Protein 6GZH (pdb70)

Sequence (561 aa):
VECPFCDEVSKYEKLAKIGQGTFGEVFKARHRKTGQKVALKKVLMENEKEGFPITALREIKILQLLKHENVVNLIEICRTKASGSIYLVFDFCEHDLAGLLSNVLVKFTLSEIKRVMQMLLNGLYYIHRNKILHRDMKAANVLITRDGVLKLADFGLARAFSLAQPNRYNRVVTLWYRPPELLLGERDYGPPIDLWGAGCIMAEMWTRSPIMQGNTEQHQLALISQLCGSITPEVWPNVDNYELYEKLELVKGQKRKVKDRLKAYVRDPYALDLIDKLLVLDPAQRIDSDDALNHDFFWSDPMPSDLKGNNKRWYFTREQLENSPSRRFGVDPDKELSYRQQAANLLQDMGQRLNVSQLTINTAIVYMHRFYMIQSFTRFPGNSVAPAALFLAAKVEGQPKKLEHVIKVAHTCLHPQESLPDTRSEAYLQQVQDLVILESIILQTLGFELTIDHPHTHVVKCTQLVRASKDLAQTSYFMATNSLHLTTFSLQYTPPVVACVCIHLACKWSNWEIPVSTDGKHWWEYVDATVTLELLDELTHELLQILEKTPNRLKRIWNWR

Secondary structure (DSSP, 8-state):
---SSS-BGGGEEEEEEEE-SSS--EEEEEETTT--EEEEEE---TT-SSSS-HHHHHHHHHHHH--BTTBPPEEEEEE------EEEEEE--SEEHHHHHS-SS----HHHHHHHHHHHHHHHHHHHHTTEE-----STTEEE-SSS-EEE---TT-EE------------S-GGG--HHHHTT--S--THHHHHHHHHHHHHHHHSS-S---SSHHHHHHHHHHHH----TTTSTTGGG-SHHHHS---SS--B-HHHHHTTT---HHHHHHHHHHS-SSTTTS--HHHHHTSTTTTSSSPP-----/-TTSS---HHHHHT-HHHHHT--TTHHHHHHHHHHHHHHHHHHHHT--HHHHHHHHHHHHHHTTTS-TTTS-HHHHHHHHHHHHHHHTT----HHHHHHHHHHHH-SSSPPPPTTSHHHHHHHHHHHHHHHHHHHHHTT------THHHHHHHHTTTT--HHHHHHHHHHHHHHHHH--GGGTS-HHHHHHHHHHHHHHHHT-----BTTTB-GGGGT-TT--HHHHHHHHHHHHHHHHHSTTHHHHT----

Organism: Homo sapiens (NCBI:txid9606)

Foldseek 3Di:
DDDDQAAACVQWAWDDFDDQDPLGGKTWTARNPPRQIKIKGKQDCPPDPPPRDPLVVFLVVLLVVDDDQAAWHFPGKHWHDDCTIIITITRDFDDFQLRQLLDPPRAADLQALLQLLLSVLVSLVRQLVVQKDQQEAARRQWTAHPFGGTHGHDSSVMHGHDPDPAAAAEPTYDLLQAAVCRLLPHRRDGSLRNLSSSLQVLLCSQVSDRDQDADDSLSSQVSLCQAQNWDDCVLAPPPVPRPSVPVRDTDHPHHHCNLVVSCVRDVDPQSSVLSNLSSRNHSVSRDGSVVSSVGCSQVDPPHHDGDPD/DVLPLADDPVLLVPAQQVVVPADPVRVQVQLLVLLVLLVQLCVVLVHDLQLSLLLLLLVLSLRSHHHCVVPPSLLQSLLSSQVSCVVVVNHDDLLSSLLSSCCVVPVPDDDDDCVDPVNVVSSVSSVVSNVVSCVSCVVPRDDDALLVLLCVQDVVLPDDPLLSVQLVLLRSVCSSRHSVSRHPHSLQSSLLSSVLSCVQVVHDRDQPPVNHDRSCSSPVVDDPVVSVVVNVVSVVRCVVPPPSCVVSHDPD

GO terms:
  GO:0004674 protein serine/threonine kinase activity (F, IDA)
  GO:0004693 cyclin-dependent protein serine/threonine kinase activity (F, IDA)
  GO:0005634 nucleus (C, IDA)
  GO:0008353 RNA polymerase II CTD heptapeptide repeat kinase activity (F, IDA)
  GO:0032968 positive regulation of transcription elongation by RNA polymerase II (P, IDA)
  GO:0120186 negative regulation of protein localization to chromatin (P, IDA)
  GO:0003677 DNA binding (F, IDA)
  GO:0006468 protein phosphorylation (P, IDA)
  GO:0003711 transcription elongation factor activity (F, IDA)
  GO:0006368 transcription elongation by RNA polymerase II (P, IDA)
  GO:0005515 protein binding (F, IPI)
  GO:0097322 7SK snRNA binding (F, IDA)
  GO:0016605 PML body (C, IDA)
  GO:0045944 positive regulation of transcription by RNA polymerase II (P, IDA)
  GO:0008023 transcription elongation factor complex (C, IDA)
  GO:0008024 cyclin/CDK positive transcription elongation factor complex (C, IDA)
  GO:0031297 replication fork processing (P, IDA)
  GO:0051726 regulation of cell cycle (P, IDA)
  GO:0006282 regulation of DNA repair (P, IDA)
  GO:0006366 transcription by RNA polymerase II (P, IDA)

Solvent-accessible surface area: 28021 Å² total

Nearest PDB structures (foldseek):
  4bcj-assembly1_A  TM=9.892E-01  e=5.745E-57  Homo sapiens
  3lq5-assembly1_A  TM=9.934E-01  e=5.846E-55  Homo sapiens
  6z45-assembly1_A  TM=9.865E-01  e=9.833E-55  Homo sapiens
  4bci-assembly1_A  TM=9.888E-01  e=1.857E-54  Homo sapiens
  3tn8-assembly1_A  TM=9.908E-01  e=9.363E-54  Homo sapiens

Radius of gyration: 27.76 Å; Cα contacts (8 Å, |Δi|>4): 856; chains: 2; bounding box: 72×56×66 Å

InterPro domains:
  IPR000719 Protein kinase domain [PF00069] (19-315)
  IPR000719 Protein kinase domain [PS50011] (19-315)
  IPR000719 Protein kinase domain [SM00220] (19-315)
  IPR008271 Serine/threonine-protein kinase, active site [PS00108] (145-157)
  IPR011009 Protein kinase-like domain superfamily [SSF56112] (12-321)
  IPR017441 Protein kinase, ATP binding site [PS00107] (25-48)
  IPR050108 Cyclin-dependent kinase [PTHR24056] (16-320)

B-factor: mean 88.36, std 26.14, range [29.68, 191.98]

Structure (mmCIF, N/CA/C/O backbone):
data_6GZH
#
_entry.id   6GZH
#
_cell.length_a   171.599
_cell.length_b   171.599
_cell.length_c   97.790
_cell.angle_alpha   90.00
_cell.angle_beta   90.00
_cell.angle_gamma   120.00
#
_symmetry.space_group_name_H-M   'H 3'
#
loop_
_entity.id
_entity.type
_entity.pdbx_description
1 polymer 'Cyclin-dependent kinase 9'
2 polymer Cyclin-T1
3 non-polymer [4-[[4-[5-(cyclopropylmethyl)-1-methyl-pyrazol-4-yl]-5-fluoranyl-pyrimidin-2-yl]amino]cyclohexyl]azanium
4 non-polymer GLYCEROL
5 water water
#
loop_
_atom_site.group_PDB
_atom_site.id
_atom_site.type_symbol
_atom_site.label_atom_id
_atom_site.label_alt_id
_atom_site.label_comp_id
_atom_site.label_asym_id
_atom_site.label_entity_id
_atom_site.label_seq_id
_atom_site.pdbx_PDB_ins_code
_atom_site.Cartn_x
_atom_site.Cartn_y
_atom_site.Cartn_z
_atom_site.occupancy
_atom_site.B_iso_or_equiv
_atom_site.auth_seq_id
_atom_site.auth_comp_id
_atom_site.auth_asym_id
_atom_site.auth_atom_id
_atom_site.pdbx_PDB_model_num
ATOM 1 N N . VAL A 1 8 ? -23.150 30.835 7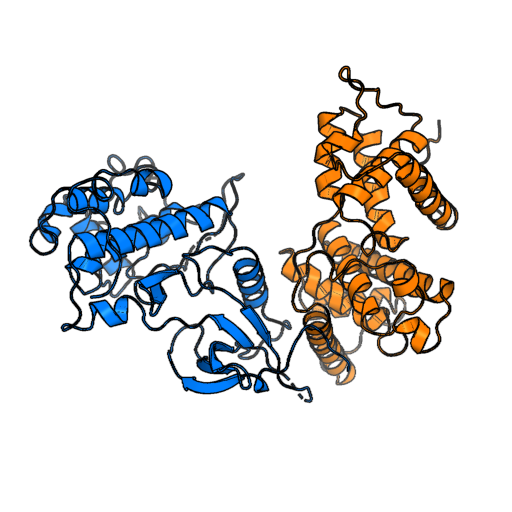1.920 1.00 95.27 8 VAL A N 1
ATOM 2 C CA . VAL A 1 8 ? -22.454 30.429 70.652 1.00 93.47 8 VAL A CA 1
ATOM 3 C C . VAL A 1 8 ? -22.262 31.630 69.725 1.00 91.52 8 VAL A C 1
ATOM 4 O O . VAL A 1 8 ? -23.217 32.073 69.078 1.00 88.20 8 VAL A O 1
ATOM 8 N N . GLU A 1 9 ? -21.029 32.137 69.649 1.00 94.09 9 GLU A N 1
ATOM 9 C CA . GLU A 1 9 ? -20.709 33.301 68.806 1.00 93.54 9 GLU A CA 1
ATOM 10 C C . GLU A 1 9 ? -20.963 32.992 67.335 1.00 89.66 9 GLU A C 1
ATOM 11 O O . GLU A 1 9 ? -20.704 31.882 66.875 1.00 90.67 9 GLU A O 1
ATOM 17 N N . CYS A 1 10 ? -21.460 33.990 66.610 1.00 85.97 10 CYS A N 1
ATOM 18 C CA . CYS A 1 10 ? -21.887 33.811 65.232 1.00 83.68 10 CYS A CA 1
ATOM 19 C C . CYS A 1 10 ? -21.863 35.158 64.488 1.00 79.58 10 CYS A C 1
ATOM 20 O O . CYS A 1 10 ? -22.859 35.877 64.465 1.00 77.65 10 CYS A O 1
ATOM 23 N N . PRO A 1 11 ? -20.706 35.517 63.903 1.00 78.40 11 PRO A N 1
ATOM 24 C CA . PRO A 1 11 ? -20.546 36.796 63.209 1.00 77.66 11 PRO A CA 1
ATOM 25 C C . PRO A 1 11 ? -21.317 36.972 61.905 1.00 76.28 11 PRO A C 1
ATOM 26 O O . PRO A 1 11 ? -21.989 37.985 61.736 1.00 77.03 11 PRO A O 1
ATOM 30 N N . PHE A 1 12 ? -21.231 35.998 61.003 1.00 77.86 12 PHE A N 1
ATOM 31 C CA . PHE A 1 12 ? -21.693 36.176 59.615 1.00 75.75 12 PHE A CA 1
ATOM 32 C C . PHE A 1 12 ? -23.123 35.700 59.338 1.00 74.89 12 PHE A C 1
ATOM 33 O O . PHE A 1 12 ? -23.489 35.471 58.183 1.00 77.53 12 PHE A O 1
ATOM 41 N N . CYS A 1 13 ? -23.935 35.568 60.383 1.00 73.50 13 CYS A N 1
ATOM 42 C CA . CYS A 1 13 ? -25.326 35.193 60.223 1.00 72.19 13 CYS A CA 1
ATOM 43 C C . CYS A 1 13 ? -26.174 35.942 61.242 1.00 74.15 13 CYS A C 1
ATOM 44 O O . CYS A 1 13 ? -26.327 35.507 62.384 1.00 75.71 13 CYS A O 1
ATOM 47 N N . ASP A 1 14 ? -26.716 37.079 60.812 1.00 75.07 14 ASP A N 1
ATOM 48 C CA . ASP A 1 14 ? -27.411 38.006 61.707 1.00 77.15 14 ASP A CA 1
ATOM 49 C C . ASP A 1 14 ? -28.789 37.481 62.060 1.00 75.99 14 ASP A C 1
ATOM 50 O O . ASP A 1 14 ? -29.352 36.676 61.321 1.00 76.03 14 ASP A O 1
ATOM 55 N N . GLU A 1 15 ? -29.331 37.947 63.184 1.00 76.00 15 GLU A N 1
ATOM 56 C CA . GLU A 1 15 ? -30.711 37.636 63.560 1.00 77.30 15 GLU A CA 1
ATOM 57 C C . GLU A 1 15 ? -31.678 38.444 62.687 1.00 74.03 15 GLU A C 1
ATOM 58 O O . GLU A 1 15 ? -31.456 39.625 62.428 1.00 73.34 15 GLU A O 1
ATOM 64 N N . VAL A 1 16 ? -32.755 37.804 62.243 1.00 71.37 16 VAL A N 1
ATOM 65 C CA . VAL A 1 16 ? -33.708 38.416 61.318 1.00 69.32 16 VAL A CA 1
ATOM 66 C C . VAL A 1 16 ? -34.573 39.509 61.970 1.00 71.65 16 VAL A C 1
ATOM 67 O O . VAL A 1 16 ? -35.336 40.184 61.287 1.00 72.87 16 VAL A O 1
ATOM 71 N N . SER A 1 17 ? -34.477 39.653 63.292 1.00 74.59 17 SER A N 1
ATOM 72 C CA . SER A 1 17 ? -35.100 40.760 64.031 1.00 77.03 17 SER A CA 1
ATOM 73 C C . SER A 1 17 ? -34.595 42.169 63.644 1.00 76.86 17 SER A C 1
ATOM 74 O O . SER A 1 17 ? -35.288 43.152 63.892 1.00 78.91 17 SER A O 1
ATOM 77 N N . LYS A 1 18 ? -33.398 42.267 63.058 1.00 75.61 18 LYS A N 1
ATOM 78 C CA . LYS A 1 18 ? -32.895 43.533 62.491 1.00 75.56 18 LYS A CA 1
ATOM 79 C C . LYS A 1 18 ? -33.820 44.096 61.415 1.00 76.06 18 LYS A C 1
ATOM 80 O O . LYS A 1 18 ? -33.812 45.299 61.170 1.00 79.22 18 LYS A O 1
ATOM 86 N N . TYR A 1 19 ? -34.558 43.209 60.743 1.00 75.04 19 TYR A N 1
ATOM 87 C CA . TYR A 1 19 ? -35.659 43.578 59.858 1.00 75.08 19 TYR A CA 1
ATOM 88 C C . TYR A 1 19 ? -36.975 43.459 60.618 1.00 80.97 19 TYR A C 1
ATOM 89 O O . TYR A 1 19 ? -37.296 42.376 61.108 1.00 85.12 19 TYR A O 1
ATOM 98 N N . GLU A 1 20 ? -37.730 44.555 60.724 1.00 84.34 20 GLU A N 1
ATOM 99 C CA . GLU A 1 20 ? -39.098 44.501 61.256 1.00 87.55 20 GLU A CA 1
ATOM 100 C C . GLU A 1 20 ? -40.056 44.015 60.164 1.00 85.19 20 GLU A C 1
ATOM 101 O O . GLU A 1 20 ? -39.984 44.488 59.032 1.00 80.70 20 GLU A O 1
ATOM 107 N N . LYS A 1 21 ? -40.950 43.085 60.513 1.00 87.07 21 LYS A N 1
ATOM 108 C CA . LYS A 1 21 ? -41.941 42.541 59.560 1.00 88.20 21 LYS A CA 1
ATOM 109 C C . LYS A 1 21 ? -42.980 43.589 59.190 1.00 89.10 21 LYS A C 1
ATOM 110 O O . LYS A 1 21 ? -43.138 44.591 59.888 1.00 89.70 21 LYS A O 1
ATOM 116 N N . LEU A 1 22 ? -43.685 43.342 58.089 1.00 88.93 22 LEU A N 1
ATOM 117 C CA . LEU A 1 22 ? -44.801 44.194 57.673 1.00 92.05 22 LEU A CA 1
ATOM 118 C C . LEU A 1 22 ? -46.038 43.374 57.326 1.00 94.82 22 LEU A C 1
ATOM 119 O O . LEU A 1 22 ? -47.066 43.492 58.000 1.00 101.29 22 LEU A O 1
ATOM 124 N N . ALA A 1 23 ? -45.947 42.546 56.290 1.00 92.23 23 ALA A N 1
ATOM 125 C CA . ALA A 1 23 ? -47.115 41.808 55.810 1.00 95.26 23 ALA A CA 1
ATOM 126 C C . ALA A 1 23 ? -46.723 40.644 54.923 1.00 93.05 23 ALA A C 1
ATOM 127 O O . ALA A 1 23 ? -45.677 40.683 54.277 1.00 90.09 23 ALA A O 1
ATOM 129 N N . LYS A 1 24 ? -47.567 39.611 54.901 1.00 95.68 24 LYS A N 1
ATOM 130 C CA . LYS A 1 24 ? -47.424 38.513 53.946 1.00 94.24 24 LYS A CA 1
ATOM 131 C C . LYS A 1 24 ? -47.721 39.040 52.556 1.00 91.87 24 LYS A C 1
ATOM 132 O O . LYS A 1 24 ? -48.713 39.739 52.354 1.00 88.68 24 LYS A O 1
ATOM 138 N N . ILE A 1 25 ? -46.859 38.688 51.607 1.00 91.42 25 ILE A N 1
ATOM 139 C CA . ILE A 1 25 ? -46.956 39.192 50.238 1.00 93.06 25 ILE A CA 1
ATOM 140 C C . ILE A 1 25 ? -47.162 38.118 49.162 1.00 94.58 25 ILE A C 1
ATOM 141 O O . ILE A 1 25 ? -47.300 38.467 47.987 1.00 96.49 25 ILE A O 1
ATOM 146 N N . GLY A 1 26 ? -47.198 36.833 49.530 1.00 95.71 26 GLY A N 1
ATOM 147 C CA . GLY A 1 26 ? -47.555 35.799 48.554 1.00 97.23 26 GLY A CA 1
ATOM 148 C C . GLY A 1 26 ? -47.499 34.341 48.981 1.00 98.51 26 GLY A C 1
ATOM 149 O O . GLY A 1 26 ? -46.606 33.928 49.726 1.00 94.30 26 GLY A O 1
ATOM 150 N N . GLN A 1 27 ? -48.460 33.568 48.474 1.00 103.19 27 GLN A N 1
ATOM 151 C CA . GLN A 1 27 ? -48.507 32.120 48.649 1.00 106.31 27 GLN A CA 1
ATOM 152 C C . GLN A 1 27 ? -47.776 31.435 47.502 1.00 108.99 27 GLN A C 1
ATOM 153 O O . GLN A 1 27 ? -47.473 32.066 46.486 1.00 106.25 27 GLN A O 1
ATOM 159 N N . GLY A 1 28 ? -47.498 30.143 47.679 1.00 118.19 28 GLY A N 1
ATOM 160 C CA . GLY A 1 28 ? -46.891 29.309 46.627 1.00 123.33 28 GLY A CA 1
ATOM 161 C C . GLY A 1 28 ? -46.308 27.994 47.131 1.00 126.46 28 GLY A C 1
ATOM 162 O O . GLY A 1 28 ? -46.751 27.460 48.155 1.00 127.66 28 GLY A O 1
ATOM 163 N N . THR A 1 29 ? -45.315 27.477 46.401 1.00 127.34 29 THR A N 1
ATOM 164 C CA . THR A 1 29 ? -44.519 26.320 46.838 1.00 129.13 29 THR A CA 1
ATOM 165 C C . THR A 1 29 ? -43.696 26.734 48.072 1.00 130.54 29 THR A C 1
ATOM 166 O O . THR A 1 29 ? -43.803 26.119 49.138 1.00 136.84 29 THR A O 1
ATOM 170 N N . PHE A 1 30 ? -42.880 27.777 47.893 1.00 123.60 30 PHE A N 1
ATOM 171 C CA . PHE A 1 30 ? -42.227 28.545 48.981 1.00 116.82 30 PHE A CA 1
ATOM 172 C C . PHE A 1 30 ? -43.108 28.838 50.215 1.00 119.15 30 PHE A C 1
ATOM 173 O O . PHE A 1 30 ? -42.624 28.793 51.349 1.00 118.27 30 PHE A O 1
ATOM 181 N N . GLY A 1 31 ? -44.384 29.153 49.984 1.00 119.68 31 GLY A N 1
ATOM 182 C CA . GLY A 1 31 ? -45.356 29.394 51.048 1.00 117.82 31 GLY A CA 1
ATOM 183 C C . GLY A 1 31 ? -45.298 30.789 51.648 1.00 114.82 31 GLY A C 1
ATOM 184 O O . GLY A 1 31 ? -46.142 31.635 51.350 1.00 114.35 31 GLY A O 1
ATOM 185 N N . GLU A 1 32 ? -44.282 31.021 52.478 1.00 111.79 32 GLU A N 1
ATOM 186 C CA . GLU A 1 32 ? -44.249 32.141 53.425 1.00 110.18 32 GLU A CA 1
ATOM 187 C C . GLU A 1 32 ? -43.206 33.208 53.051 1.00 100.12 32 GLU A C 1
ATOM 188 O O . GLU A 1 32 ? -42.028 33.075 53.400 1.00 96.35 32 GLU A O 1
ATOM 194 N N . VAL A 1 33 ? -43.651 34.254 52.340 1.00 91.55 33 VAL A N 1
ATOM 195 C CA . VAL A 1 33 ? -42.809 35.422 52.011 1.00 83.06 33 VAL A CA 1
ATOM 196 C C . VAL A 1 33 ? -43.402 36.702 52.602 1.00 81.29 33 VAL A C 1
ATOM 197 O O . VAL A 1 33 ? -44.543 37.054 52.309 1.00 81.38 33 VAL A O 1
ATOM 201 N N . PHE A 1 34 ? -42.605 37.392 53.415 1.00 79.47 34 PHE A N 1
ATOM 202 C CA . PHE A 1 34 ? -42.994 38.650 54.056 1.00 79.12 34 PHE A CA 1
ATOM 203 C C . PHE A 1 34 ? -42.302 39.833 53.410 1.00 73.60 34 PHE A C 1
ATOM 204 O O . PHE A 1 34 ? -41.280 39.668 52.760 1.00 69.69 34 PHE A O 1
ATOM 212 N N . LYS A 1 35 ? -42.880 41.017 53.588 1.00 74.11 35 LYS A N 1
ATOM 213 C CA . LYS A 1 35 ? -42.171 42.274 53.363 1.00 73.63 35 LYS A CA 1
ATOM 214 C C . LYS A 1 35 ? -41.665 42.756 54.705 1.00 74.72 35 LYS A C 1
ATOM 215 O O . LYS A 1 35 ? -42.296 42.526 55.738 1.00 79.59 35 LYS A O 1
ATOM 221 N N . ALA A 1 36 ? -40.532 43.440 54.685 1.00 72.57 36 ALA A N 1
ATOM 222 C CA . ALA A 1 36 ? -39.904 43.893 55.910 1.00 72.52 36 ALA A CA 1
ATOM 223 C C . ALA A 1 36 ? -39.061 45.120 55.665 1.00 71.1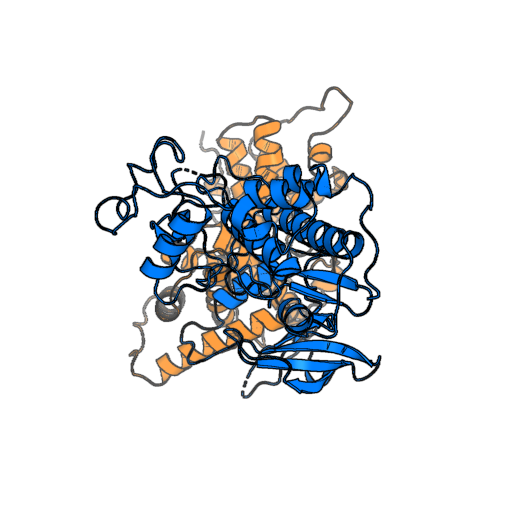6 36 ALA A C 1
ATOM 224 O O . ALA A 1 36 ? -38.684 45.418 54.531 1.00 67.42 36 ALA A O 1
ATOM 226 N N . ARG A 1 37 ? -38.765 45.806 56.763 1.00 72.74 37 ARG A N 1
ATOM 227 C CA . ARG A 1 37 ? -38.122 47.105 56.755 1.00 72.99 37 ARG A CA 1
ATOM 228 C C . ARG A 1 37 ? -36.908 47.032 57.668 1.00 73.01 37 ARG A C 1
ATOM 229 O O . ARG A 1 37 ? -37.029 46.594 58.811 1.00 75.96 37 ARG A O 1
ATOM 237 N N . HIS A 1 38 ? -35.744 47.451 57.175 1.00 72.58 38 HIS A N 1
ATOM 238 C CA . HIS A 1 38 ? -34.531 47.426 57.987 1.00 73.37 38 HIS A CA 1
ATOM 239 C C . HIS A 1 38 ? -34.684 48.450 59.103 1.00 75.07 38 HIS A C 1
ATOM 240 O O . HIS A 1 38 ? -34.930 49.620 58.849 1.00 74.82 38 HIS A O 1
ATOM 247 N N . ARG A 1 39 ? -34.522 47.983 60.333 1.00 78.63 39 ARG A N 1
ATOM 248 C CA . ARG A 1 39 ? -34.884 48.736 61.535 1.00 85.24 39 ARG A CA 1
ATOM 249 C C . ARG A 1 39 ? -34.136 50.063 61.714 1.00 84.75 39 ARG A C 1
ATOM 250 O O . ARG A 1 39 ? -34.616 50.936 62.452 1.00 86.45 39 ARG A O 1
ATOM 258 N N . LYS A 1 40 ? -32.975 50.202 61.055 1.00 80.48 40 LYS A N 1
ATOM 259 C CA . LYS A 1 40 ? -32.162 51.427 61.101 1.00 79.93 40 LYS A CA 1
ATOM 260 C C . LYS A 1 40 ? -32.278 52.313 59.853 1.00 78.41 40 LYS A C 1
ATOM 261 O O . LYS A 1 40 ? -32.527 53.517 59.973 1.00 80.34 40 LYS A O 1
ATOM 267 N N . THR A 1 41 ? -32.096 51.718 58.672 1.00 74.60 41 THR A N 1
ATOM 268 C CA . THR A 1 41 ? -32.072 52.454 57.387 1.00 73.82 41 THR A CA 1
ATOM 269 C C . THR A 1 41 ? -33.425 52.600 56.702 1.00 74.17 41 THR A C 1
ATOM 270 O O . THR A 1 41 ? -33.593 53.447 55.820 1.00 74.64 41 THR A O 1
ATOM 274 N N . GLY A 1 42 ? -34.364 51.733 57.059 1.00 73.61 42 GLY A N 1
ATOM 275 C CA . GLY A 1 42 ? -35.652 51.692 56.400 1.00 74.77 42 GLY A CA 1
ATOM 276 C C . GLY A 1 42 ? -35.623 51.023 55.041 1.00 72.10 42 GLY A C 1
ATOM 277 O O . GLY A 1 42 ? -36.589 51.118 54.292 1.00 74.00 42 GLY A O 1
ATOM 278 N N . GLN A 1 43 ? -34.532 50.338 54.717 1.00 70.40 43 GLN A N 1
ATOM 279 C CA . GLN A 1 43 ? -34.456 49.562 53.488 1.00 70.26 43 GLN A CA 1
ATOM 280 C C . GLN A 1 43 ? -35.570 48.532 53.518 1.00 69.36 43 GLN A C 1
ATOM 281 O O . GLN A 1 43 ? -35.764 47.877 54.537 1.00 70.41 43 GLN A O 1
ATOM 287 N N . LYS A 1 44 ? -36.315 48.418 52.422 1.00 69.01 44 LYS A N 1
ATOM 288 C CA . LYS A 1 44 ? -37.380 47.428 52.319 1.00 68.70 44 LYS A CA 1
ATOM 289 C C . LYS A 1 44 ? -36.809 46.156 51.704 1.00 66.28 44 LYS A C 1
ATOM 290 O O . LYS A 1 44 ? -36.079 46.228 50.708 1.00 64.67 44 LYS A O 1
ATOM 296 N N . VAL A 1 45 ? -37.125 45.006 52.312 1.00 66.29 45 VAL A N 1
ATOM 297 C CA . VAL A 1 45 ? -36.671 43.678 51.838 1.00 64.40 45 VAL A CA 1
ATOM 298 C C . VAL A 1 45 ? -37.852 42.716 51.735 1.00 64.71 45 VAL A C 1
ATOM 299 O O . VAL A 1 45 ? -38.995 43.098 52.003 1.00 67.88 45 VAL A O 1
ATOM 303 N N . ALA A 1 46 ? -37.565 41.484 51.316 1.00 62.34 46 ALA A N 1
ATOM 304 C CA . ALA A 1 46 ? -38.523 40.389 51.364 1.00 62.90 46 ALA A CA 1
ATOM 305 C C . ALA A 1 46 ? -37.883 39.214 52.071 1.00 60.71 46 ALA A C 1
ATOM 306 O O . ALA A 1 46 ? -36.795 38.795 51.693 1.00 58.69 46 ALA A O 1
ATOM 308 N N . LEU A 1 47 ? -38.561 38.688 53.087 1.00 61.71 47 LEU A N 1
ATOM 309 C CA . LEU A 1 47 ? -38.047 37.590 53.896 1.00 61.80 47 LEU A CA 1
ATOM 310 C C . LEU A 1 47 ? -38.788 36.318 53.541 1.00 63.27 47 LEU A C 1
ATOM 311 O O . LEU A 1 47 ? -40.004 36.292 53.614 1.00 65.45 47 LEU A O 1
ATOM 316 N N . LYS A 1 48 ? -38.053 35.277 53.153 1.00 65.23 48 LYS A N 1
ATOM 317 C CA . LYS A 1 48 ? -38.627 33.970 52.832 1.00 68.39 48 LYS A CA 1
ATOM 318 C C . LYS A 1 48 ? -38.075 32.934 53.805 1.00 68.09 48 LYS A C 1
ATOM 319 O O . LYS A 1 48 ? -36.870 32.750 53.878 1.00 66.74 48 LYS A O 1
ATOM 325 N N . LYS A 1 49 ? -38.952 32.276 54.559 1.00 70.72 49 LYS A N 1
ATOM 326 C CA . LYS A 1 49 ? -38.531 31.259 55.523 1.00 73.89 49 LYS A CA 1
ATOM 327 C C . LYS A 1 49 ? -38.109 29.988 54.786 1.00 74.39 49 LYS A C 1
ATOM 328 O O . LYS A 1 49 ? -38.688 29.647 53.752 1.00 73.82 49 LYS A O 1
ATOM 334 N N . VAL A 1 50 ? -37.098 29.302 55.326 1.00 75.60 50 VAL A N 1
ATOM 335 C CA . VAL A 1 50 ? -36.652 28.005 54.809 1.00 75.99 50 VAL A CA 1
ATOM 336 C C . VAL A 1 50 ? -37.590 26.919 55.335 1.00 79.30 50 VAL A C 1
ATOM 337 O O . VAL A 1 50 ? -37.590 26.622 56.534 1.00 79.15 50 VAL A O 1
ATOM 341 N N . LEU A 1 51 ? -38.367 26.333 54.421 1.00 81.85 51 LEU A N 1
ATOM 342 C CA . LEU A 1 51 ? -39.382 25.330 54.758 1.00 86.61 51 LEU A CA 1
ATOM 343 C C . LEU A 1 51 ? -38.756 24.073 55.342 1.00 87.62 51 LEU A C 1
ATOM 344 O O . LEU A 1 51 ? -37.732 23.597 54.854 1.00 83.80 51 LEU A O 1
ATOM 349 N N . MET A 1 52 ? -39.405 23.532 56.366 1.00 93.03 52 MET A N 1
ATOM 350 C CA . MET A 1 52 ? -38.837 22.467 57.178 1.00 99.31 52 MET A CA 1
ATOM 351 C C . MET A 1 52 ? -39.905 21.430 57.560 1.00 104.50 52 MET A C 1
ATOM 352 O O . MET A 1 52 ? -39.871 20.871 58.664 1.00 105.37 52 MET A O 1
ATOM 357 N N . GLU A 1 53 ? -40.832 21.153 56.639 1.00 107.92 53 GLU A N 1
ATOM 358 C CA . GLU A 1 53 ? -42.005 20.333 56.957 1.00 116.22 53 GLU A CA 1
ATOM 359 C C . GLU A 1 53 ? -41.528 18.892 57.115 1.00 121.06 53 GLU A C 1
ATOM 360 O O . GLU A 1 53 ? -41.452 18.137 56.139 1.00 120.17 53 GLU A O 1
ATOM 366 N N . ASN A 1 54 ? -41.176 18.553 58.359 1.00 125.98 54 ASN A N 1
ATOM 367 C CA . ASN A 1 54 ? -40.594 17.258 58.730 1.00 127.71 54 ASN A CA 1
ATOM 368 C C . ASN A 1 54 ? -39.424 16.870 57.809 1.00 124.18 54 ASN A C 1
ATOM 369 O O . ASN A 1 54 ? -39.584 16.053 56.894 1.00 127.44 54 ASN A O 1
ATOM 374 N N . GLU A 1 55 ? -38.266 17.490 58.045 1.00 114.58 55 GLU A N 1
ATOM 375 C CA . GLU A 1 55 ? -37.037 17.147 57.333 1.00 107.64 55 GLU A CA 1
ATOM 376 C C . GLU A 1 55 ? -36.145 16.299 58.232 1.00 108.55 55 GLU A C 1
ATOM 377 O O . GLU A 1 55 ? -35.599 16.798 59.218 1.00 109.58 55 GLU A O 1
ATOM 383 N N . LYS A 1 56 ? -36.007 15.020 57.871 1.00 106.86 56 LYS A N 1
ATOM 384 C CA . LYS A 1 56 ? -35.267 14.025 58.650 1.00 106.34 56 LYS A CA 1
ATOM 385 C C . LYS A 1 56 ? -33.851 13.791 58.076 1.00 101.53 56 LYS A C 1
ATOM 386 O O . LYS A 1 56 ? -33.220 12.774 58.359 1.00 104.46 56 LYS A O 1
ATOM 392 N N . GLU A 1 57 ? -33.351 14.734 57.277 1.00 94.41 57 GLU A N 1
ATOM 393 C CA . GLU A 1 57 ? -32.006 14.659 56.706 1.00 91.20 57 GLU A CA 1
ATOM 394 C C . GLU A 1 57 ? -31.272 15.990 56.876 1.00 85.81 57 GLU A C 1
ATOM 395 O O . GLU A 1 57 ? -30.561 16.437 55.978 1.00 83.02 57 GLU A O 1
ATOM 401 N N . GLY A 1 58 ? -31.439 16.617 58.038 1.00 84.43 58 GLY A N 1
ATOM 402 C CA . GLY A 1 58 ? -30.849 17.923 58.296 1.00 81.25 58 GLY A CA 1
ATOM 403 C C . GLY A 1 58 ? -31.327 18.989 57.323 1.00 77.86 58 GLY A C 1
ATOM 404 O O . GLY A 1 58 ? -32.403 18.863 56.726 1.00 76.49 58 GLY A O 1
ATOM 405 N N . PHE A 1 59 ? -30.505 20.024 57.152 1.00 76.34 59 PHE A N 1
ATOM 406 C CA . PHE A 1 59 ? -30.843 21.181 56.309 1.00 74.81 59 PHE A CA 1
ATOM 407 C C . PHE A 1 59 ? -31.204 20.748 54.884 1.00 74.25 59 PHE A C 1
ATOM 408 O O . PHE A 1 59 ? -30.480 19.954 54.291 1.00 75.27 59 PHE A O 1
ATOM 416 N N . PRO A 1 60 ? -32.327 21.255 54.338 1.00 74.05 60 PRO A N 1
ATOM 417 C CA . PRO A 1 60 ? -32.796 20.753 53.049 1.00 74.08 60 PRO A CA 1
ATOM 418 C C . PRO A 1 60 ? -31.794 20.957 51.932 1.00 71.55 60 PRO A C 1
ATOM 419 O O . PRO A 1 60 ? -31.345 22.079 51.712 1.00 67.53 60 PRO A O 1
ATOM 423 N N . ILE A 1 61 ? -31.461 19.872 51.236 1.00 74.03 61 ILE A N 1
ATOM 424 C CA . ILE A 1 61 ? -30.524 19.915 50.104 1.00 72.96 61 ILE A CA 1
ATOM 425 C C . ILE A 1 61 ? -31.029 20.792 48.942 1.00 71.00 61 ILE A C 1
ATOM 426 O O . ILE A 1 61 ? -30.232 21.353 48.191 1.00 70.23 61 ILE A O 1
ATOM 431 N N . THR A 1 62 ? -32.352 20.898 48.813 1.00 72.06 62 THR A N 1
ATOM 432 C CA . THR A 1 62 ? -32.995 21.821 47.883 1.00 69.71 62 THR A CA 1
ATOM 433 C C . THR A 1 62 ? -32.670 23.265 48.249 1.00 68.72 62 THR A C 1
ATOM 434 O O . THR A 1 62 ? -32.472 24.102 47.363 1.00 69.40 62 THR A O 1
ATOM 438 N N . ALA A 1 63 ? -32.637 23.549 49.551 1.00 69.38 63 ALA A N 1
ATOM 439 C CA . ALA A 1 63 ? -32.281 24.878 50.052 1.00 68.86 63 ALA A CA 1
ATOM 440 C C . ALA A 1 63 ? -30.826 25.201 49.768 1.00 68.58 63 ALA A C 1
ATOM 441 O O . ALA A 1 63 ? -30.510 26.313 49.358 1.00 65.54 63 ALA A O 1
ATOM 443 N N . LEU A 1 64 ? -29.948 24.221 49.968 1.00 72.16 64 LEU A N 1
ATOM 444 C CA . LEU A 1 64 ? -28.528 24.389 49.659 1.00 74.39 64 LEU A CA 1
ATOM 445 C C . LEU A 1 64 ? -28.297 24.669 48.172 1.00 76.84 64 LEU A C 1
ATOM 446 O O . LEU A 1 64 ? -27.419 25.453 47.828 1.00 80.39 64 LEU A O 1
ATOM 451 N N . ARG A 1 65 ? -29.095 24.036 47.311 1.00 79.71 65 ARG A N 1
ATOM 452 C CA . ARG A 1 65 ? -29.041 24.244 45.861 1.00 80.34 65 ARG A CA 1
ATOM 453 C C . ARG A 1 65 ? -29.552 25.642 45.468 1.00 75.77 65 ARG A C 1
ATOM 454 O O . ARG A 1 65 ? -28.909 26.345 44.692 1.00 70.38 65 ARG A O 1
ATOM 462 N N . GLU A 1 66 ? -30.705 26.033 46.008 1.00 75.71 66 GLU A N 1
ATOM 463 C CA . GLU A 1 66 ? -31.264 27.371 45.781 1.00 72.86 66 GLU A CA 1
ATOM 464 C C . GLU A 1 66 ? -30.290 28.451 46.266 1.00 69.62 66 GLU A C 1
ATOM 465 O O . GLU A 1 66 ? -30.050 29.429 45.565 1.00 71.03 66 GLU A O 1
ATOM 471 N N . ILE A 1 67 ? -29.726 28.256 47.455 1.00 67.14 67 ILE A N 1
ATOM 472 C CA . ILE A 1 67 ? -28.808 29.228 48.063 1.00 65.43 67 ILE A CA 1
ATOM 473 C C . ILE A 1 67 ? -27.512 29.366 47.267 1.00 62.07 67 ILE A C 1
ATOM 474 O O . ILE A 1 67 ? -27.021 30.473 47.065 1.00 60.72 67 ILE A O 1
ATOM 479 N N . LYS A 1 68 ? -26.957 28.236 46.842 1.00 62.06 68 LYS A N 1
ATOM 480 C CA . LYS A 1 68 ? -25.736 28.212 46.033 1.00 61.52 68 LYS A CA 1
ATOM 481 C C . LYS A 1 68 ? -25.946 28.978 44.737 1.00 59.03 68 LYS A C 1
ATOM 482 O O . LYS A 1 68 ? -25.047 29.684 44.293 1.00 58.74 68 LYS A O 1
ATOM 488 N N . ILE A 1 69 ? -27.139 28.851 44.153 1.00 58.82 69 ILE A N 1
ATOM 489 C CA . ILE A 1 69 ? -27.477 29.513 42.885 1.00 58.00 69 ILE A CA 1
ATOM 490 C C . ILE A 1 69 ? -27.656 31.029 43.071 1.00 57.18 69 ILE A C 1
ATOM 491 O O . ILE A 1 69 ? -26.985 31.806 42.395 1.00 57.58 69 ILE A O 1
ATOM 496 N N . LEU A 1 70 ? -28.532 31.446 43.986 1.00 57.05 70 LEU A N 1
ATOM 497 C CA . LEU A 1 70 ? -28.721 32.884 44.310 1.00 56.26 70 LEU A CA 1
ATOM 498 C C . LEU A 1 70 ? -27.436 33.647 44.668 1.00 55.26 70 LEU A C 1
ATOM 499 O O . LEU A 1 70 ? -27.335 34.852 44.420 1.00 54.82 70 LEU A O 1
ATOM 504 N N . GLN A 1 71 ? -26.482 32.946 45.272 1.00 55.39 71 GLN A N 1
ATOM 505 C CA . GLN A 1 71 ? -25.160 33.505 45.554 1.00 55.46 71 GLN A CA 1
ATOM 506 C C . GLN A 1 71 ? -24.318 33.660 44.290 1.00 57.69 71 GLN A C 1
ATOM 507 O O . GLN A 1 71 ? -23.604 34.653 44.143 1.00 59.53 71 GLN A O 1
ATOM 513 N N . LEU A 1 72 ? -24.391 32.675 43.393 1.00 59.23 72 LEU A N 1
ATOM 514 C CA . LEU A 1 72 ? -23.710 32.749 42.097 1.00 60.51 72 LEU A CA 1
ATOM 515 C C . LEU A 1 72 ? -24.262 33.880 41.226 1.00 64.12 72 LEU A C 1
ATOM 516 O O . LEU A 1 72 ? -23.521 34.782 40.825 1.00 67.50 72 LEU A O 1
ATOM 521 N N . LEU A 1 73 ? -25.566 33.824 40.951 1.00 66.35 73 LEU A N 1
ATOM 522 C CA . LEU A 1 73 ? -26.225 34.751 40.010 1.00 65.53 73 LEU A CA 1
ATOM 523 C C . LEU A 1 73 ? -26.400 36.155 40.604 1.00 65.87 73 LEU A C 1
ATOM 524 O O . LEU A 1 73 ? -27.232 36.360 41.490 1.00 68.30 73 LEU A O 1
ATOM 529 N N . LYS A 1 74 ? -25.601 37.107 40.132 1.00 66.21 74 LYS A N 1
ATOM 530 C CA . LYS A 1 74 ? -25.767 38.516 40.497 1.00 68.98 74 LYS A CA 1
ATOM 531 C C . LYS A 1 74 ? -25.769 39.306 39.194 1.00 68.84 74 LYS A C 1
ATOM 532 O O . LYS A 1 74 ? -24.781 39.292 38.459 1.00 72.21 74 LYS A O 1
ATOM 538 N N . HIS A 1 75 ? -26.883 39.974 38.907 1.00 67.47 75 HIS A N 1
ATOM 539 C CA . HIS A 1 75 ? -27.116 40.593 37.596 1.00 69.27 75 HIS A CA 1
ATOM 540 C C . HIS A 1 75 ? -28.349 41.476 37.715 1.00 68.89 75 HIS A C 1
ATOM 541 O O . HIS A 1 75 ? -29.241 41.183 38.507 1.00 68.70 75 HIS A O 1
ATOM 548 N N . GLU A 1 76 ? -28.392 42.557 36.943 1.00 70.37 76 GLU A N 1
ATOM 549 C CA . GLU A 1 76 ? -29.481 43.535 37.039 1.00 73.61 76 GLU A CA 1
ATOM 550 C C . GLU A 1 76 ? -30.884 42.910 36.916 1.00 71.86 76 GLU A C 1
ATOM 551 O O . GLU A 1 76 ? -31.810 43.334 37.610 1.00 72.78 76 GLU A O 1
ATOM 557 N N . ASN A 1 77 ? -31.030 41.904 36.052 1.00 68.38 77 ASN A N 1
ATOM 558 C CA . ASN A 1 77 ? -32.335 41.274 35.782 1.00 64.82 77 ASN A CA 1
ATOM 559 C C . ASN A 1 77 ? -32.604 39.932 36.499 1.00 62.59 77 ASN A C 1
ATOM 560 O O . ASN A 1 77 ? -33.495 39.179 36.090 1.00 60.18 77 ASN A O 1
ATOM 565 N N . VAL A 1 78 ? -31.861 39.656 37.576 1.00 62.37 78 VAL A N 1
ATOM 566 C CA . VAL A 1 78 ? -32.111 38.506 38.465 1.00 61.80 78 VAL A CA 1
ATOM 567 C C . VAL A 1 78 ? -32.169 38.987 39.929 1.00 64.23 78 VAL A C 1
ATOM 568 O O . VAL A 1 78 ? -31.301 39.752 40.379 1.00 65.36 78 VAL A O 1
ATOM 572 N N . VAL A 1 79 ? -33.185 38.520 40.662 1.00 64.46 79 VAL A N 1
ATOM 573 C CA . VAL A 1 79 ? -33.475 38.991 42.027 1.00 64.95 79 VAL A CA 1
ATOM 574 C C . VAL A 1 79 ? -32.267 38.840 42.950 1.00 64.97 79 VAL A C 1
ATOM 575 O O . VAL A 1 79 ? -31.604 37.813 42.916 1.00 68.35 79 VAL A O 1
ATOM 579 N N . ASN A 1 80 ? -31.972 39.865 43.753 1.00 65.61 80 ASN A N 1
ATOM 580 C CA . ASN A 1 80 ? -30.777 39.848 44.606 1.00 64.29 80 ASN A CA 1
ATOM 581 C C . ASN A 1 80 ? -31.051 39.194 45.950 1.00 62.94 80 ASN A C 1
ATOM 582 O O . ASN A 1 80 ? -31.958 39.599 46.658 1.00 62.62 80 ASN A O 1
ATOM 587 N N . LEU A 1 81 ? -30.264 38.173 46.278 1.00 63.70 81 LEU A N 1
ATOM 588 C CA . LEU A 1 81 ? -30.161 37.672 47.640 1.00 64.29 81 LEU A CA 1
ATOM 589 C C . LEU A 1 81 ? -29.172 38.593 48.338 1.00 65.89 81 LEU A C 1
ATOM 590 O O . LEU A 1 81 ? -28.020 38.703 47.914 1.00 70.64 81 LEU A O 1
ATOM 595 N N . ILE A 1 82 ? -29.627 39.268 49.389 1.00 66.79 82 ILE A N 1
ATOM 596 C CA . ILE A 1 82 ? -28.767 40.146 50.174 1.00 66.37 82 ILE A CA 1
ATOM 597 C C . ILE A 1 82 ? -27.930 39.265 51.089 1.00 66.53 82 ILE A C 1
ATOM 598 O O . ILE A 1 82 ? -26.711 39.214 50.969 1.00 69.06 82 ILE A O 1
ATOM 603 N N . GLU A 1 83 ? -28.606 38.547 51.974 1.00 66.10 83 GLU A N 1
ATOM 604 C CA . GLU A 1 83 ? -27.945 37.756 52.991 1.00 66.95 83 GLU A CA 1
ATOM 605 C C . GLU A 1 83 ? -28.885 36.656 53.449 1.00 67.05 83 GLU A C 1
ATOM 606 O O . GLU A 1 83 ? -30.011 36.562 52.957 1.00 66.74 83 GLU A O 1
ATOM 612 N N . ILE A 1 84 ? -28.412 35.829 54.377 1.00 66.74 84 ILE A N 1
ATOM 613 C CA . ILE A 1 84 ? -29.227 34.815 55.038 1.00 68.26 84 ILE A CA 1
ATOM 614 C C . ILE A 1 84 ? -29.257 35.139 56.538 1.00 72.07 84 ILE A C 1
ATOM 615 O O . ILE A 1 84 ? -28.251 35.601 57.101 1.00 73.70 84 ILE A O 1
ATOM 620 N N . CYS A 1 85 ? -30.417 34.913 57.166 1.00 73.17 85 CYS A N 1
ATOM 621 C CA . CYS A 1 85 ? -30.642 35.229 58.582 1.00 73.73 85 CYS A CA 1
ATOM 622 C C . CYS A 1 85 ? -31.261 34.087 59.363 1.00 75.51 85 CYS A C 1
ATOM 623 O O . CYS A 1 85 ? -31.871 33.188 58.791 1.00 75.77 85 CYS A O 1
ATOM 626 N N . ARG A 1 86 ? -31.114 34.163 60.683 1.00 78.54 86 ARG A N 1
ATOM 627 C CA . ARG A 1 86 ? -31.522 33.107 61.611 1.00 81.42 86 ARG A CA 1
ATOM 628 C C . ARG A 1 86 ? -32.446 33.678 62.693 1.00 83.70 86 ARG A C 1
ATOM 629 O O . ARG A 1 86 ? -32.894 34.815 62.594 1.00 84.47 86 ARG A O 1
ATOM 637 N N . THR A 1 87 ? -32.727 32.885 63.720 1.00 88.13 87 THR A N 1
ATOM 638 C CA . THR A 1 87 ? -33.616 33.299 64.782 1.00 93.84 87 THR A CA 1
ATOM 639 C C . THR A 1 87 ? -33.489 32.349 65.973 1.00 106.15 87 THR A C 1
ATOM 640 O O . THR A 1 87 ? -34.251 31.392 66.088 1.00 114.29 87 THR A O 1
ATOM 644 N N . LYS A 1 88 ? -32.496 32.606 66.827 1.00 116.78 88 LYS A N 1
ATOM 645 C CA . LYS A 1 88 ? -32.312 31.901 68.122 1.00 129.38 88 LYS A CA 1
ATOM 646 C C . LYS A 1 88 ? -31.957 30.402 68.031 1.00 137.43 88 LYS A C 1
ATOM 647 O O . LYS A 1 88 ? -31.912 29.817 66.942 1.00 142.84 88 LYS A O 1
ATOM 653 N N . ALA A 1 89 ? -31.669 29.818 69.200 1.00 140.45 89 ALA A N 1
ATOM 654 C CA . ALA A 1 89 ? -31.545 28.370 69.397 1.00 138.17 89 ALA A CA 1
ATOM 655 C C . ALA A 1 89 ? -32.822 27.858 70.087 1.00 141.01 89 ALA A C 1
ATOM 656 O O . ALA A 1 89 ? -33.837 28.566 70.112 1.00 139.09 89 ALA A O 1
ATOM 658 N N . SER A 1 90 ? -32.775 26.627 70.609 1.00 141.40 90 SER A N 1
ATOM 659 C CA . SER A 1 90 ? -33.811 26.078 71.504 1.00 139.94 90 SER A CA 1
ATOM 660 C C . SER A 1 90 ? -35.200 26.004 70.857 1.00 137.99 90 SER A C 1
ATOM 661 O O . SER A 1 90 ? -35.792 24.929 70.742 1.00 134.85 90 SER A O 1
ATOM 664 N N . GLY A 1 97 ? -35.235 27.020 66.057 1.00 95.72 97 GLY A N 1
ATOM 665 C CA . GLY A 1 97 ? -34.236 27.228 65.009 1.00 92.47 97 GLY A CA 1
ATOM 666 C C . GLY A 1 97 ? -34.869 27.347 63.631 1.00 90.26 97 GLY A C 1
ATOM 667 O O . GLY A 1 97 ? -35.540 26.420 63.177 1.00 91.96 97 GLY A O 1
ATOM 668 N N . SER A 1 98 ? -34.663 28.487 62.969 1.00 86.71 98 SER A N 1
ATOM 669 C CA . SER A 1 98 ? -35.232 28.747 61.631 1.00 84.19 98 SER A CA 1
ATOM 670 C C . SER A 1 98 ? -34.289 29.629 60.828 1.00 78.66 98 SER A C 1
ATOM 671 O O . SER A 1 98 ? -33.433 30.290 61.399 1.00 78.65 98 SER A O 1
ATOM 674 N N . ILE A 1 99 ? -34.455 29.633 59.509 1.00 75.59 99 ILE A N 1
ATOM 675 C CA . ILE A 1 99 ? -33.565 30.370 58.604 1.00 72.98 99 ILE A CA 1
ATOM 676 C C . ILE A 1 99 ? -34.381 31.111 57.557 1.00 69.79 99 ILE A C 1
ATOM 677 O O . ILE A 1 99 ? -35.283 30.536 56.965 1.00 70.83 99 ILE A O 1
ATOM 682 N N . TYR A 1 100 ? -34.042 32.374 57.314 1.00 67.75 100 TYR A N 1
ATOM 683 C CA . TYR A 1 100 ? -34.765 33.209 56.356 1.00 68.11 100 TYR A CA 1
ATOM 684 C C . TYR A 1 100 ? -33.825 33.728 55.273 1.00 65.57 100 TYR A C 1
ATOM 685 O O . TYR A 1 100 ? -32.719 34.187 55.566 1.00 62.23 100 TYR A O 1
ATOM 694 N N . LEU A 1 101 ? -34.284 33.646 54.024 1.00 66.76 101 LEU A N 1
ATOM 695 C CA . LEU A 1 101 ? -33.614 34.278 52.886 1.00 65.22 101 LEU A CA 1
ATOM 696 C C . LEU A 1 101 ? -34.112 35.707 52.797 1.00 65.01 101 LEU A C 1
ATOM 697 O O . LEU A 1 101 ? -35.305 35.935 52.942 1.00 68.49 101 LEU A O 1
ATOM 702 N N . VAL A 1 102 ? -33.201 36.651 52.559 1.00 63.75 102 VAL A N 1
ATOM 703 C CA . VAL A 1 102 ? -33.508 38.083 52.557 1.00 64.26 102 VAL A CA 1
ATOM 704 C C . VAL A 1 102 ? -33.197 38.640 51.177 1.00 63.24 102 VAL A C 1
ATOM 705 O O . VAL A 1 102 ? -32.056 38.567 50.736 1.00 64.31 102 VAL A O 1
ATOM 709 N N . PHE A 1 103 ? -34.205 39.206 50.513 1.00 64.65 103 PHE A N 1
ATOM 710 C CA . PHE A 1 103 ? -34.082 39.703 49.138 1.00 64.87 103 PHE A CA 1
ATOM 711 C C . PHE A 1 103 ? -34.358 41.194 49.025 1.00 67.07 103 PHE A C 1
ATOM 712 O O . PHE A 1 103 ? -35.234 41.710 49.717 1.00 69.64 103 PHE A O 1
ATOM 720 N N . ASP A 1 104 ? -33.642 41.873 48.125 1.00 68.93 104 ASP A N 1
ATOM 721 C CA . ASP A 1 104 ? -33.941 43.273 47.781 1.00 72.94 104 ASP A CA 1
ATOM 722 C C . ASP A 1 104 ? -35.371 43.300 47.276 1.00 70.65 104 ASP A C 1
ATOM 723 O O . ASP A 1 104 ? -35.695 42.540 46.368 1.00 73.54 104 ASP A O 1
ATOM 728 N N . PHE A 1 105 ? -36.210 44.159 47.860 1.00 68.06 105 PHE A N 1
ATOM 729 C CA . PHE A 1 105 ? -37.663 44.146 47.607 1.00 67.10 105 PHE A CA 1
ATOM 730 C C . PHE A 1 105 ? -38.047 44.690 46.234 1.00 66.27 105 PHE A C 1
ATOM 731 O O . PHE A 1 105 ? -37.448 45.653 45.761 1.00 65.34 105 PHE A O 1
ATOM 739 N N . CYS A 1 106 ? -39.062 44.065 45.630 1.00 68.07 106 CYS A N 1
ATOM 740 C CA . CYS A 1 106 ? -39.578 44.410 44.301 1.00 71.67 106 CYS A CA 1
ATOM 741 C C . CYS A 1 106 ? -41.075 44.638 44.393 1.00 75.41 106 CYS A C 1
ATOM 742 O O . CYS A 1 106 ? -41.809 43.760 44.841 1.00 76.50 106 CYS A O 1
ATOM 745 N N . GLU A 1 107 ? -41.521 45.808 43.946 1.00 78.83 107 GLU A N 1
ATOM 746 C CA . GLU A 1 107 ? -42.905 46.243 44.123 1.00 82.26 107 GLU A CA 1
ATOM 747 C C . GLU A 1 107 ? -43.938 45.281 43.508 1.00 81.34 107 GLU A C 1
ATOM 748 O O . GLU A 1 107 ? -44.847 44.834 44.205 1.00 81.70 107 GLU A O 1
ATOM 754 N N . HIS A 1 108 ? -43.780 44.957 42.222 1.00 79.47 108 HIS A N 1
ATOM 755 C CA . HIS A 1 108 ? -44.800 44.218 41.455 1.00 80.72 108 HIS A CA 1
ATOM 756 C C . HIS A 1 108 ? -44.304 42.886 40.914 1.00 80.12 108 HIS A C 1
ATOM 757 O O . HIS A 1 108 ? -43.106 42.630 40.887 1.00 80.17 108 HIS A O 1
ATOM 764 N N . ASP A 1 109 ? -45.253 42.056 40.475 1.00 82.66 109 ASP A N 1
ATOM 765 C CA . ASP A 1 109 ? -44.994 40.931 39.560 1.00 80.59 109 ASP A CA 1
ATOM 766 C C . ASP A 1 109 ? -45.810 41.127 38.285 1.00 80.79 109 ASP A C 1
ATOM 767 O O . ASP A 1 109 ? -46.783 41.878 38.271 1.00 81.91 109 ASP A O 1
ATOM 772 N N . LEU A 1 110 ? -45.419 40.427 37.226 1.00 79.15 110 LEU A N 1
ATOM 773 C CA . LEU A 1 110 ? -46.013 40.621 35.894 1.00 79.80 110 LEU A CA 1
ATOM 774 C C . LEU A 1 110 ? -47.466 40.137 35.799 1.00 82.32 110 LEU A C 1
ATOM 775 O O . LEU A 1 110 ? -48.296 40.796 35.173 1.00 84.78 110 LEU A O 1
ATOM 780 N N . ALA A 1 111 ? -47.761 38.991 36.415 1.00 81.20 111 ALA A N 1
ATOM 781 C CA . ALA A 1 111 ? -49.128 38.457 36.477 1.00 82.71 111 ALA A CA 1
ATOM 782 C C . ALA A 1 111 ? -50.096 39.397 37.207 1.00 84.98 111 ALA A C 1
ATOM 783 O O . ALA A 1 111 ? -51.263 39.476 36.841 1.00 86.68 111 ALA A O 1
ATOM 785 N N . GLY A 1 112 ? -49.603 40.094 38.232 1.00 84.40 112 GLY A N 1
ATOM 786 C CA . GLY A 1 112 ? -50.384 41.097 38.962 1.00 86.94 112 GLY A CA 1
ATOM 787 C C . GLY A 1 112 ? -50.699 42.355 38.161 1.00 88.95 112 GLY A C 1
ATOM 788 O O . GLY A 1 112 ? -51.779 42.930 38.314 1.00 91.86 112 GLY A O 1
ATOM 789 N N . LEU A 1 113 ? -49.751 42.785 37.322 1.00 87.65 113 LEU A N 1
ATOM 790 C CA . LEU A 1 113 ? -49.925 43.954 36.440 1.00 88.42 113 LEU A CA 1
ATOM 791 C C . LEU A 1 113 ? -50.736 43.621 35.185 1.00 90.38 113 LEU A C 1
ATOM 792 O O . LEU A 1 113 ? -51.568 44.426 34.746 1.00 93.27 113 LEU A O 1
ATOM 797 N N . LEU A 1 114 ? -50.482 42.449 34.603 1.00 88.15 114 LEU A N 1
ATOM 798 C CA . LEU A 1 114 ? -51.264 41.977 33.460 1.00 89.67 114 LEU A CA 1
ATOM 799 C C . LEU A 1 114 ? -52.714 41.732 33.858 1.00 92.19 114 LEU A C 1
ATOM 800 O O . LEU A 1 114 ? -53.625 42.143 33.140 1.00 94.94 114 LEU A O 1
ATOM 805 N N . SER A 1 115 ? -52.919 41.077 35.002 1.00 93.18 115 SER A N 1
ATOM 806 C CA . SER A 1 115 ? -54.270 40.778 35.495 1.00 98.42 115 SER A CA 1
ATOM 807 C C . SER A 1 115 ? -55.026 42.024 35.986 1.00 102.77 115 SER A C 1
ATOM 808 O O . SER A 1 115 ? -56.250 41.990 36.111 1.00 107.75 115 SER A O 1
ATOM 811 N N . ASN A 1 116 ? -54.311 43.113 36.264 1.00 102.75 116 ASN A N 1
ATOM 812 C CA . ASN A 1 116 ? -54.955 44.410 36.470 1.00 106.57 116 ASN A CA 1
ATOM 813 C C . ASN A 1 116 ? -55.326 44.995 35.105 1.00 109.33 116 ASN A C 1
ATOM 814 O O . ASN A 1 116 ? -54.452 45.205 34.258 1.00 108.39 116 ASN A O 1
ATOM 819 N N . VAL A 1 117 ? -56.620 45.242 34.900 1.00 113.43 117 VAL A N 1
ATOM 820 C CA . VAL A 1 117 ? -57.123 45.869 33.661 1.00 115.77 117 VAL A CA 1
ATOM 821 C C . VAL A 1 117 ? -56.737 47.357 33.502 1.00 118.20 117 VAL A C 1
ATOM 822 O O . VAL A 1 117 ? -56.692 47.863 32.371 1.00 115.64 117 VAL A O 1
ATOM 826 N N . LEU A 1 118 ? -56.449 48.035 34.625 1.00 120.69 118 LEU A N 1
ATOM 827 C CA . LEU A 1 118 ? -56.079 49.473 34.646 1.00 122.43 118 LEU A CA 1
ATOM 828 C C . LEU A 1 118 ? -54.612 49.796 34.293 1.00 119.95 118 LEU A C 1
ATOM 829 O O . LEU A 1 118 ? -54.337 50.893 33.812 1.00 123.80 118 LEU A O 1
ATOM 834 N N . VAL A 1 119 ? -53.681 48.875 34.541 1.00 115.53 119 VAL A N 1
ATOM 835 C CA . VAL A 1 119 ? -52.308 49.013 34.024 1.00 112.32 119 VAL A CA 1
ATOM 836 C C . VAL A 1 119 ? -52.328 48.699 32.525 1.00 112.30 119 VAL A C 1
ATOM 837 O O . VAL A 1 119 ? -53.005 47.759 32.100 1.00 114.12 119 VAL A O 1
ATOM 841 N N . LYS A 1 120 ? -51.597 49.486 31.734 1.00 111.18 120 LYS A N 1
ATOM 842 C CA . LYS A 1 120 ? -51.536 49.305 30.276 1.00 110.05 120 LYS A CA 1
ATOM 843 C C . LYS A 1 120 ? -50.134 49.571 29.738 1.00 106.88 120 LYS A C 1
ATOM 844 O O . LYS A 1 120 ? -49.457 50.499 30.189 1.00 108.83 120 LYS A O 1
ATOM 850 N N . PHE A 1 121 ? -49.713 48.752 28.773 1.00 102.82 121 PHE A N 1
ATOM 851 C CA . PHE A 1 121 ? -48.359 48.810 28.215 1.00 98.58 121 PHE A CA 1
ATOM 852 C C . PHE A 1 121 ? -48.370 49.242 26.749 1.00 95.78 121 PHE A C 1
ATOM 853 O O . PHE A 1 121 ? -49.105 48.673 25.938 1.00 95.39 121 PHE A O 1
ATOM 861 N N . THR A 1 122 ? -47.536 50.223 26.407 1.00 92.43 122 THR A N 1
ATOM 862 C CA . THR A 1 122 ? -47.261 50.536 25.007 1.00 93.70 122 THR A CA 1
ATOM 863 C C . THR A 1 122 ? -46.391 49.445 24.396 1.00 89.85 122 THR A C 1
ATOM 864 O O . THR A 1 122 ? -45.771 48.662 25.107 1.00 85.69 122 THR A O 1
ATOM 868 N N . LEU A 1 123 ? -46.354 49.411 23.069 1.00 92.24 123 LEU A N 1
ATOM 869 C CA . LEU A 1 123 ? -45.450 48.535 22.321 1.00 90.62 123 LEU A CA 1
ATOM 870 C C . LEU A 1 123 ? -43.977 48.759 22.708 1.00 89.55 123 LEU A C 1
ATOM 871 O O . LEU A 1 123 ? -43.211 47.803 22.791 1.00 87.17 123 LEU A O 1
ATOM 876 N N . SER A 1 124 ? -43.592 50.015 22.948 1.00 92.11 124 SER A N 1
ATOM 877 C CA . SER A 1 124 ? -42.230 50.356 23.402 1.00 90.94 124 SER A CA 1
ATOM 878 C C . SER A 1 124 ? -41.944 49.869 24.821 1.00 86.54 124 SER A C 1
ATOM 879 O O . SER A 1 124 ? -40.833 49.425 25.126 1.00 79.98 124 SER A O 1
ATOM 882 N N . GLU A 1 125 ? -42.952 49.987 25.682 1.00 89.24 125 GLU A N 1
ATOM 883 C CA . GLU A 1 125 ? -42.877 49.494 27.054 1.00 88.90 125 GLU A CA 1
ATOM 884 C C . GLU A 1 125 ? -42.796 47.968 27.086 1.00 85.82 125 GLU A C 1
ATOM 885 O O . GLU A 1 125 ? -42.006 47.418 27.847 1.00 83.03 125 GLU A O 1
ATOM 891 N N . ILE A 1 126 ? -43.590 47.287 26.257 1.00 87.31 126 ILE A N 1
ATOM 892 C CA . ILE A 1 126 ? -43.555 45.812 26.194 1.00 85.33 126 ILE A CA 1
ATOM 893 C C . ILE A 1 126 ? -42.187 45.307 25.736 1.00 83.70 126 ILE A C 1
ATOM 894 O O . ILE A 1 126 ? -41.710 44.302 26.248 1.00 82.50 126 ILE A O 1
ATOM 899 N N . LYS A 1 127 ? -41.567 45.993 24.779 1.00 87.20 127 LYS A N 1
ATOM 900 C CA . LYS A 1 127 ? -40.223 45.627 24.317 1.00 87.56 127 LYS A CA 1
ATOM 901 C C . LYS A 1 127 ? -39.218 45.583 25.468 1.00 86.66 127 LYS A C 1
ATOM 902 O O . LYS A 1 127 ? -38.556 44.564 25.693 1.00 82.68 127 LYS A O 1
ATOM 908 N N . ARG A 1 128 ? -39.142 46.683 26.208 1.00 88.71 128 ARG A N 1
ATOM 909 C CA . ARG A 1 128 ? -38.202 46.808 27.322 1.00 88.27 128 ARG A CA 1
ATOM 910 C C . ARG A 1 128 ? -38.400 45.716 28.391 1.00 86.36 128 ARG A C 1
ATOM 911 O O . ARG A 1 128 ? -37.434 45.324 29.041 1.00 90.48 128 ARG A O 1
ATOM 919 N N . VAL A 1 129 ? -39.627 45.215 28.559 1.00 83.85 129 VAL A N 1
ATOM 920 C CA . VAL A 1 129 ? -39.885 44.074 29.453 1.00 79.61 129 VAL A CA 1
ATOM 921 C C . VAL A 1 129 ? -39.137 42.852 28.927 1.00 77.41 129 VAL A C 1
ATOM 922 O O . VAL A 1 129 ? -38.311 42.272 29.631 1.00 75.82 129 VAL A O 1
ATOM 926 N N . MET A 1 130 ? -39.410 42.493 27.676 1.00 77.37 130 MET A N 1
ATOM 927 C CA . MET A 1 130 ? -38.811 41.302 27.065 1.00 76.72 130 MET A CA 1
ATOM 928 C C . MET A 1 130 ? -37.299 41.416 26.879 1.00 74.03 130 MET A C 1
ATOM 929 O O . MET A 1 130 ? -36.585 40.411 26.905 1.00 72.69 130 MET A O 1
ATOM 934 N N . GLN A 1 131 ? -36.815 42.637 26.695 1.00 73.44 131 GLN A N 1
ATOM 935 C CA . GLN A 1 131 ? -35.380 42.866 26.591 1.00 72.50 131 GLN A CA 1
ATOM 936 C C . GLN A 1 131 ? -34.704 42.562 27.927 1.00 69.65 131 GLN A C 1
ATOM 937 O O . GLN A 1 131 ? -33.655 41.928 27.955 1.00 69.52 131 GLN A O 1
ATOM 943 N N . MET A 1 132 ? -35.321 42.994 29.025 1.00 69.76 132 MET A N 1
ATOM 944 C CA . MET A 1 132 ? -34.822 42.673 30.367 1.00 70.14 132 MET A CA 1
ATOM 945 C C . MET A 1 132 ? -34.954 41.172 30.712 1.00 70.26 132 MET A C 1
ATOM 946 O O . MET A 1 132 ? -34.051 40.603 31.337 1.00 69.38 132 MET A O 1
ATOM 951 N N . LEU A 1 133 ? -36.051 40.536 30.286 1.00 70.52 133 LEU A N 1
ATOM 952 C CA . LEU A 1 133 ? -36.319 39.114 30.594 1.00 68.18 133 LEU A CA 1
ATOM 953 C C . LEU A 1 133 ? -35.391 38.169 29.849 1.00 66.31 133 LEU A C 1
ATOM 954 O O . LEU A 1 133 ? -34.855 37.232 30.438 1.00 66.87 133 LEU A O 1
ATOM 959 N N . LEU A 1 134 ? -35.230 38.410 28.553 1.00 65.52 134 LEU A N 1
ATOM 960 C CA . LEU A 1 134 ? -34.315 37.634 27.730 1.00 65.32 134 LEU A CA 1
ATOM 961 C C . LEU A 1 134 ? -32.843 37.874 28.087 1.00 64.20 134 LEU A C 1
ATOM 962 O O . LEU A 1 134 ? -32.033 36.958 27.957 1.00 64.03 134 LEU A O 1
ATOM 967 N N . ASN A 1 135 ? -32.492 39.085 28.526 1.00 64.14 135 ASN A N 1
ATOM 968 C CA . ASN A 1 135 ? -31.120 39.363 28.986 1.00 64.66 135 ASN A CA 1
ATOM 969 C C . ASN A 1 135 ? -30.838 38.653 30.311 1.00 64.92 135 ASN A C 1
ATOM 970 O O . ASN A 1 135 ? -29.719 38.194 30.543 1.00 66.75 135 ASN A O 1
ATOM 975 N N . GLY A 1 136 ? -31.849 38.574 31.176 1.00 65.46 136 GLY A N 1
ATOM 976 C CA . GLY A 1 136 ? -31.762 37.788 32.407 1.00 64.19 136 GLY A CA 1
ATOM 977 C C . GLY A 1 136 ? -31.552 36.312 32.121 1.00 65.71 136 GLY A C 1
ATOM 978 O O . GLY A 1 136 ? -30.705 35.678 32.749 1.00 66.14 136 GLY A O 1
ATOM 979 N N . LEU A 1 137 ? -32.320 35.775 31.167 1.00 67.82 137 LEU A N 1
ATOM 980 C CA . LEU A 1 137 ? -32.143 34.390 30.682 1.00 67.81 137 LEU A CA 1
ATOM 981 C C . LEU A 1 137 ? -30.837 34.154 29.916 1.00 67.57 137 LEU A C 1
ATOM 982 O O . LEU A 1 137 ? -30.326 33.038 29.907 1.00 68.61 137 LEU A O 1
ATOM 987 N N . TYR A 1 138 ? -30.316 35.179 29.250 1.00 67.09 138 TYR A N 1
ATOM 988 C CA . TYR A 1 138 ? -28.976 35.092 28.686 1.00 69.20 138 TYR A CA 1
ATOM 989 C C . TYR A 1 138 ? -27.985 34.873 29.807 1.00 67.45 138 TYR A C 1
ATOM 990 O O . TYR A 1 138 ? -27.137 33.995 29.721 1.00 66.92 138 TYR A O 1
ATOM 999 N N . TYR A 1 139 ? -28.104 35.682 30.854 1.00 68.72 139 TYR A N 1
ATOM 1000 C CA . TYR A 1 139 ? -27.173 35.635 31.969 1.00 70.67 139 TYR A CA 1
ATOM 1001 C C . TYR A 1 139 ? -27.164 34.279 32.696 1.00 70.06 139 TYR A C 1
ATOM 1002 O O . TYR A 1 139 ? -26.082 33.756 32.981 1.00 74.68 139 TYR A O 1
ATOM 1011 N N . ILE A 1 140 ? -28.337 33.704 32.977 1.00 65.49 140 ILE A N 1
ATOM 1012 C CA . ILE A 1 140 ? -28.389 32.466 33.771 1.00 63.22 140 ILE A CA 1
ATOM 1013 C C . ILE A 1 140 ? -27.957 31.232 32.969 1.00 62.92 140 ILE A C 1
ATOM 1014 O O . ILE A 1 140 ? -27.216 30.398 33.482 1.00 61.19 140 ILE A O 1
ATOM 1019 N N . HIS A 1 141 ? -28.383 31.134 31.711 1.00 64.51 141 HIS A N 1
ATOM 1020 C CA . HIS A 1 141 ? -27.959 30.028 30.838 1.00 66.86 141 HIS A CA 1
ATOM 1021 C C . HIS A 1 141 ? -26.467 30.090 30.505 1.00 72.06 141 HIS A C 1
ATOM 1022 O O . HIS A 1 141 ? -25.821 29.048 30.337 1.00 73.84 141 HIS A O 1
ATOM 1029 N N . ARG A 1 142 ? -25.928 31.306 30.393 1.00 76.92 142 ARG A N 1
ATOM 1030 C CA . ARG A 1 142 ? -24.485 31.499 30.227 1.00 78.70 142 ARG A CA 1
ATOM 1031 C C . ARG A 1 142 ? -23.757 31.032 31.477 1.00 73.01 142 ARG A C 1
ATOM 1032 O O . ARG A 1 142 ? -22.658 30.511 31.380 1.00 73.73 142 ARG A O 1
ATOM 1040 N N . ASN A 1 143 ? -24.388 31.201 32.638 1.00 68.08 143 ASN A N 1
ATOM 1041 C CA . ASN A 1 143 ? -23.850 30.700 33.912 1.00 68.33 143 ASN A CA 1
ATOM 1042 C C . ASN A 1 143 ? -24.154 29.232 34.258 1.00 71.59 143 ASN A C 1
ATOM 1043 O O . ASN A 1 143 ? -23.914 28.811 35.396 1.00 73.46 143 ASN A O 1
ATOM 1048 N N . LYS A 1 144 ? -24.643 28.457 33.283 1.00 72.90 144 LYS A N 1
ATOM 1049 C CA . LYS A 1 144 ? -24.937 27.033 33.442 1.00 70.75 144 LYS A CA 1
ATOM 1050 C C . LYS A 1 144 ? -25.977 26.791 34.518 1.00 66.11 144 LYS A C 1
ATOM 1051 O O . LYS A 1 144 ? -25.728 26.046 35.451 1.00 66.04 144 LYS A O 1
ATOM 1057 N N . ILE A 1 145 ? -27.127 27.455 34.391 1.00 63.41 145 ILE A N 1
ATOM 1058 C CA . ILE A 1 145 ? -28.272 27.269 35.303 1.00 62.12 145 ILE A CA 1
ATOM 1059 C C . ILE A 1 145 ? -29.569 27.252 34.500 1.00 60.84 145 ILE A C 1
ATOM 1060 O O . ILE A 1 145 ? -29.772 28.111 33.649 1.00 60.60 145 ILE A O 1
ATOM 1065 N N . LEU A 1 146 ? -30.443 26.291 34.782 1.00 59.71 146 LEU A N 1
ATOM 1066 C CA . LEU A 1 146 ? -31.795 26.310 34.245 1.00 60.24 146 LEU A CA 1
ATOM 1067 C C . LEU A 1 146 ? -32.716 26.791 35.354 1.00 61.19 146 LEU A C 1
ATOM 1068 O O . LEU A 1 146 ? -32.620 26.321 36.489 1.00 60.33 146 LEU A O 1
ATOM 1073 N N . HIS A 1 147 ? -33.593 27.737 35.022 1.00 63.55 147 HIS A N 1
ATOM 1074 C CA . HIS A 1 147 ? -34.636 28.216 35.943 1.00 64.35 147 HIS A CA 1
ATOM 1075 C C . HIS A 1 147 ? -35.628 27.077 36.225 1.00 65.72 147 HIS A C 1
ATOM 1076 O O . HIS A 1 147 ? -35.876 26.735 37.381 1.00 64.56 147 HIS A O 1
ATOM 1083 N N . ARG A 1 148 ? -36.171 26.509 35.145 1.00 67.73 148 ARG A N 1
ATOM 1084 C CA . ARG A 1 148 ? -37.137 25.399 35.174 1.00 70.31 148 ARG A CA 1
ATOM 1085 C C . ARG A 1 148 ? -38.491 25.712 35.820 1.00 70.97 148 ARG A C 1
ATOM 1086 O O . ARG A 1 148 ? -39.201 24.793 36.244 1.00 71.58 148 ARG A O 1
ATOM 1094 N N . ASP A 1 149 ? -38.859 26.989 35.874 1.00 70.77 149 ASP A N 1
ATOM 1095 C CA . ASP A 1 149 ? -40.149 27.390 36.427 1.00 72.79 149 ASP A CA 1
ATOM 1096 C C . ASP A 1 149 ? -40.515 28.796 35.967 1.00 72.49 149 ASP A C 1
ATOM 1097 O O . ASP A 1 149 ? -40.849 29.665 36.769 1.00 71.58 149 ASP A O 1
ATOM 1102 N N . MET A 1 150 ? -40.459 29.008 34.658 1.00 75.35 150 MET A N 1
ATOM 1103 C CA . MET A 1 150 ? -40.830 30.295 34.083 1.00 77.89 150 MET A CA 1
ATOM 1104 C C . MET A 1 150 ? -42.345 30.433 34.104 1.00 80.71 150 MET A C 1
ATOM 1105 O O . MET A 1 150 ? -43.053 29.532 33.662 1.00 85.91 150 MET A O 1
ATOM 1110 N N . LYS A 1 151 ? -42.825 31.543 34.659 1.00 80.88 151 LYS A N 1
ATOM 1111 C CA . LYS A 1 151 ? -44.213 31.993 34.484 1.00 82.60 151 LYS A CA 1
ATOM 1112 C C . LYS A 1 151 ? -44.300 33.489 34.776 1.00 80.12 151 LYS A C 1
ATOM 1113 O O . LYS A 1 151 ? -43.317 34.095 35.192 1.00 77.18 151 LYS A O 1
ATOM 1119 N N . ALA A 1 152 ? -45.465 34.086 34.556 1.00 82.63 152 ALA A N 1
ATOM 1120 C CA . ALA A 1 152 ? -45.639 35.522 34.810 1.00 86.51 152 ALA A CA 1
ATOM 1121 C C . ALA A 1 152 ? -45.383 35.915 36.291 1.00 87.49 152 ALA A C 1
ATOM 1122 O O . ALA A 1 152 ? -44.691 36.908 36.563 1.00 87.27 152 ALA A O 1
ATOM 1124 N N . ALA A 1 153 ? -45.911 35.126 37.231 1.00 86.46 153 ALA A N 1
ATOM 1125 C CA . ALA A 1 153 ? -45.756 35.395 38.674 1.00 83.14 153 ALA A CA 1
ATOM 1126 C C . ALA A 1 153 ? -44.288 35.512 39.138 1.00 79.89 153 ALA A C 1
ATOM 1127 O O . ALA A 1 153 ? -43.982 36.313 40.020 1.00 78.26 153 ALA A O 1
ATOM 1129 N N . ASN A 1 154 ? -43.392 34.739 38.516 1.00 78.95 154 ASN A N 1
ATOM 1130 C CA . ASN A 1 154 ? -41.942 34.774 38.811 1.00 75.57 154 ASN A CA 1
ATOM 1131 C C . ASN A 1 154 ? -41.158 35.876 38.065 1.00 75.52 154 ASN A C 1
ATOM 1132 O O . ASN A 1 154 ? -39.916 35.854 38.056 1.00 76.20 154 ASN A O 1
ATOM 1137 N N . VAL A 1 155 ? -41.862 36.823 37.436 1.00 73.97 155 VAL A N 1
ATOM 1138 C CA . VAL A 1 155 ? -41.228 37.967 36.792 1.00 70.06 155 VAL A CA 1
ATOM 1139 C C . VAL A 1 155 ? -41.584 39.208 37.600 1.00 68.31 155 VAL A C 1
ATOM 1140 O O . VAL A 1 155 ? -42.670 39.771 37.468 1.00 67.40 155 VAL A O 1
ATOM 1144 N N . LEU A 1 156 ? -40.650 39.605 38.455 1.00 67.65 156 LEU A N 1
ATOM 1145 C CA . LEU A 1 156 ? -40.822 40.751 39.325 1.00 70.09 156 LEU A CA 1
ATOM 1146 C C . LEU A 1 156 ? -40.302 42.008 38.641 1.00 72.47 156 LEU A C 1
ATOM 1147 O O . LEU A 1 156 ? -39.316 41.956 37.904 1.00 70.76 156 LEU A O 1
ATOM 1152 N N . ILE A 1 157 ? -40.981 43.128 38.889 1.00 75.91 157 ILE A N 1
ATOM 1153 C CA . ILE A 1 157 ? -40.549 44.440 38.428 1.00 76.27 157 ILE A CA 1
ATOM 1154 C C . ILE A 1 157 ? -40.485 45.383 39.631 1.00 78.19 157 ILE A C 1
ATOM 1155 O O . ILE A 1 157 ? -41.432 45.466 40.407 1.00 79.23 157 ILE A O 1
ATOM 1160 N N . THR A 1 158 ? -39.362 46.087 39.767 1.00 80.58 158 THR A N 1
ATOM 1161 C CA . THR A 1 158 ? -39.128 47.024 40.869 1.00 83.67 158 THR A CA 1
ATOM 1162 C C . THR A 1 158 ? -39.972 48.286 40.717 1.00 90.21 158 THR A C 1
ATOM 1163 O O . THR A 1 158 ? -40.725 48.425 39.750 1.00 90.13 158 THR A O 1
ATOM 1167 N N . ARG A 1 159 ? -39.852 49.196 41.684 1.00 97.94 159 ARG A N 1
ATOM 1168 C CA . ARG A 1 159 ? -40.470 50.526 41.588 1.00 103.69 159 ARG A CA 1
ATOM 1169 C C . ARG A 1 159 ? -39.945 51.297 40.379 1.00 101.95 159 ARG A C 1
ATOM 1170 O O . ARG A 1 159 ? -40.726 51.907 39.663 1.00 105.65 159 ARG A O 1
ATOM 1178 N N . ASP A 1 160 ? -38.628 51.243 40.155 1.00 100.06 160 ASP A N 1
ATOM 1179 C CA . ASP A 1 160 ? -37.961 51.949 39.038 1.00 101.23 160 ASP A CA 1
ATOM 1180 C C . ASP A 1 160 ? -38.431 51.486 37.658 1.00 97.44 160 ASP A C 1
ATOM 1181 O O . ASP A 1 160 ? -38.469 52.282 36.723 1.00 103.02 160 ASP A O 1
ATOM 1186 N N . GLY A 1 161 ? -38.786 50.205 37.551 1.00 92.29 161 GLY A N 1
ATOM 1187 C CA . GLY A 1 161 ? -39.129 49.558 36.281 1.00 89.51 161 GLY A CA 1
ATOM 1188 C C . GLY A 1 161 ? -38.124 48.508 35.824 1.00 85.43 161 GLY A C 1
ATOM 1189 O O . GLY A 1 161 ? -38.103 48.149 34.649 1.00 82.33 161 GLY A O 1
ATOM 1190 N N . VAL A 1 162 ? -37.301 48.001 36.746 1.00 83.69 162 VAL A N 1
ATOM 1191 C CA . VAL A 1 162 ? -36.276 47.016 36.420 1.00 80.45 162 VAL A CA 1
ATOM 1192 C C . VAL A 1 162 ? -36.897 45.653 36.609 1.00 76.84 162 VAL A C 1
ATOM 1193 O O . VAL A 1 162 ? -37.340 45.325 37.707 1.00 74.80 162 VAL A O 1
ATOM 1197 N N . LEU A 1 163 ? -36.924 44.866 35.539 1.00 75.50 163 LEU A N 1
ATOM 1198 C CA . LEU A 1 163 ? -37.377 43.483 35.609 1.00 72.24 163 LEU A CA 1
ATOM 1199 C C . LEU A 1 163 ? -36.364 42.655 36.379 1.00 70.38 163 LEU A C 1
ATOM 1200 O O . LEU A 1 163 ? -35.161 42.883 36.265 1.00 68.56 163 LEU A O 1
ATOM 1205 N N . LYS A 1 164 ? -36.867 41.693 37.150 1.00 71.48 164 LYS A N 1
ATOM 1206 C CA . LYS A 1 164 ? -36.037 40.782 37.942 1.00 70.17 164 LYS A CA 1
ATOM 1207 C C . LYS A 1 164 ? -36.651 39.385 37.995 1.00 69.24 164 LYS A C 1
ATOM 1208 O O . LYS A 1 164 ? -37.782 39.227 38.451 1.00 69.75 164 LYS A O 1
ATOM 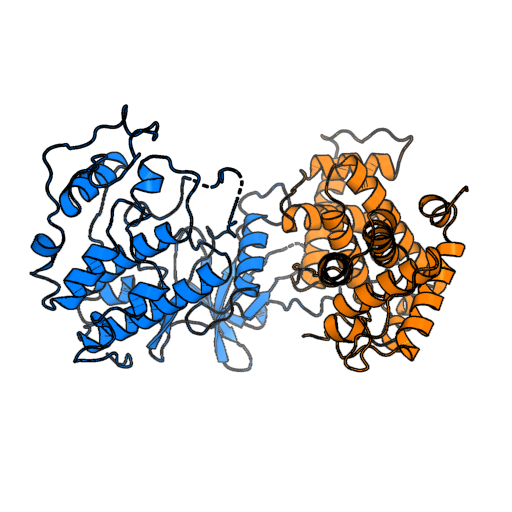1214 N N . LEU A 1 165 ? -35.904 38.388 37.518 1.00 68.46 165 LEU A N 1
ATOM 1215 C CA . LEU A 1 165 ? -36.323 36.986 37.591 1.00 70.07 165 LEU A CA 1
ATOM 1216 C C . LEU A 1 165 ? -36.249 36.452 39.020 1.00 70.18 165 LEU A C 1
ATOM 1217 O O . LEU A 1 165 ? -35.334 36.800 39.776 1.00 68.14 165 LEU A O 1
ATOM 1222 N N . ALA A 1 166 ? -37.196 35.578 39.362 1.00 70.33 166 ALA A N 1
ATOM 1223 C CA . ALA A 1 166 ? -37.404 35.158 40.745 1.00 71.45 166 ALA A CA 1
ATOM 1224 C C . ALA A 1 166 ? -37.802 33.686 40.905 1.00 73.43 166 ALA A C 1
ATOM 1225 O O . ALA A 1 166 ? -38.076 32.985 39.926 1.00 73.10 166 ALA A O 1
ATOM 1227 N N . ASP A 1 167 ? -37.815 33.250 42.168 1.00 75.36 167 ASP A N 1
ATOM 1228 C CA . ASP A 1 167 ? -38.100 31.871 42.589 1.00 77.75 167 ASP A CA 1
ATOM 1229 C C . ASP A 1 167 ? -37.265 30.815 41.843 1.00 75.79 167 ASP A C 1
ATOM 1230 O O . ASP A 1 167 ? -37.707 30.202 40.863 1.00 72.90 167 ASP A O 1
ATOM 1235 N N . PHE A 1 168 ? -36.050 30.615 42.351 1.00 73.49 168 PHE A N 1
ATOM 1236 C CA . PHE A 1 168 ? -35.135 29.584 41.861 1.00 70.73 168 PHE A CA 1
ATOM 1237 C C . PHE A 1 168 ? -35.276 28.283 42.672 1.00 71.60 168 PHE A C 1
ATOM 1238 O O . PHE A 1 168 ? -34.308 27.538 42.850 1.00 71.58 168 PHE A O 1
ATOM 1246 N N . GLY A 1 169 ? -36.492 27.993 43.131 1.00 72.68 169 GLY A N 1
ATOM 1247 C CA . GLY A 1 169 ? -36.742 26.829 43.966 1.00 76.38 169 GLY A CA 1
ATOM 1248 C C . GLY A 1 169 ? -36.484 25.540 43.225 1.00 77.22 169 GLY A C 1
ATOM 1249 O O . GLY A 1 169 ? -35.890 24.606 43.782 1.00 80.63 169 GLY A O 1
ATOM 1250 N N . LEU A 1 170 ? -36.914 25.509 41.963 1.00 75.65 170 LEU A N 1
ATOM 1251 C CA . LEU A 1 170 ? -36.751 24.344 41.103 1.00 79.11 170 LEU A CA 1
ATOM 1252 C C . LEU A 1 170 ? -35.560 24.467 40.154 1.00 76.82 170 LEU A C 1
ATOM 1253 O O . LEU A 1 170 ? -35.465 23.700 39.198 1.00 82.01 170 LEU A O 1
ATOM 1258 N N . ALA A 1 171 ? -34.645 25.396 40.418 1.00 72.16 171 ALA A N 1
ATOM 1259 C CA . ALA A 1 171 ? -33.515 25.623 39.525 1.00 69.69 171 ALA A CA 1
ATOM 1260 C C . ALA A 1 171 ? -32.408 24.611 39.759 1.00 69.69 171 ALA A C 1
ATOM 1261 O O . ALA A 1 171 ? -32.303 24.011 40.827 1.00 68.59 171 ALA A O 1
ATOM 1263 N N . ARG A 1 172 ? -31.578 24.434 38.741 1.00 71.16 172 ARG A N 1
ATOM 1264 C CA . ARG A 1 172 ? -30.436 23.540 38.825 1.00 73.73 172 ARG A CA 1
ATOM 1265 C C . ARG A 1 172 ? -29.376 23.907 37.807 1.00 72.36 172 ARG A C 1
ATOM 1266 O O . ARG A 1 172 ? -29.668 24.539 36.785 1.00 68.92 172 ARG A O 1
ATOM 1274 N N . ALA A 1 173 ? -28.155 23.456 38.083 1.00 73.70 173 ALA A N 1
ATOM 1275 C CA . ALA A 1 173 ? -27.046 23.553 37.140 1.00 72.61 173 ALA A CA 1
ATOM 1276 C C . ALA A 1 173 ? -27.215 22.547 36.017 1.00 72.74 173 ALA A C 1
ATOM 1277 O O . ALA A 1 173 ? -27.908 21.540 36.176 1.00 70.70 173 ALA A O 1
ATOM 1279 N N . PHE A 1 174 ? -26.581 22.826 34.884 1.00 74.24 174 PHE A N 1
ATOM 1280 C CA . PHE A 1 174 ? -26.660 21.930 33.743 1.00 81.19 174 PHE A CA 1
ATOM 1281 C C . PHE A 1 174 ? -25.336 21.783 33.029 1.00 87.95 174 PHE A C 1
ATOM 1282 O O . PHE A 1 174 ? -24.529 22.706 33.001 1.00 88.78 174 PHE A O 1
ATOM 1290 N N . SER A 1 175 ? -25.154 20.605 32.439 1.00 98.40 175 SER A N 1
ATOM 1291 C CA . SER A 1 175 ? -23.898 20.176 31.839 1.00 104.02 175 SER A CA 1
ATOM 1292 C C . SER A 1 175 ? -23.997 20.196 30.315 1.00 110.48 175 SER A C 1
ATOM 1293 O O . SER A 1 175 ? -25.090 20.256 29.742 1.00 111.54 175 SER A O 1
ATOM 1296 N N . LEU A 1 176 ? -22.831 20.150 29.678 1.00 117.83 176 LEU A N 1
ATOM 1297 C CA . LEU A 1 176 ? -22.715 20.029 28.224 1.00 119.77 176 LEU A CA 1
ATOM 1298 C C . LEU A 1 176 ? -22.875 18.556 27.825 1.00 118.49 176 LEU A C 1
ATOM 1299 O O . LEU A 1 176 ? -23.495 18.256 26.804 1.00 119.56 176 LEU A O 1
ATOM 1304 N N . ALA A 1 177 ? -22.314 17.649 28.631 1.00 114.98 177 ALA A N 1
ATOM 1305 C CA . ALA A 1 177 ? -22.528 16.206 28.471 1.00 116.30 177 ALA A CA 1
ATOM 1306 C C . ALA A 1 177 ? -22.203 15.459 29.761 1.00 114.49 177 ALA A C 1
ATOM 1307 O O . ALA A 1 177 ? -22.633 14.325 29.958 1.00 114.44 177 ALA A O 1
ATOM 1309 N N . GLN A 1 181 ? -21.944 12.102 27.507 1.00 147.52 181 GLN A N 1
ATOM 1310 C CA . GLN A 1 181 ? -23.002 11.100 27.600 1.00 147.01 181 GLN A CA 1
ATOM 1311 C C . GLN A 1 181 ? -24.373 11.770 27.709 1.00 145.98 181 GLN A C 1
ATOM 1312 O O . GLN A 1 181 ? -24.451 12.967 28.019 1.00 146.92 181 GLN A O 1
ATOM 1318 N N . PRO A 1 182 ? -25.459 11.011 27.449 1.00 142.27 182 PRO A N 1
ATOM 1319 C CA . PRO A 1 182 ? -26.785 11.643 27.437 1.00 135.41 182 PRO A CA 1
ATOM 1320 C C . PRO A 1 182 ? -27.295 12.008 28.842 1.00 128.32 182 PRO A C 1
ATOM 1321 O O . PRO A 1 182 ? -27.309 11.148 29.727 1.00 126.70 182 PRO A O 1
ATOM 1325 N N . ASN A 1 183 ? -27.690 13.277 29.024 1.00 121.72 183 ASN A N 1
ATOM 1326 C CA . ASN A 1 183 ? -28.157 13.817 30.326 1.00 116.07 183 ASN A CA 1
ATOM 1327 C C . ASN A 1 183 ? -29.439 13.149 30.831 1.00 113.03 183 ASN A C 1
ATOM 1328 O O . ASN A 1 183 ? -30.221 12.598 30.054 1.00 113.15 183 ASN A O 1
ATOM 1333 N N . ARG A 1 184 ? -29.638 13.225 32.147 1.00 108.00 184 ARG A N 1
ATOM 1334 C CA . ARG A 1 184 ? -30.701 12.504 32.842 1.00 107.13 184 ARG A CA 1
ATOM 1335 C C . ARG A 1 184 ? -31.319 13.385 33.942 1.00 102.30 184 ARG A C 1
ATOM 1336 O O . ARG A 1 184 ? -31.252 13.048 35.126 1.00 100.26 184 ARG A O 1
ATOM 1344 N N . TYR A 1 185 ? -31.910 14.515 33.536 1.00 99.47 185 TYR A N 1
ATOM 1345 C CA . TYR A 1 185 ? -32.501 15.501 34.472 1.00 96.96 185 TYR A CA 1
ATOM 1346 C C . TYR A 1 185 ? -33.965 15.182 34.795 1.00 95.53 185 TYR A C 1
ATOM 1347 O O . TYR A 1 185 ? -34.605 14.396 34.092 1.00 98.95 185 TYR A O 1
ATOM 1367 N N . ASN A 1 187 ? -37.971 15.398 35.132 1.00 101.28 187 ASN A N 1
ATOM 1368 C CA . ASN A 1 187 ? -39.002 15.710 34.122 1.00 102.45 187 ASN A CA 1
ATOM 1369 C C . ASN A 1 187 ? -40.223 16.493 34.654 1.00 105.11 187 ASN A C 1
ATOM 1370 O O . ASN A 1 187 ? -40.801 17.304 33.919 1.00 101.63 187 ASN A O 1
ATOM 1375 N N . ARG A 1 188 ? -40.608 16.248 35.911 1.00 110.96 188 ARG A N 1
ATOM 1376 C CA . ARG A 1 188 ? -41.718 16.972 36.572 1.00 110.63 188 ARG A CA 1
ATOM 1377 C C . ARG A 1 188 ? -41.308 18.410 36.959 1.00 105.54 188 ARG A C 1
ATOM 1378 O O . ARG A 1 188 ? -41.119 18.709 38.147 1.00 106.41 188 ARG A O 1
ATOM 1386 N N . VAL A 1 189 ? -41.163 19.290 35.962 1.00 98.89 189 VAL A N 1
ATOM 1387 C CA . VAL A 1 189 ? -40.779 20.699 36.192 1.00 91.33 189 VAL A CA 1
ATOM 1388 C C . VAL A 1 189 ? -41.560 21.653 35.284 1.00 87.98 189 VAL A C 1
ATOM 1389 O O . VAL A 1 189 ? -42.149 21.241 34.280 1.00 86.19 189 VAL A O 1
ATOM 1393 N N . VAL A 1 190 ? -41.536 22.930 35.668 1.00 84.79 190 VAL A N 1
ATOM 1394 C CA . VAL A 1 190 ? -42.327 24.019 35.072 1.00 82.19 190 VAL A CA 1
ATOM 1395 C C . VAL A 1 190 ? -43.813 23.874 35.404 1.00 83.10 190 VAL A C 1
ATOM 1396 O O . VAL A 1 190 ? -44.347 22.769 35.462 1.00 83.00 190 VAL A O 1
ATOM 1400 N N . THR A 1 191 ? -44.464 25.008 35.645 1.00 83.72 191 THR A N 1
ATOM 1401 C CA . THR A 1 191 ? -45.909 25.056 35.799 1.00 88.09 191 THR A CA 1
ATOM 1402 C C . THR A 1 191 ? -46.520 24.565 34.504 1.00 90.98 191 THR A C 1
ATOM 1403 O O . THR A 1 191 ? -46.054 24.933 33.424 1.00 91.64 191 THR A O 1
ATOM 1407 N N . LEU A 1 192 ? -47.562 23.747 34.621 1.00 93.99 192 LEU A N 1
ATOM 1408 C CA . LEU A 1 192 ? -48.138 23.022 33.483 1.00 94.98 192 LEU A CA 1
ATOM 1409 C C . LEU A 1 192 ? -48.402 23.906 32.257 1.00 91.27 192 LEU A C 1
ATOM 1410 O O . LEU A 1 192 ? -48.058 23.533 31.133 1.00 88.28 192 LEU A O 1
ATOM 1415 N N . TRP A 1 193 ? -48.971 25.088 32.493 1.00 88.62 193 TRP A N 1
ATOM 1416 C CA . TRP A 1 193 ? -49.327 26.029 31.420 1.00 86.99 193 TRP A CA 1
ATOM 1417 C C . TRP A 1 193 ? -48.150 26.580 30.608 1.00 83.95 193 TRP A C 1
ATOM 1418 O O . TRP A 1 193 ? -48.344 27.009 29.470 1.00 84.26 193 TRP A O 1
ATOM 1429 N N . TYR A 1 194 ? -46.952 26.579 31.191 1.00 82.02 194 TYR A N 1
ATOM 1430 C CA . TYR A 1 194 ? -45.737 27.065 30.523 1.00 80.34 194 TYR A CA 1
ATOM 1431 C C . TYR A 1 194 ? -44.729 25.947 30.232 1.00 80.03 194 TYR A C 1
ATOM 1432 O O . TYR A 1 194 ? -43.571 26.231 29.909 1.00 79.62 194 TYR A O 1
ATOM 1441 N N . ARG A 1 195 ? -45.156 24.689 30.337 1.00 79.98 195 ARG A N 1
ATOM 1442 C CA . ARG A 1 195 ? -44.253 23.563 30.136 1.00 79.82 195 ARG A CA 1
ATOM 1443 C C . ARG A 1 195 ? -43.998 23.361 28.637 1.00 79.72 195 ARG A C 1
ATOM 1444 O O . ARG A 1 195 ? -44.930 23.464 27.844 1.00 81.24 195 ARG A O 1
ATOM 1452 N N . PRO A 1 196 ? -42.740 23.092 28.240 1.00 79.30 196 PRO A N 1
ATOM 1453 C CA . PRO A 1 196 ? -42.458 22.781 26.830 1.00 81.14 196 PRO A CA 1
ATOM 1454 C C . PRO A 1 196 ? -42.928 21.392 26.400 1.00 85.48 196 PRO A C 1
ATOM 1455 O O . PRO A 1 196 ? -43.144 20.543 27.263 1.00 87.55 196 PRO A O 1
ATOM 1459 N N . PRO A 1 197 ? -43.058 21.150 25.073 1.00 88.54 197 PRO A N 1
ATOM 1460 C CA . PRO A 1 197 ? -43.428 19.819 24.572 1.00 91.39 197 PRO A CA 1
ATOM 1461 C C . PRO A 1 197 ? -42.374 18.722 24.797 1.00 92.07 197 PRO A C 1
ATOM 1462 O O . PRO A 1 197 ? -42.728 17.546 24.808 1.00 95.55 197 PRO A O 1
ATOM 1466 N N . GLU A 1 198 ? -41.104 19.100 24.952 1.00 89.42 198 GLU A N 1
ATOM 1467 C CA . GLU A 1 198 ? -40.045 18.161 25.368 1.00 90.16 198 GLU A CA 1
ATOM 1468 C C . GLU A 1 198 ? -40.455 17.378 26.607 1.00 89.39 198 GLU A C 1
ATOM 1469 O O . GLU A 1 198 ? -40.420 16.147 26.622 1.00 90.03 198 GLU A O 1
ATOM 1475 N N . LEU A 1 199 ? -40.851 18.125 27.636 1.00 87.40 199 LEU A N 1
ATOM 1476 C CA . LEU A 1 199 ? -41.088 17.582 28.967 1.00 88.44 199 LEU A CA 1
ATOM 1477 C C . LEU A 1 199 ? -42.408 16.839 29.017 1.00 90.92 199 LEU A C 1
ATOM 1478 O O . LEU A 1 199 ? -42.496 15.791 29.651 1.00 94.40 199 LEU A O 1
ATOM 1483 N N . LEU A 1 200 ? -43.422 17.365 28.329 1.00 91.34 200 LEU A N 1
ATOM 1484 C CA . LEU A 1 200 ? -44.706 16.664 28.170 1.00 94.22 200 LEU A CA 1
ATOM 1485 C C . LEU A 1 200 ? -44.633 15.393 27.302 1.00 97.46 200 LEU A C 1
ATOM 1486 O O . LEU A 1 200 ? -45.600 14.643 27.265 1.00 102.29 200 LEU A O 1
ATOM 1491 N N . LEU A 1 201 ? -43.522 15.162 26.596 1.00 98.25 201 LEU A N 1
ATOM 1492 C CA . LEU A 1 201 ? -43.242 13.861 25.963 1.00 103.63 201 LEU A CA 1
ATOM 1493 C C . LEU A 1 201 ? -42.127 13.054 26.662 1.00 106.62 201 LEU A C 1
ATOM 1494 O O . LEU A 1 201 ? -41.530 12.155 26.053 1.00 108.88 201 LEU A O 1
ATOM 1499 N N . GLY A 1 202 ? -41.870 13.365 27.937 1.00 106.91 202 GLY A N 1
ATOM 1500 C CA . GLY A 1 202 ? -40.962 12.591 28.792 1.00 108.60 202 GLY A CA 1
ATOM 1501 C C . GLY A 1 202 ? -39.471 12.902 28.743 1.00 106.54 202 GLY A C 1
ATOM 1502 O O . GLY A 1 202 ? -38.678 12.138 29.302 1.00 110.41 202 GLY A O 1
ATOM 1503 N N . GLU A 1 203 ? -39.074 14.009 28.113 1.00 101.22 203 GLU A N 1
ATOM 1504 C CA . GLU A 1 203 ? -37.650 14.301 27.910 1.00 99.37 203 GLU A CA 1
ATOM 1505 C C . GLU A 1 203 ? -36.926 14.541 29.237 1.00 97.38 203 GLU A C 1
ATOM 1506 O O . GLU A 1 203 ? -37.349 15.371 30.039 1.00 94.69 203 GLU A O 1
ATOM 1512 N N . ARG A 1 204 ? -35.851 13.785 29.454 1.00 99.83 204 ARG A N 1
ATOM 1513 C CA . ARG A 1 204 ? -34.950 13.957 30.596 1.00 99.65 204 ARG A CA 1
ATOM 1514 C C . ARG A 1 204 ? -33.625 14.641 30.227 1.00 96.54 204 ARG A C 1
ATOM 1515 O O . ARG A 1 204 ? -32.905 15.077 31.122 1.00 90.77 204 ARG A O 1
ATOM 1523 N N . ASP A 1 205 ? -33.303 14.704 28.928 1.00 99.00 205 ASP A N 1
ATOM 1524 C CA . ASP A 1 205 ? -32.111 15.398 28.399 1.00 98.79 205 ASP A CA 1
ATOM 1525 C C . ASP A 1 205 ? -32.531 16.719 27.738 1.00 94.38 205 ASP A C 1
ATOM 1526 O O . ASP A 1 205 ? -32.681 16.813 26.515 1.00 97.33 205 ASP A O 1
ATOM 1531 N N . TYR A 1 206 ? -32.706 17.737 28.568 1.00 87.90 206 TYR A N 1
ATOM 1532 C CA . TYR A 1 206 ? -33.079 19.067 28.110 1.00 83.59 206 TYR A CA 1
ATOM 1533 C C . TYR A 1 206 ? -32.036 20.049 28.606 1.00 83.41 206 TYR A C 1
ATOM 1534 O O . TYR A 1 206 ? -31.102 19.663 29.319 1.00 83.99 206 TYR A O 1
ATOM 1543 N N . GLY A 1 207 ? -32.197 21.309 28.208 1.00 83.27 207 GLY A N 1
ATOM 1544 C CA . GLY A 1 207 ? -31.297 22.390 28.615 1.00 80.13 207 GLY A CA 1
ATOM 1545 C C . GLY A 1 207 ? -31.968 23.753 28.509 1.00 77.10 207 GLY A C 1
ATOM 1546 O O . GLY A 1 207 ? -33.175 23.857 28.735 1.00 78.41 207 GLY A O 1
ATOM 1547 N N . PRO A 1 208 ? -31.199 24.806 28.159 1.00 73.39 208 PRO A N 1
ATOM 1548 C CA . PRO A 1 208 ? -31.715 26.173 28.059 1.00 70.49 208 PRO A CA 1
ATOM 1549 C C . PRO A 1 208 ? -33.062 26.390 27.344 1.00 71.06 208 PRO A C 1
ATOM 1550 O O . PRO A 1 208 ? -33.855 27.204 27.816 1.00 69.74 208 PRO A O 1
ATOM 1554 N N . PRO A 1 209 ? -33.335 25.672 26.235 1.00 73.98 209 PRO A N 1
ATOM 1555 C CA . PRO A 1 209 ? -34.591 25.944 25.514 1.00 76.83 209 PRO A CA 1
ATOM 1556 C C . PRO A 1 209 ? -35.928 25.817 26.279 1.00 78.90 209 PRO A C 1
ATOM 1557 O O . PRO A 1 209 ? -36.920 26.405 25.839 1.00 80.12 209 PRO A O 1
ATOM 1561 N N . ILE A 1 210 ? -35.969 25.079 27.390 1.00 81.65 210 ILE A N 1
ATOM 1562 C CA . ILE A 1 210 ? -37.225 24.923 28.155 1.00 83.04 210 ILE A CA 1
ATOM 1563 C C . ILE A 1 210 ? -37.722 26.233 28.777 1.00 79.56 210 ILE A C 1
ATOM 1564 O O . ILE A 1 210 ? -38.930 26.434 28.927 1.00 78.18 210 ILE A O 1
ATOM 1569 N N . ASP A 1 211 ? -36.780 27.102 29.141 1.00 76.67 211 ASP A N 1
ATOM 1570 C CA . ASP A 1 211 ? -37.092 28.418 29.691 1.00 75.50 211 ASP A CA 1
ATOM 1571 C C . ASP A 1 211 ? -37.499 29.397 28.593 1.00 75.20 211 ASP A C 1
ATOM 1572 O O . ASP A 1 211 ? -38.326 30.281 28.832 1.00 77.48 211 ASP A O 1
ATOM 1577 N N . LEU A 1 212 ? -36.921 29.247 27.401 1.00 72.80 212 LEU A N 1
ATOM 1578 C CA . LEU A 1 212 ? -37.281 30.096 26.261 1.00 71.91 212 LEU A CA 1
ATOM 1579 C C . LEU A 1 212 ? -38.699 29.847 25.760 1.00 70.54 212 LEU A C 1
ATOM 1580 O O . LEU A 1 212 ? -39.348 30.765 25.272 1.00 70.16 212 LEU A O 1
ATOM 1585 N N . TRP A 1 213 ? -39.173 28.613 25.885 1.00 69.87 213 TRP A N 1
ATOM 1586 C CA . TRP A 1 213 ? -40.574 28.304 25.628 1.00 72.00 213 TRP A CA 1
ATOM 1587 C C . TRP A 1 213 ? -41.493 29.061 26.580 1.00 71.92 213 TRP A C 1
ATOM 1588 O O . TRP A 1 213 ? -42.541 29.558 26.172 1.00 72.09 213 TRP A O 1
ATOM 1599 N N . GLY A 1 214 ? -41.109 29.106 27.853 1.00 73.08 214 GLY A N 1
ATOM 1600 C CA . GLY A 1 214 ? -41.843 29.860 28.868 1.00 74.16 214 GLY A CA 1
ATOM 1601 C C . GLY A 1 214 ? -41.877 31.354 28.591 1.00 74.94 214 GLY A C 1
ATOM 1602 O O . GLY A 1 214 ? -42.890 32.008 28.837 1.00 76.29 214 GLY A O 1
ATOM 1603 N N . ALA A 1 215 ? -40.768 31.892 28.084 1.00 75.06 215 ALA A N 1
ATOM 1604 C CA . ALA A 1 215 ? -40.693 33.303 27.695 1.00 75.98 215 ALA A CA 1
ATOM 1605 C C . ALA A 1 215 ? -41.662 33.620 26.566 1.00 78.62 215 ALA A C 1
ATOM 1606 O O . ALA A 1 215 ? -42.339 34.646 26.608 1.00 80.91 215 ALA A O 1
ATOM 1608 N N . GLY A 1 216 ? -41.719 32.740 25.564 1.00 79.23 216 GLY A N 1
ATOM 1609 C CA . GLY A 1 216 ? -42.684 32.848 24.466 1.00 80.62 216 GLY A CA 1
ATOM 1610 C C . GLY A 1 216 ? -44.122 32.897 24.956 1.00 80.98 216 GLY A C 1
ATOM 1611 O O . GLY A 1 216 ? -44.922 33.710 24.478 1.00 81.82 216 GLY A O 1
ATOM 1612 N N . CYS A 1 217 ? -44.442 32.031 25.917 1.00 79.70 217 CYS A N 1
ATOM 1613 C CA . CYS A 1 217 ? -45.747 32.058 26.577 1.00 81.39 217 CYS A CA 1
ATOM 1614 C C . CYS A 1 217 ? -45.966 33.388 27.287 1.00 78.53 217 CYS A C 1
ATOM 1615 O O . CYS A 1 217 ? -47.020 34.000 27.141 1.00 79.28 217 CYS A O 1
ATOM 1618 N N . ILE A 1 218 ? -44.963 33.833 28.039 1.00 75.48 218 ILE A N 1
ATOM 1619 C CA . ILE A 1 218 ? -45.040 35.113 28.735 1.00 75.95 218 ILE A CA 1
ATOM 1620 C C . ILE A 1 218 ? -45.186 36.267 27.736 1.00 79.01 218 ILE A C 1
ATOM 1621 O O . ILE A 1 218 ? -46.026 37.139 27.954 1.00 84.84 218 ILE A O 1
ATOM 1626 N N . MET A 1 219 ? -44.403 36.271 26.651 1.00 78.29 219 MET A N 1
ATOM 1627 C CA . MET A 1 219 ? -44.551 37.302 25.601 1.00 78.37 219 MET A CA 1
ATOM 1628 C C . MET A 1 219 ? -46.009 37.454 25.207 1.00 81.28 219 MET A C 1
ATOM 1629 O O . MET A 1 219 ? -46.593 38.516 25.403 1.00 83.55 219 MET A O 1
ATOM 1634 N N . ALA A 1 220 ? -46.600 36.377 24.695 1.00 81.32 220 ALA A N 1
ATOM 1635 C CA . ALA A 1 220 ? -47.989 36.405 24.235 1.00 85.23 220 ALA A CA 1
ATOM 1636 C C . ALA A 1 220 ? -48.929 36.966 25.302 1.00 86.29 220 ALA A C 1
ATOM 1637 O O . ALA A 1 220 ? -49.860 37.726 25.001 1.00 87.60 220 ALA A O 1
ATOM 1639 N N . GLU A 1 221 ? -48.647 36.596 26.547 1.00 86.24 221 GLU A N 1
ATOM 1640 C CA . GLU A 1 221 ? -49.414 37.050 27.695 1.00 89.38 221 GLU A CA 1
ATOM 1641 C C . GLU A 1 221 ? -49.405 38.570 27.853 1.00 88.94 221 GLU A C 1
ATOM 1642 O O . GLU A 1 221 ? -50.390 39.130 28.320 1.00 92.08 221 GLU A O 1
ATOM 1648 N N . MET A 1 222 ? -48.318 39.232 27.448 1.00 86.86 222 MET A N 1
ATOM 1649 C CA . MET A 1 222 ? -48.244 40.707 27.476 1.00 88.72 222 MET A CA 1
ATOM 1650 C C . MET A 1 222 ? -49.391 41.373 26.701 1.00 93.22 222 MET A C 1
ATOM 1651 O O . MET A 1 222 ? -49.848 42.452 27.082 1.00 97.57 222 MET A O 1
ATOM 1656 N N . TRP A 1 223 ? -49.855 40.739 25.625 1.00 93.56 223 TRP A N 1
ATOM 1657 C CA . TRP A 1 223 ? -50.982 41.263 24.854 1.00 96.47 223 TRP A CA 1
ATOM 1658 C C . TRP A 1 223 ? -52.320 40.636 25.225 1.00 98.73 223 TRP A C 1
ATOM 1659 O O . TRP A 1 223 ? -53.321 41.350 25.324 1.00 102.86 223 TRP A O 1
ATOM 1670 N N . THR A 1 224 ? -52.346 39.321 25.435 1.00 96.87 224 THR A N 1
ATOM 1671 C CA . THR A 1 224 ? -53.597 38.633 25.783 1.00 99.84 224 THR A CA 1
ATOM 1672 C C . THR A 1 224 ? -54.049 38.881 27.232 1.00 100.45 224 THR A C 1
ATOM 1673 O O . THR A 1 224 ? -55.207 38.623 27.566 1.00 102.00 224 THR A O 1
ATOM 1677 N N . ARG A 1 225 ? -53.132 39.355 28.081 1.00 100.36 225 ARG A N 1
ATOM 1678 C CA . ARG A 1 225 ? -53.395 39.669 29.502 1.00 102.77 225 ARG A CA 1
ATOM 1679 C C . ARG A 1 225 ? -53.863 38.463 30.338 1.00 105.89 225 ARG A C 1
ATOM 1680 O O . ARG A 1 225 ? -54.470 38.636 31.398 1.00 110.49 225 ARG A O 1
ATOM 1688 N N . SER A 1 226 ? -53.543 37.252 29.872 1.00 105.75 226 SER A N 1
ATOM 1689 C CA . SER A 1 226 ? -54.022 36.003 30.472 1.00 104.88 226 SER A CA 1
ATOM 1690 C C . SER A 1 226 ? -53.264 34.834 29.826 1.00 101.43 226 SER A C 1
ATOM 1691 O O . SER A 1 226 ? -53.077 34.839 28.602 1.00 100.30 226 SER A O 1
ATOM 1694 N N . PRO A 1 227 ? -52.809 33.844 30.629 1.00 98.76 227 PRO A N 1
ATOM 1695 C CA . PRO A 1 227 ? -52.034 32.733 30.053 1.00 95.95 227 PRO A CA 1
ATOM 1696 C C . PRO A 1 227 ? -52.735 32.081 28.868 1.00 97.25 227 PRO A C 1
ATOM 1697 O O . PRO A 1 227 ? -53.934 31.821 28.928 1.00 98.93 227 PRO A O 1
ATOM 1701 N N . ILE A 1 228 ? -51.978 31.830 27.806 1.00 96.10 228 ILE A N 1
ATOM 1702 C CA . ILE A 1 228 ? -52.552 31.459 26.504 1.00 97.48 228 ILE A CA 1
ATOM 1703 C C . ILE A 1 228 ? -52.967 29.990 26.361 1.00 99.91 228 ILE A C 1
ATOM 1704 O O . ILE A 1 228 ? -53.917 29.701 25.635 1.00 102.30 228 ILE A O 1
ATOM 1709 N N . MET A 1 229 ? -52.264 29.076 27.037 1.00 100.58 229 MET A N 1
ATOM 1710 C CA . MET A 1 229 ? -52.580 27.636 26.986 1.00 102.64 229 MET A CA 1
ATOM 1711 C C . MET A 1 229 ? -52.855 27.073 28.380 1.00 101.99 229 MET A C 1
ATOM 1712 O O . MET A 1 229 ? -51.973 26.491 29.023 1.00 97.16 229 MET A O 1
ATOM 1717 N N . GLN A 1 230 ? -54.101 27.263 28.820 1.00 104.58 230 GLN A N 1
ATOM 1718 C CA . GLN A 1 230 ? -54.555 26.841 30.141 1.00 104.64 230 GLN A CA 1
ATOM 1719 C C . GLN A 1 230 ? -55.085 25.416 30.087 1.00 109.36 230 GLN A C 1
ATOM 1720 O O . GLN A 1 230 ? -56.297 25.190 30.059 1.00 116.03 230 GLN A O 1
ATOM 1726 N N . GLY A 1 231 ? -54.162 24.463 30.048 1.00 108.94 231 GLY A N 1
ATOM 1727 C CA . GLY A 1 231 ? -54.505 23.041 30.023 1.00 113.48 231 GLY A CA 1
ATOM 1728 C C . GLY A 1 231 ? -54.815 22.475 31.398 1.00 114.68 231 GLY A C 1
ATOM 1729 O O . GLY A 1 231 ? -54.047 22.686 32.336 1.00 112.58 231 GLY A O 1
ATOM 1730 N N . ASN A 1 232 ? -55.935 21.754 31.512 1.00 118.38 232 ASN A N 1
ATOM 1731 C CA . ASN A 1 232 ? -56.333 21.103 32.768 1.00 121.41 232 ASN A CA 1
ATOM 1732 C C . ASN A 1 232 ? -55.422 19.905 33.081 1.00 122.35 232 ASN A C 1
ATOM 1733 O O . ASN A 1 232 ? -54.650 19.947 34.037 1.00 123.28 232 ASN A O 1
ATOM 1738 N N . THR A 1 233 ? -55.510 18.849 32.275 1.00 124.75 233 THR A N 1
ATOM 1739 C CA . THR A 1 233 ? -54.644 17.679 32.417 1.00 124.32 233 THR A CA 1
ATOM 1740 C C . THR A 1 233 ? -53.391 17.902 31.580 1.00 119.93 233 THR A C 1
ATOM 1741 O O . THR A 1 233 ? -53.269 18.924 30.901 1.00 117.52 233 THR A O 1
ATOM 1745 N N . GLU A 1 234 ? -52.464 16.949 31.623 1.00 119.22 234 GLU A N 1
ATOM 1746 C CA . GLU A 1 234 ? -51.257 17.019 30.792 1.00 116.52 234 GLU A CA 1
ATOM 1747 C C . GLU A 1 234 ? -51.540 16.667 29.334 1.00 117.81 234 GLU A C 1
ATOM 1748 O O . GLU A 1 234 ? -50.869 17.177 28.439 1.00 117.84 234 GLU A O 1
ATOM 1754 N N . GLN A 1 235 ? -52.527 15.801 29.098 1.00 120.67 235 GLN A N 1
ATOM 1755 C CA . GLN A 1 235 ? -52.978 15.478 27.738 1.00 121.89 235 GLN A CA 1
ATOM 1756 C C . GLN A 1 235 ? -53.682 16.677 27.114 1.00 118.84 235 GLN A C 1
ATOM 1757 O O . GLN A 1 235 ? -53.507 16.956 25.927 1.00 115.86 235 GLN A O 1
ATOM 1763 N N . HIS A 1 236 ? -54.495 17.355 27.929 1.00 119.42 236 HIS A N 1
ATOM 1764 C CA . HIS A 1 236 ? -55.187 18.592 27.543 1.00 120.71 236 HIS A CA 1
ATOM 1765 C C . HIS A 1 236 ? -54.164 19.622 27.078 1.00 119.23 236 HIS A C 1
ATOM 1766 O O . HIS A 1 236 ? -54.287 20.175 25.980 1.00 122.28 236 HIS A O 1
ATOM 1773 N N . GLN A 1 237 ? -53.149 19.848 27.917 1.00 115.55 237 GLN A N 1
ATOM 1774 C CA . GLN A 1 237 ? -52.040 20.762 27.613 1.00 109.19 237 GLN A CA 1
ATOM 1775 C C . GLN A 1 237 ? -51.414 20.427 26.262 1.00 105.98 237 GLN A C 1
ATOM 1776 O O . GLN A 1 237 ? -51.272 21.299 25.410 1.00 105.50 237 GLN A O 1
ATOM 1782 N N . LEU A 1 238 ? -51.088 19.154 26.064 1.00 104.45 238 LEU A N 1
ATOM 1783 C CA . LEU A 1 238 ? -50.389 18.702 24.863 1.00 103.56 238 LEU A CA 1
ATOM 1784 C C . LEU A 1 238 ? -51.256 18.767 23.592 1.00 105.78 238 LEU A C 1
ATOM 1785 O O . LEU A 1 238 ? -50.749 19.046 22.502 1.00 103.74 238 LEU A O 1
ATOM 1790 N N . ALA A 1 239 ? -52.553 18.502 23.734 1.00 109.33 239 ALA A N 1
ATOM 1791 C CA . ALA A 1 239 ? -53.505 18.676 22.630 1.00 112.84 239 ALA A CA 1
ATOM 1792 C C . ALA A 1 239 ? -53.791 20.161 22.337 1.00 110.29 239 ALA A C 1
ATOM 1793 O O . ALA A 1 239 ? -54.197 20.511 21.223 1.00 110.48 239 ALA A O 1
ATOM 1795 N N . LEU A 1 240 ? -53.591 21.014 23.343 1.00 107.50 240 LEU A N 1
ATOM 1796 C CA . LEU A 1 240 ? -53.783 22.469 23.229 1.00 106.48 240 LEU A CA 1
ATOM 1797 C C . LEU A 1 240 ? -52.575 23.211 22.606 1.00 103.09 240 LEU A C 1
ATOM 1798 O O . LEU A 1 240 ? -52.754 24.251 21.966 1.00 101.12 240 LEU A O 1
ATOM 1803 N N . ILE A 1 241 ? -51.363 22.677 22.797 1.00 101.37 241 ILE A N 1
ATOM 1804 C CA . ILE A 1 241 ? -50.160 23.117 22.056 1.00 99.37 241 ILE A CA 1
ATOM 1805 C C . ILE A 1 241 ? -50.266 22.674 20.597 1.00 102.09 241 ILE A C 1
ATOM 1806 O O . ILE A 1 241 ? -49.899 23.424 19.691 1.00 100.25 241 ILE A O 1
ATOM 1811 N N . SER A 1 242 ? -50.730 21.440 20.394 1.00 107.08 242 SER A N 1
ATOM 1812 C CA . SER A 1 242 ? -51.049 20.896 19.065 1.00 111.83 242 SER A CA 1
ATOM 1813 C C . SER A 1 242 ? -51.955 21.841 18.268 1.00 114.43 242 SER A C 1
ATOM 1814 O O . SER A 1 242 ? -51.759 22.043 17.068 1.00 114.31 242 SER A O 1
ATOM 1817 N N . GLN A 1 243 ? -52.932 22.420 18.961 1.00 117.74 243 GLN A N 1
ATOM 1818 C CA . GLN A 1 243 ? -53.886 23.367 18.380 1.00 121.96 243 GLN A CA 1
ATOM 1819 C C . GLN A 1 243 ? -53.217 24.655 17.885 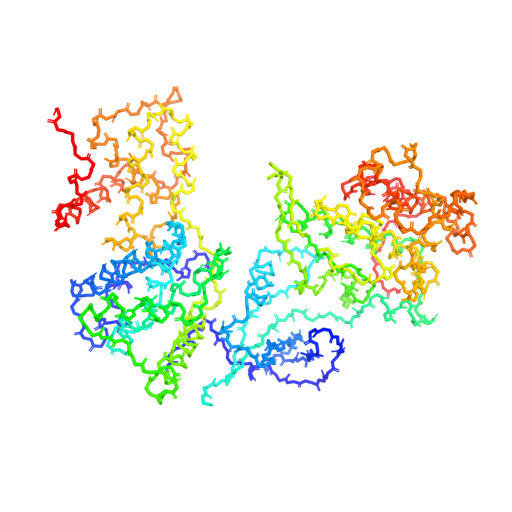1.00 118.01 243 GLN A C 1
ATOM 1820 O O . GLN A 1 243 ? -53.419 25.066 16.738 1.00 118.34 243 GLN A O 1
ATOM 1826 N N . LEU A 1 244 ? -52.422 25.270 18.759 1.00 114.08 244 LEU A N 1
ATOM 1827 C CA . LEU A 1 244 ? -51.771 26.557 18.482 1.00 110.53 244 LEU A CA 1
ATOM 1828 C C . LEU A 1 244 ? -50.548 26.430 17.577 1.00 108.31 244 LEU A C 1
ATOM 1829 O O . LEU A 1 244 ? -50.404 27.185 16.618 1.00 108.78 244 LEU A O 1
ATOM 1834 N N . CYS A 1 245 ? -49.674 25.480 17.897 1.00 107.75 245 CYS A N 1
ATOM 1835 C CA . CYS A 1 245 ? -48.382 25.317 17.217 1.00 107.95 245 CYS A CA 1
ATOM 1836 C C . CYS A 1 245 ? -48.376 24.313 16.060 1.00 109.84 245 CYS A C 1
ATOM 1837 O O . CYS A 1 245 ? -47.329 24.086 15.448 1.00 108.62 245 CYS A O 1
ATOM 1840 N N . GLY A 1 246 ? -49.528 23.715 15.759 1.00 112.48 246 GLY A N 1
ATOM 1841 C CA . GLY A 1 246 ? -49.603 22.622 14.797 1.00 114.83 246 GLY A CA 1
ATOM 1842 C C . GLY A 1 246 ? -49.151 21.314 15.420 1.00 114.29 246 GLY A C 1
ATOM 1843 O O . GLY A 1 246 ? -48.630 21.289 16.536 1.00 112.65 246 GLY A O 1
ATOM 1844 N N . SER A 1 247 ? -49.345 20.224 14.688 1.00 117.22 247 SER A N 1
ATOM 1845 C CA . SER A 1 247 ? -49.086 18.882 15.207 1.00 118.55 247 SER A CA 1
ATOM 1846 C C . SER A 1 247 ? -47.596 18.577 15.353 1.00 116.19 247 SER A C 1
ATOM 1847 O O . SER A 1 247 ? -46.742 19.314 14.843 1.00 115.52 247 SER A O 1
ATOM 1850 N N . ILE A 1 248 ? -47.306 17.477 16.049 1.00 114.86 248 ILE A N 1
ATOM 1851 C CA . ILE A 1 248 ? -45.940 17.031 16.317 1.00 112.85 248 ILE A CA 1
ATOM 1852 C C . ILE A 1 248 ? -45.583 15.862 15.389 1.00 116.47 248 ILE A C 1
ATOM 1853 O O . ILE A 1 248 ? -45.620 14.693 15.791 1.00 117.37 248 ILE A O 1
ATOM 1858 N N . THR A 1 249 ? -45.261 16.198 14.137 1.00 118.28 249 THR A N 1
ATOM 1859 C CA . THR A 1 249 ? -44.737 15.229 13.168 1.00 121.94 249 THR A CA 1
ATOM 1860 C C . THR A 1 249 ? -43.206 15.165 13.264 1.00 121.82 249 THR A C 1
ATOM 1861 O O . THR A 1 249 ? -42.583 16.078 13.817 1.00 117.73 249 THR A O 1
ATOM 1865 N N . PRO A 1 250 ? -42.593 14.081 12.741 1.00 126.20 250 PRO A N 1
ATOM 1866 C CA . PRO A 1 250 ? -41.134 14.064 12.589 1.00 125.91 250 PRO A CA 1
ATOM 1867 C C . PRO A 1 250 ? -40.569 14.933 11.454 1.00 127.13 250 PRO A C 1
ATOM 1868 O O . PRO A 1 250 ? -39.351 15.046 11.359 1.00 127.98 250 PRO A O 1
ATOM 1872 N N . GLU A 1 251 ? -41.413 15.511 10.592 1.00 129.59 251 GLU A N 1
ATOM 1873 C CA . GLU A 1 251 ? -40.939 16.507 9.618 1.00 130.13 251 GLU A CA 1
ATOM 1874 C C . GLU A 1 251 ? -40.642 17.841 10.302 1.00 127.78 251 GLU A C 1
ATOM 1875 O O . GLU A 1 251 ? -39.593 18.444 10.067 1.00 129.03 251 GLU A O 1
ATOM 1881 N N . VAL A 1 252 ? -41.590 18.293 11.124 1.00 126.13 252 VAL A N 1
ATOM 1882 C CA . VAL A 1 252 ? -41.463 19.528 11.917 1.00 120.14 252 VAL A CA 1
ATOM 1883 C C . VAL A 1 252 ? -40.469 19.347 13.083 1.00 116.11 252 VAL A C 1
ATOM 1884 O O . VAL A 1 252 ? -39.779 20.303 13.465 1.00 110.81 252 VAL A O 1
ATOM 1888 N N . TRP A 1 253 ? -40.394 18.120 13.615 1.00 116.98 253 TRP A N 1
ATOM 1889 C CA . TRP A 1 253 ? -39.555 17.766 14.772 1.00 114.41 253 TRP A CA 1
ATOM 1890 C C . TRP A 1 253 ? -38.742 16.475 14.494 1.00 116.90 253 TRP A C 1
ATOM 1891 O O . TRP A 1 253 ? -39.094 15.403 14.993 1.00 118.03 253 TRP A O 1
ATOM 1902 N N . PRO A 1 254 ? -37.643 16.579 13.710 1.00 118.05 254 PRO A N 1
ATOM 1903 C CA . PRO A 1 254 ? -36.765 15.442 13.379 1.00 121.12 254 PRO A CA 1
ATOM 1904 C C . PRO A 1 254 ? -36.379 14.532 14.556 1.00 121.74 254 PRO A C 1
ATOM 1905 O O . PRO A 1 254 ? -35.881 15.009 15.572 1.00 119.69 254 PRO A O 1
ATOM 1909 N N . ASN A 1 255 ? -36.634 13.233 14.391 1.00 126.95 255 ASN A N 1
ATOM 1910 C CA . ASN A 1 255 ? -36.364 12.193 15.398 1.00 127.32 255 ASN A CA 1
ATOM 1911 C C . ASN A 1 255 ? -37.169 12.320 16.713 1.00 123.79 255 ASN A C 1
ATOM 1912 O O . ASN A 1 255 ? -36.718 11.860 17.768 1.00 124.96 255 ASN A O 1
ATOM 1917 N N . VAL A 1 256 ? -38.361 12.921 16.640 1.00 120.08 256 VAL A N 1
ATOM 1918 C CA . VAL A 1 256 ? -39.357 12.822 17.723 1.00 118.26 256 VAL A CA 1
ATOM 1919 C C . VAL A 1 256 ? -39.833 11.353 17.871 1.00 124.21 256 VAL A C 1
ATOM 1920 O O . VAL A 1 256 ? -40.276 10.948 18.950 1.00 122.76 256 VAL A O 1
ATOM 1924 N N . ASP A 1 257 ? -39.736 10.590 16.769 1.00 130.39 257 ASP A N 1
ATOM 1925 C CA . ASP A 1 257 ? -39.838 9.108 16.726 1.00 134.15 257 ASP A CA 1
ATOM 1926 C C . ASP A 1 257 ? -39.406 8.410 18.012 1.00 136.09 257 ASP A C 1
ATOM 1927 O O . ASP A 1 257 ? -40.169 7.640 18.600 1.00 137.35 257 ASP A O 1
ATOM 1932 N N . ASN A 1 258 ? -38.179 8.705 18.441 1.00 135.42 258 ASN A N 1
ATOM 1933 C CA . ASN A 1 258 ? -37.527 7.974 19.528 1.00 137.66 258 ASN A CA 1
ATOM 1934 C C . ASN A 1 258 ? -37.966 8.368 20.946 1.00 136.72 258 ASN A C 1
ATOM 1935 O O . ASN A 1 258 ? -37.369 7.898 21.917 1.00 139.55 258 ASN A O 1
ATOM 1940 N N . TYR A 1 259 ? -38.991 9.218 21.075 1.00 135.10 259 TYR A N 1
ATOM 1941 C CA . TYR A 1 259 ? -39.697 9.373 22.357 1.00 133.93 259 TYR A CA 1
ATOM 1942 C C . TYR A 1 259 ? -40.585 8.161 22.616 1.00 136.25 259 TYR A C 1
ATOM 1943 O O . TYR A 1 259 ? -41.192 7.610 21.694 1.00 138.00 259 TYR A O 1
ATOM 1952 N N . GLU A 1 260 ? -40.671 7.777 23.884 1.00 135.69 260 GLU A N 1
ATOM 1953 C CA . GLU A 1 260 ? -41.463 6.629 24.300 1.00 140.90 260 GLU A CA 1
ATOM 1954 C C . GLU A 1 260 ? -42.946 6.994 24.355 1.00 141.71 260 GLU A C 1
ATOM 1955 O O . GLU A 1 260 ? -43.794 6.264 23.830 1.00 144.37 260 GLU A O 1
ATOM 1961 N N . LEU A 1 261 ? -43.240 8.136 24.977 1.00 139.43 261 LEU A N 1
ATOM 1962 C CA . LEU A 1 261 ? -44.615 8.641 25.109 1.00 140.52 261 LEU A CA 1
ATOM 1963 C C . LEU A 1 261 ? -45.253 9.016 23.753 1.00 143.84 261 LEU A C 1
ATOM 1964 O O . LEU A 1 261 ? -46.480 9.042 23.644 1.00 150.00 261 LEU A O 1
ATOM 1969 N N . TYR A 1 262 ? -44.424 9.310 22.743 1.00 142.38 262 TYR A N 1
ATOM 1970 C CA . TYR A 1 262 ? -44.880 9.661 21.382 1.00 143.17 262 TYR A CA 1
ATOM 1971 C C . TYR A 1 262 ? -45.922 8.697 20.794 1.00 149.69 262 TYR A C 1
ATOM 1972 O O . TYR A 1 262 ? -46.913 9.141 20.206 1.00 147.32 262 TYR A O 1
ATOM 1981 N N . GLU A 1 263 ? -45.702 7.394 20.981 1.00 157.21 263 GLU A N 1
ATOM 1982 C CA . GLU A 1 263 ? -46.590 6.361 20.439 1.00 163.70 263 GLU A CA 1
ATOM 1983 C C . GLU A 1 263 ? -47.856 6.232 21.284 1.00 166.96 263 GLU A C 1
ATOM 1984 O O . GLU A 1 263 ? -48.962 6.415 20.770 1.00 166.54 263 GLU A O 1
ATOM 1990 N N . LYS A 1 264 ? -47.682 5.937 22.577 1.00 170.08 264 LYS A N 1
ATOM 1991 C CA . LYS A 1 264 ? -48.806 5.576 23.465 1.00 175.25 264 LYS A CA 1
ATOM 1992 C C . LYS A 1 264 ? -49.777 6.736 23.688 1.00 173.42 264 LYS A C 1
ATOM 1993 O O . LYS A 1 264 ? -50.993 6.548 23.628 1.00 179.06 264 LYS A O 1
ATOM 1999 N N . LEU A 1 265 ? -49.229 7.924 23.938 1.00 167.98 265 LEU A N 1
ATOM 2000 C CA . LEU A 1 265 ? -50.032 9.119 24.227 1.00 166.17 265 LEU A CA 1
ATOM 2001 C C . LEU A 1 265 ? -50.719 9.615 22.945 1.00 171.51 265 LEU A C 1
ATOM 2002 O O . LEU A 1 265 ? -50.070 9.732 21.901 1.00 173.31 265 LEU A O 1
ATOM 2007 N N . GLU A 1 266 ? -52.030 9.872 23.030 1.00 176.38 266 GLU A N 1
ATOM 2008 C CA . GLU A 1 266 ? -52.816 10.458 21.921 1.00 176.15 266 GLU A CA 1
ATOM 2009 C C . GLU A 1 266 ? -52.218 11.777 21.420 1.00 167.97 266 GLU A C 1
ATOM 2010 O O . GLU A 1 266 ? -51.679 12.569 22.200 1.00 166.28 266 GLU A O 1
ATOM 2016 N N . LEU A 1 267 ? -52.313 12.003 20.113 1.00 160.70 267 LEU A N 1
ATOM 2017 C CA . LEU A 1 267 ? -51.556 13.073 19.474 1.00 152.95 267 LEU A CA 1
ATOM 2018 C C . LEU A 1 267 ? -52.219 13.466 18.158 1.00 149.92 267 LEU A C 1
ATOM 2019 O O . LEU A 1 267 ? -52.257 12.672 17.217 1.00 152.87 267 LEU A O 1
ATOM 2024 N N . VAL A 1 268 ? -52.722 14.698 18.093 1.00 143.15 268 VAL A N 1
ATOM 2025 C CA . VAL A 1 268 ? -53.629 15.106 17.016 1.00 141.96 268 VAL A CA 1
ATOM 2026 C C . VAL A 1 268 ? -52.822 15.317 15.732 1.00 137.09 268 VAL A C 1
ATOM 2027 O O . VAL A 1 268 ?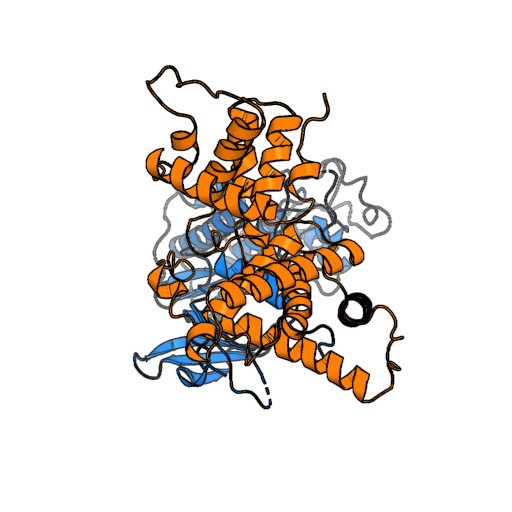 -51.873 16.102 15.722 1.00 131.26 268 VAL A O 1
ATOM 2031 N N . LYS A 1 269 ? -53.202 14.601 14.670 1.00 136.47 269 LYS A N 1
ATOM 2032 C CA . LYS A 1 269 ? -52.494 14.645 13.385 1.00 135.67 269 LYS A CA 1
ATOM 2033 C C . LYS A 1 269 ? -52.869 15.878 12.563 1.00 135.32 269 LYS A C 1
ATOM 2034 O O . LYS A 1 269 ? -52.030 16.748 12.329 1.00 134.39 269 LYS A O 1
ATOM 2040 N N . GLY A 1 270 ? -54.126 15.956 12.129 1.00 138.18 270 GLY A N 1
ATOM 2041 C CA . GLY A 1 270 ? -54.577 17.025 11.238 1.00 138.75 270 GLY A CA 1
ATOM 2042 C C . GLY A 1 270 ? -54.716 18.340 11.972 1.00 135.67 270 GLY A C 1
ATOM 2043 O O . GLY A 1 270 ? -55.823 18.751 12.310 1.00 139.34 270 GLY A O 1
ATOM 2044 N N . GLN A 1 271 ? -53.583 18.993 12.213 1.00 130.79 271 GLN A N 1
ATOM 2045 C CA . GLN A 1 271 ? -53.530 20.226 12.991 1.00 127.62 271 GLN A CA 1
ATOM 2046 C C . GLN A 1 271 ? -52.423 21.122 12.453 1.00 126.93 271 GLN A C 1
ATOM 2047 O O . GLN A 1 271 ? -51.244 20.822 12.645 1.00 127.17 271 GLN A O 1
ATOM 2053 N N . LYS A 1 272 ? -52.803 22.210 11.782 1.00 127.91 272 LYS A N 1
ATOM 2054 C CA . LYS A 1 272 ? -51.828 23.165 11.232 1.00 126.03 272 LYS A CA 1
ATOM 2055 C C . LYS A 1 272 ? -51.405 24.207 12.266 1.00 121.99 272 LYS A C 1
ATOM 2056 O O . LYS A 1 272 ? -52.071 24.393 13.292 1.00 120.83 272 LYS A O 1
ATOM 2062 N N . ARG A 1 273 ? -50.280 24.865 11.983 1.00 119.27 273 ARG A N 1
ATOM 2063 C CA . ARG A 1 273 ? -49.680 25.842 12.890 1.00 115.62 273 ARG A CA 1
ATOM 2064 C C . ARG A 1 273 ? -50.402 27.186 12.776 1.00 115.95 273 ARG A C 1
ATOM 2065 O O . ARG A 1 273 ? -50.236 27.902 11.790 1.00 117.72 273 ARG A O 1
ATOM 2073 N N . LYS A 1 274 ? -51.181 27.521 13.804 1.00 115.61 274 LYS A N 1
ATOM 2074 C CA . LYS A 1 274 ? -52.128 28.642 13.768 1.00 116.71 274 LYS A CA 1
ATOM 2075 C C . LYS A 1 274 ? -51.777 29.713 14.811 1.00 112.76 274 LYS A C 1
ATOM 2076 O O . LYS A 1 274 ? -52.658 30.365 15.380 1.00 110.47 274 LYS A O 1
ATOM 2082 N N . VAL A 1 275 ? -50.478 29.913 15.024 1.00 110.94 275 VAL A N 1
ATOM 2083 C CA . VAL A 1 275 ? -49.981 30.728 16.145 1.00 109.37 275 VAL A CA 1
ATOM 2084 C C . VAL A 1 275 ? -50.067 32.237 15.898 1.00 108.94 275 VAL A C 1
ATOM 2085 O O . VAL A 1 275 ? -50.412 32.995 16.807 1.00 104.52 275 VAL A O 1
ATOM 2089 N N . LYS A 1 276 ? -49.762 32.664 14.674 1.00 112.82 276 LYS A N 1
ATOM 2090 C CA . LYS A 1 276 ? -49.829 34.082 14.305 1.00 114.39 276 LYS A CA 1
ATOM 2091 C C . LYS A 1 276 ? -51.259 34.504 13.988 1.00 115.39 276 LYS A C 1
ATOM 2092 O O . LYS A 1 276 ? -51.626 35.648 14.250 1.00 113.88 276 LYS A O 1
ATOM 2098 N N . ASP A 1 277 ? -52.041 33.588 13.405 1.00 116.04 277 ASP A N 1
ATOM 2099 C CA . ASP A 1 277 ? -53.475 33.803 13.153 1.00 118.47 277 ASP A CA 1
ATOM 2100 C C . ASP A 1 277 ? -54.249 34.108 14.431 1.00 118.27 277 ASP A C 1
ATOM 2101 O O . ASP A 1 277 ? -55.032 35.061 14.472 1.00 119.15 277 ASP A O 1
ATOM 2106 N N . ARG A 1 278 ? -54.032 33.289 15.460 1.00 116.65 278 ARG A N 1
ATOM 2107 C CA . ARG A 1 278 ? -54.802 33.390 16.704 1.00 118.13 278 ARG A CA 1
ATOM 2108 C C . ARG A 1 278 ? -54.375 34.566 17.580 1.00 114.41 278 ARG A C 1
ATOM 2109 O O . ARG A 1 278 ? -55.166 35.038 18.400 1.00 115.13 278 ARG A O 1
ATOM 2117 N N . LEU A 1 279 ? -53.145 35.048 17.398 1.00 111.22 279 LEU A N 1
ATOM 2118 C CA . LEU A 1 279 ? -52.634 36.203 18.150 1.00 109.26 279 LEU A CA 1
ATOM 2119 C C . LEU A 1 279 ? -52.686 37.566 17.395 1.00 111.06 279 LEU A C 1
ATOM 2120 O O . LEU A 1 279 ? -52.399 38.605 18.004 1.00 109.25 279 LEU A O 1
ATOM 2125 N N . LYS A 1 280 ? -53.058 37.570 16.103 1.00 112.15 280 LYS A N 1
ATOM 2126 C CA . LYS A 1 280 ? -53.311 38.815 15.340 1.00 112.27 280 LYS A CA 1
ATOM 2127 C C . LYS A 1 280 ? -54.064 39.837 16.186 1.00 113.85 280 LYS A C 1
ATOM 2128 O O . LYS A 1 280 ? -53.583 40.945 16.417 1.00 112.16 280 LYS A O 1
ATOM 2134 N N . ALA A 1 281 ? -55.232 39.418 16.680 1.00 117.49 281 ALA A N 1
ATOM 2135 C CA . ALA A 1 281 ? -56.206 40.306 17.335 1.00 120.32 281 ALA A CA 1
ATOM 2136 C C . ALA A 1 281 ? -55.861 40.728 18.775 1.00 118.14 281 ALA A C 1
ATOM 2137 O O . ALA A 1 281 ? -56.709 41.316 19.457 1.00 121.00 281 ALA A O 1
ATOM 2139 N N . TYR A 1 282 ? -54.649 40.410 19.241 1.00 113.53 282 TYR A N 1
ATOM 2140 C CA . TYR A 1 282 ? -54.104 40.961 20.486 1.00 111.76 282 TYR A CA 1
ATOM 2141 C C . TYR A 1 282 ? -52.812 41.730 20.201 1.00 109.91 282 TYR A C 1
ATOM 2142 O O . TYR A 1 282 ? -52.706 42.917 20.524 1.00 108.21 282 TYR A O 1
ATOM 2151 N N . VAL A 1 283 ? -51.843 41.052 19.586 1.00 110.62 283 VAL A N 1
ATOM 2152 C CA . VAL A 1 283 ? -50.588 41.688 19.164 1.00 110.98 283 VAL A CA 1
ATOM 2153 C C . VAL A 1 283 ? -50.677 42.144 17.698 1.00 115.13 283 VAL A C 1
ATOM 2154 O O . VAL A 1 283 ? -50.712 41.327 16.772 1.00 114.81 283 VAL A O 1
ATOM 2158 N N . ARG A 1 284 ? -50.702 43.462 17.508 1.00 119.47 284 ARG A N 1
ATOM 2159 C CA . ARG A 1 284 ? -50.902 44.073 16.183 1.00 123.60 284 ARG A CA 1
ATOM 2160 C C . ARG A 1 284 ? -49.608 44.017 15.362 1.00 119.94 284 ARG A C 1
ATOM 2161 O O . ARG A 1 284 ? -49.635 43.810 14.144 1.00 116.63 284 ARG A O 1
ATOM 2169 N N . ASP A 1 285 ? -48.488 44.191 16.066 1.00 115.81 285 ASP A N 1
ATOM 2170 C CA . ASP A 1 285 ? -47.159 44.353 15.484 1.00 114.44 285 ASP A CA 1
ATOM 2171 C C . ASP A 1 285 ? -46.674 43.087 14.759 1.00 114.07 285 ASP A C 1
ATOM 2172 O O . ASP A 1 285 ? -46.818 41.994 15.299 1.00 114.90 285 ASP A O 1
ATOM 2177 N N . PRO A 1 286 ? -46.078 43.230 13.549 1.00 115.77 286 PRO A N 1
ATOM 2178 C CA . PRO A 1 286 ? -45.673 42.040 12.781 1.00 113.38 286 PRO A CA 1
ATOM 2179 C C . PRO A 1 286 ? -44.385 41.363 13.267 1.00 107.68 286 PRO A C 1
ATOM 2180 O O . PRO A 1 286 ? -44.224 40.156 13.053 1.00 103.98 286 PRO A O 1
ATOM 2184 N N . TYR A 1 287 ? -43.478 42.133 13.879 1.00 104.60 287 TYR A N 1
ATOM 2185 C CA . TYR A 1 287 ? -42.228 41.597 14.427 1.00 100.35 287 TYR A CA 1
ATOM 2186 C C . TYR A 1 287 ? -42.503 40.777 15.674 1.00 98.32 287 TYR A C 1
ATOM 2187 O O . TYR A 1 287 ? -41.949 39.690 15.828 1.00 100.44 287 TYR A O 1
ATOM 2196 N N . ALA A 1 288 ? -43.347 41.301 16.565 1.00 97.87 288 ALA A N 1
ATOM 2197 C CA . ALA A 1 288 ? -43.696 40.604 17.815 1.00 96.19 288 ALA A CA 1
ATOM 2198 C C . ALA A 1 288 ? -44.348 39.245 17.547 1.00 96.17 288 ALA A C 1
ATOM 2199 O O . ALA A 1 288 ? -44.041 38.261 18.228 1.00 94.90 288 ALA A O 1
ATOM 2201 N N . LEU A 1 289 ? -45.238 39.206 16.555 1.00 97.82 289 LEU A N 1
ATOM 2202 C CA . LEU A 1 289 ? -45.817 37.952 16.060 1.00 98.39 289 LEU A CA 1
ATOM 2203 C C . LEU A 1 289 ? -44.733 36.971 15.595 1.00 97.13 289 LEU A C 1
ATOM 2204 O O . LEU A 1 289 ? -44.789 35.791 15.936 1.00 98.25 289 LEU A O 1
ATOM 2209 N N . ASP A 1 290 ? -43.753 37.462 14.835 1.00 95.90 290 ASP A N 1
ATOM 2210 C CA . ASP A 1 290 ? -42.653 36.623 14.346 1.00 94.41 290 ASP A CA 1
ATOM 2211 C C . ASP A 1 290 ? -41.726 36.119 15.455 1.00 93.70 290 ASP A C 1
ATOM 2212 O O . ASP A 1 290 ? -41.208 35.000 15.358 1.00 94.36 290 ASP A O 1
ATOM 2217 N N . LEU A 1 291 ? -41.496 36.936 16.486 1.00 93.52 291 LEU A N 1
ATOM 2218 C CA . LEU A 1 291 ? -40.663 36.515 17.625 1.00 91.14 291 LEU A CA 1
ATOM 2219 C C . LEU A 1 291 ? -41.348 35.422 18.443 1.00 89.93 291 LEU A C 1
ATOM 2220 O O . LEU A 1 291 ? -40.705 34.445 18.831 1.00 92.52 291 LEU A O 1
ATOM 2225 N N . ILE A 1 292 ? -42.647 35.576 18.684 1.00 87.72 292 ILE A N 1
ATOM 2226 C CA . ILE A 1 292 ? -43.408 34.578 19.438 1.00 86.87 292 ILE A CA 1
ATOM 2227 C C . ILE A 1 292 ? -43.484 33.244 18.676 1.00 88.39 292 ILE A C 1
ATOM 2228 O O . ILE A 1 292 ? -43.466 32.182 19.296 1.00 90.37 292 ILE A O 1
ATOM 2233 N N . ASP A 1 293 ? -43.541 33.308 17.345 1.00 90.81 293 ASP A N 1
ATOM 2234 C CA . ASP A 1 293 ? -43.462 32.119 16.475 1.00 92.76 293 ASP A CA 1
ATOM 2235 C C . ASP A 1 293 ? -42.128 31.363 16.625 1.00 91.11 293 ASP A C 1
ATOM 2236 O O . ASP A 1 293 ? -42.105 30.130 16.593 1.00 94.18 293 ASP A O 1
ATOM 2241 N N . LYS A 1 294 ? -41.033 32.100 16.791 1.00 87.11 294 LYS A N 1
ATOM 2242 C CA . LYS A 1 294 ? -39.706 31.495 16.943 1.00 85.98 294 LYS A CA 1
ATOM 2243 C C . LYS A 1 294 ? -39.373 31.050 18.365 1.00 80.98 294 LYS A C 1
ATOM 2244 O O . LYS A 1 294 ? -38.418 30.301 18.550 1.00 79.86 294 LYS A O 1
ATOM 2250 N N . LEU A 1 295 ? -40.146 31.508 19.355 1.00 78.72 295 LEU A N 1
ATOM 2251 C CA . LEU A 1 295 ? -40.035 31.022 20.744 1.00 76.05 295 LEU A CA 1
ATOM 2252 C C . LEU A 1 295 ? -40.917 29.807 20.992 1.00 77.58 295 LEU A C 1
ATOM 2253 O O . LEU A 1 295 ? -40.524 28.896 21.726 1.00 77.69 295 LEU A O 1
ATOM 2258 N N . LEU A 1 296 ? -42.099 29.789 20.379 1.00 79.33 296 LEU A N 1
ATOM 2259 C CA . LEU A 1 296 ? -43.014 28.652 20.489 1.00 80.28 296 LEU A CA 1
ATOM 2260 C C . LEU A 1 296 ? -42.824 27.655 19.352 1.00 79.98 296 LEU A C 1
ATOM 2261 O O . LEU A 1 296 ? -43.782 27.259 18.685 1.00 82.07 296 LEU A O 1
ATOM 2266 N N . VAL A 1 297 ? -41.576 27.252 19.146 1.00 77.89 297 VAL A N 1
ATOM 2267 C CA . VAL A 1 297 ? -41.231 26.179 18.230 1.00 79.93 297 VAL A CA 1
ATOM 2268 C C . VAL A 1 297 ? -41.336 24.890 19.048 1.00 80.20 297 VAL A C 1
ATOM 2269 O O . VAL A 1 297 ? -41.012 24.880 20.237 1.00 78.51 297 VAL A O 1
ATOM 2273 N N . LEU A 1 298 ? -41.812 23.819 18.418 1.00 83.69 298 LEU A N 1
ATOM 2274 C CA . LEU A 1 298 ? -41.938 22.516 19.083 1.00 85.50 298 LEU A CA 1
ATOM 2275 C C . LEU A 1 298 ? -40.556 21.905 19.286 1.00 85.72 298 LEU A C 1
ATOM 2276 O O . LEU A 1 298 ? -40.184 21.524 20.403 1.00 84.17 298 LEU A O 1
ATOM 2281 N N . ASP A 1 299 ? -39.805 21.830 18.191 1.00 88.03 299 ASP A N 1
ATOM 2282 C CA . ASP A 1 299 ? -38.437 21.331 18.206 1.00 90.01 299 ASP A CA 1
ATOM 2283 C C . ASP A 1 299 ? -37.572 22.310 19.006 1.00 89.08 299 ASP A C 1
ATOM 2284 O O . ASP A 1 299 ? -37.528 23.493 18.670 1.00 89.20 299 ASP A O 1
ATOM 2289 N N . PRO A 1 300 ? -36.903 21.833 20.074 1.00 89.83 300 PRO A N 1
ATOM 2290 C CA . PRO A 1 300 ? -35.974 22.704 20.820 1.00 89.11 300 PRO A CA 1
ATOM 2291 C C . PRO A 1 300 ? -34.738 23.138 20.020 1.00 91.10 300 PRO A C 1
ATOM 2292 O O . PRO A 1 300 ? -34.209 24.233 20.252 1.00 88.65 300 PRO A O 1
ATOM 2296 N N . ALA A 1 301 ? -34.292 22.281 19.099 1.00 94.84 301 ALA A N 1
ATOM 2297 C CA . ALA A 1 301 ? -33.155 22.583 18.231 1.00 97.18 301 ALA A CA 1
ATOM 2298 C C . ALA A 1 301 ? -33.433 23.734 17.263 1.00 98.70 301 ALA A C 1
ATOM 2299 O O . ALA A 1 301 ? -32.525 24.503 16.964 1.00 103.31 301 ALA A O 1
ATOM 2301 N N . GLN A 1 302 ? -34.669 23.843 16.770 1.00 99.89 302 GLN A N 1
ATOM 2302 C CA . GLN A 1 302 ? -35.074 24.959 15.891 1.00 101.25 302 GLN A CA 1
ATOM 2303 C C . GLN A 1 302 ? -35.615 26.178 16.666 1.00 97.51 302 GLN A C 1
ATOM 2304 O O . GLN A 1 302 ? -35.792 27.249 16.081 1.00 97.89 302 GLN A O 1
ATOM 2310 N N . ARG A 1 303 ? -35.857 26.018 17.971 1.00 95.01 303 ARG A N 1
ATOM 2311 C CA . ARG A 1 303 ? -36.304 27.118 18.848 1.00 90.47 303 ARG A CA 1
ATOM 2312 C C . ARG A 1 303 ? -35.195 28.142 19.111 1.00 87.37 303 ARG A C 1
ATOM 2313 O O . ARG A 1 303 ? -34.045 27.774 19.367 1.00 84.64 303 ARG A O 1
ATOM 2321 N N . ILE A 1 304 ? -35.572 29.421 19.082 1.00 86.52 304 ILE A N 1
ATOM 2322 C CA . ILE A 1 304 ? -34.618 30.530 19.145 1.00 86.07 304 ILE A CA 1
ATOM 2323 C C . ILE A 1 304 ? -34.001 30.646 20.529 1.00 82.69 304 ILE A C 1
ATOM 2324 O O . ILE A 1 304 ? -34.702 30.505 21.531 1.00 81.14 304 ILE A O 1
ATOM 2329 N N . ASP A 1 305 ? -32.693 30.898 20.568 1.00 82.89 305 ASP A N 1
ATOM 2330 C CA . ASP A 1 305 ? -31.946 30.950 21.836 1.00 80.73 305 ASP A CA 1
ATOM 2331 C C . ASP A 1 305 ? -32.025 32.336 22.464 1.00 78.90 305 ASP A C 1
ATOM 2332 O O . ASP A 1 305 ? -32.607 33.251 21.880 1.00 79.95 305 ASP A O 1
ATOM 2337 N N . SER A 1 306 ? -31.448 32.476 23.656 1.00 78.33 306 SER A N 1
ATOM 2338 C CA . SER A 1 306 ? -31.416 33.758 24.371 1.00 78.00 306 SER A CA 1
ATOM 2339 C C . SER A 1 306 ? -30.753 34.875 23.559 1.00 76.21 306 SER A C 1
ATOM 2340 O O . SER A 1 306 ? -31.285 35.982 23.479 1.00 74.47 306 SER A O 1
ATOM 2343 N N . ASP A 1 307 ? -29.608 34.570 22.948 1.00 75.54 307 ASP A N 1
ATOM 2344 C CA . ASP A 1 307 ? -28.806 35.582 22.256 1.00 75.36 307 ASP A CA 1
ATOM 2345 C C . ASP A 1 307 ? -29.465 36.058 20.973 1.00 75.86 307 ASP A C 1
ATOM 2346 O O . ASP A 1 307 ? -29.525 37.256 20.733 1.00 79.83 307 ASP A O 1
ATOM 2351 N N . ASP A 1 308 ? -29.952 35.129 20.155 1.00 75.10 308 ASP A N 1
ATOM 2352 C CA . ASP A 1 308 ? -30.622 35.486 18.900 1.00 77.15 308 ASP A CA 1
ATOM 2353 C C . ASP A 1 308 ? -31.929 36.242 19.101 1.00 74.39 308 ASP A C 1
ATOM 2354 O O . ASP A 1 308 ? -32.290 37.071 18.269 1.00 75.64 308 ASP A O 1
ATOM 2359 N N . ALA A 1 309 ? -32.634 35.958 20.188 1.00 72.12 309 ALA A N 1
ATOM 2360 C CA . ALA A 1 309 ? -33.881 36.655 20.481 1.00 74.63 309 ALA A CA 1
ATOM 2361 C C . ALA A 1 309 ? -33.657 38.165 20.683 1.00 78.57 309 ALA A C 1
ATOM 2362 O O . ALA A 1 309 ? -34.407 38.978 20.144 1.00 84.60 309 ALA A O 1
ATOM 2364 N N . LEU A 1 310 ? -32.602 38.530 21.416 1.00 78.41 310 LEU A N 1
ATOM 2365 C CA . LEU A 1 310 ? -32.239 39.946 21.668 1.00 76.52 310 LEU A CA 1
ATOM 2366 C C . LEU A 1 310 ? -31.748 40.688 20.419 1.00 78.56 310 LEU A C 1
ATOM 2367 O O . LEU A 1 310 ? -31.770 41.922 20.369 1.00 77.88 310 LEU A O 1
ATOM 2372 N N . ASN A 1 311 ? -31.278 39.916 19.439 1.00 80.65 311 ASN A N 1
ATOM 2373 C CA . ASN A 1 311 ? -30.833 40.419 18.142 1.00 82.46 311 ASN A CA 1
ATOM 2374 C C . ASN A 1 311 ? -31.966 40.591 17.151 1.00 83.95 311 ASN A C 1
ATOM 2375 O O . ASN A 1 311 ? -31.755 41.162 16.086 1.00 85.96 311 ASN A O 1
ATOM 2380 N N . HIS A 1 312 ? -33.152 40.089 17.490 1.00 84.91 312 HIS A N 1
ATOM 2381 C CA . HIS A 1 312 ? -34.291 40.084 16.575 1.00 89.41 312 HIS A CA 1
ATOM 2382 C C . HIS A 1 312 ? -34.839 41.491 16.335 1.00 91.21 312 HIS A C 1
ATOM 2383 O O . HIS A 1 312 ? -34.862 42.327 17.244 1.00 88.47 312 HIS A O 1
ATOM 2390 N N . ASP A 1 313 ? -35.315 41.723 15.112 1.00 94.55 313 ASP A N 1
ATOM 2391 C CA . ASP A 1 313 ? -35.741 43.056 14.669 1.00 97.70 313 ASP A CA 1
ATOM 2392 C C . ASP A 1 313 ? -36.875 43.683 15.486 1.00 97.34 313 ASP A C 1
ATOM 2393 O O . ASP A 1 313 ? -37.138 44.874 15.342 1.00 100.43 313 ASP A O 1
ATOM 2398 N N . PHE A 1 314 ? -37.551 42.888 16.315 1.00 94.73 314 PHE A N 1
ATOM 2399 C CA . PHE A 1 314 ? -38.468 43.399 17.335 1.00 94.06 314 PHE A CA 1
ATOM 2400 C C . PHE A 1 314 ? -37.803 44.450 18.226 1.00 90.83 314 PHE A C 1
ATOM 2401 O O . PHE A 1 314 ? -38.317 45.558 18.360 1.00 91.52 314 PHE A O 1
ATOM 2409 N N . PHE A 1 315 ? -36.648 44.113 18.797 1.00 87.46 315 PHE A N 1
ATOM 2410 C CA . PHE A 1 315 ? -35.957 45.001 19.754 1.00 86.75 315 PHE A CA 1
ATOM 2411 C C . PHE A 1 315 ? -35.160 46.148 19.128 1.00 88.73 315 PHE A C 1
ATOM 2412 O O . PHE A 1 315 ? -34.648 47.010 19.861 1.00 86.09 315 PHE A O 1
ATOM 2420 N N . TRP A 1 316 ? -35.044 46.143 17.796 1.00 91.11 316 TRP A N 1
ATOM 2421 C CA . TRP A 1 316 ? -34.259 47.125 17.053 1.00 94.24 316 TRP A CA 1
ATOM 2422 C C . TRP A 1 316 ? -35.065 47.916 16.004 1.00 97.45 316 TRP A C 1
ATOM 2423 O O . TRP A 1 316 ? -34.469 48.574 15.155 1.00 101.55 316 TRP A O 1
ATOM 2434 N N . SER A 1 317 ? -36.400 47.877 16.080 1.00 98.68 317 SER A N 1
ATOM 2435 C CA . SER A 1 317 ? -37.286 48.628 15.161 1.00 103.71 317 SER A CA 1
ATOM 2436 C C . SER A 1 317 ? -38.094 49.677 15.910 1.00 104.92 317 SER A C 1
ATOM 2437 O O . SER A 1 317 ? -38.157 49.648 17.144 1.00 104.20 317 SER A O 1
ATOM 2440 N N . ASP A 1 318 ? -38.711 50.593 15.159 1.00 107.10 318 ASP A N 1
ATOM 2441 C CA . ASP A 1 318 ? -39.486 51.692 15.751 1.00 109.24 318 ASP A CA 1
ATOM 2442 C C . ASP A 1 318 ? -40.887 51.187 16.109 1.00 109.17 318 ASP A C 1
ATOM 2443 O O . ASP A 1 318 ? -41.505 50.548 15.260 1.00 110.93 318 ASP A O 1
ATOM 2448 N N . PRO A 1 319 ? -41.412 51.455 17.319 1.00 109.57 319 PRO A N 1
ATOM 2449 C CA . PRO A 1 319 ? -40.766 52.230 18.391 1.00 108.76 319 PRO A CA 1
ATOM 2450 C C . PRO A 1 319 ? -39.867 51.356 19.262 1.00 103.91 319 PRO A C 1
ATOM 2451 O O . PRO A 1 319 ? -40.241 50.241 19.598 1.00 100.96 319 PRO A O 1
ATOM 2455 N N . MET A 1 320 ? -38.703 51.877 19.634 1.00 104.17 320 MET A N 1
ATOM 2456 C CA . MET A 1 320 ? -37.673 51.102 20.337 1.00 101.71 320 MET A CA 1
ATOM 2457 C C . MET A 1 320 ? -38.027 50.919 21.817 1.00 101.22 320 MET A C 1
ATOM 2458 O O . MET A 1 320 ? -38.963 51.559 22.308 1.00 102.84 320 MET A O 1
ATOM 2463 N N . PRO A 1 321 ? -37.293 50.034 22.529 1.00 99.43 321 PRO A N 1
ATOM 2464 C CA . PRO A 1 321 ? -37.475 49.869 23.977 1.00 98.32 321 PRO A CA 1
ATOM 2465 C C . PRO A 1 321 ? -37.428 51.180 24.786 1.00 99.56 321 PRO A C 1
ATOM 2466 O O . P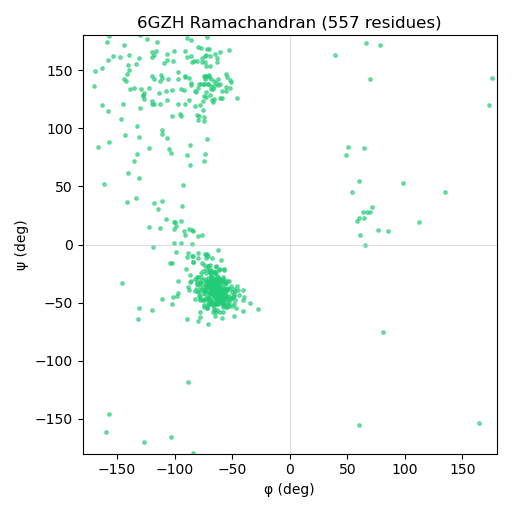RO A 1 321 ? -36.619 52.059 24.481 1.00 99.22 321 PRO A O 1
ATOM 2470 N N . SER A 1 322 ? -38.302 51.303 25.787 1.00 99.42 322 SER A N 1
ATOM 2471 C CA . SER A 1 322 ? -38.334 52.474 26.669 1.00 102.12 322 SER A CA 1
ATOM 2472 C C . SER A 1 322 ? -38.591 52.080 28.118 1.00 100.57 322 SER A C 1
ATOM 2473 O O . SER A 1 322 ? -39.210 51.056 28.383 1.00 95.99 322 SER A O 1
ATOM 2476 N N . ASP A 1 323 ? -38.142 52.927 29.045 1.00 105.61 323 ASP A N 1
ATOM 2477 C CA . ASP A 1 323 ? -38.283 52.682 30.492 1.00 107.31 323 ASP A CA 1
ATOM 2478 C C . ASP A 1 323 ? -39.736 52.621 30.945 1.00 106.28 323 ASP A C 1
ATOM 2479 O O . ASP A 1 323 ? -40.628 53.125 30.264 1.00 107.80 323 ASP A O 1
ATOM 2484 N N . LEU A 1 324 ? -39.948 52.020 32.114 1.00 104.90 324 LEU A N 1
ATOM 2485 C CA . LEU A 1 324 ? -41.276 51.601 32.564 1.00 107.51 324 LEU A CA 1
ATOM 2486 C C . LEU A 1 324 ? -41.853 52.480 33.677 1.00 114.53 324 LEU A C 1
ATOM 2487 O O . LEU A 1 324 ? -41.623 52.238 34.871 1.00 114.11 324 LEU A O 1
ATOM 2492 N N . LYS A 1 325 ? -42.597 53.505 33.259 1.00 123.02 325 LYS A N 1
ATOM 2493 C CA . LYS A 1 325 ? -43.323 54.417 34.157 1.00 127.48 325 LYS A CA 1
ATOM 2494 C C . LYS A 1 325 ? -44.821 54.055 34.210 1.00 130.26 325 LYS A C 1
ATOM 2495 O O . LYS A 1 325 ? -45.416 54.009 35.291 1.00 125.82 325 LYS A O 1
ATOM 2501 N N . GLY A 1 326 ? -45.418 53.806 33.042 1.00 85.25 326 GLY A N 1
ATOM 2502 C CA . GLY A 1 326 ? -46.778 53.268 32.950 1.00 83.56 326 GLY A CA 1
ATOM 2503 C C . GLY A 1 326 ? -46.808 51.781 33.265 1.00 82.81 326 GLY A C 1
ATOM 2504 O O . GLY A 1 326 ? -47.157 50.955 32.419 1.00 79.57 326 GLY A O 1
ATOM 2505 N N . ASN B 2 8 ? -15.094 40.993 51.769 1.00 136.16 8 ASN B N 1
ATOM 2506 C CA . ASN B 2 8 ? -15.737 39.660 51.536 1.00 133.40 8 ASN B CA 1
ATOM 2507 C C . ASN B 2 8 ? -14.782 38.687 50.814 1.00 137.55 8 ASN B C 1
ATOM 2508 O O . ASN B 2 8 ? -14.723 37.498 51.157 1.00 138.54 8 ASN B O 1
ATOM 2513 N N . ASN B 2 9 ? -14.042 39.200 49.823 1.00 140.94 9 ASN B N 1
ATOM 2514 C CA . ASN B 2 9 ? -12.949 38.450 49.161 1.00 133.92 9 ASN B CA 1
ATOM 2515 C C . ASN B 2 9 ? -11.792 38.084 50.118 1.00 123.87 9 ASN B C 1
ATOM 2516 O O . ASN B 2 9 ? -11.090 37.098 49.878 1.00 114.79 9 ASN B O 1
ATOM 2521 N N . LYS B 2 10 ? -11.593 38.890 51.170 1.00 118.32 10 LYS B N 1
ATOM 2522 C CA . LYS B 2 10 ? -10.619 38.604 52.239 1.00 109.94 10 LYS B CA 1
ATOM 2523 C C . LYS B 2 10 ? -11.286 38.353 53.611 1.00 102.01 10 LYS B C 1
ATOM 2524 O O . LYS B 2 10 ? -10.683 38.635 54.656 1.00 101.24 10 LYS B O 1
ATOM 2530 N N . ARG B 2 11 ? -12.511 37.815 53.608 1.00 92.79 11 ARG B N 1
ATOM 2531 C CA . ARG B 2 11 ? -13.190 37.445 54.851 1.00 87.01 11 ARG B CA 1
ATOM 2532 C C . ARG B 2 11 ? -12.514 36.223 55.437 1.00 82.42 11 ARG B C 1
ATOM 2533 O O . ARG B 2 11 ? -12.094 36.239 56.594 1.00 82.26 11 ARG B O 1
ATOM 2541 N N . TRP B 2 12 ? -12.425 35.170 54.626 1.00 79.01 12 TRP B N 1
ATOM 2542 C CA . TRP B 2 12 ? -11.871 33.883 55.060 1.00 76.59 12 TRP B CA 1
ATOM 2543 C C . TRP B 2 12 ? -10.357 33.702 54.814 1.00 75.95 12 TRP B C 1
ATOM 2544 O O . TRP B 2 12 ? -9.838 32.588 54.963 1.00 76.89 12 TRP B O 1
ATOM 2555 N N . TYR B 2 13 ? -9.650 34.775 54.459 1.00 75.83 13 TYR B N 1
ATOM 2556 C CA . TYR B 2 13 ? -8.189 34.756 54.428 1.00 76.14 13 TYR B CA 1
ATOM 2557 C C . TYR B 2 13 ? -7.650 35.684 55.516 1.00 80.06 13 TYR B C 1
ATOM 2558 O O . TYR B 2 13 ? -8.205 36.765 55.762 1.00 83.14 13 TYR B O 1
ATOM 2567 N N . PHE B 2 14 ? -6.572 35.239 56.166 1.00 79.77 14 PHE B N 1
ATOM 2568 C CA . PHE B 2 14 ? -6.063 35.857 57.393 1.00 80.68 14 PHE B CA 1
ATOM 2569 C C . PHE B 2 14 ? -4.559 36.078 57.372 1.00 83.52 14 PHE B C 1
ATOM 2570 O O . PHE B 2 14 ? -3.817 35.370 56.688 1.00 80.49 14 PHE B O 1
ATOM 2578 N N . THR B 2 15 ? -4.128 37.053 58.167 1.00 89.47 15 THR B N 1
ATOM 2579 C CA . THR B 2 15 ? -2.720 37.257 58.471 1.00 96.02 15 THR B CA 1
ATOM 2580 C C . THR B 2 15 ? -2.229 36.123 59.364 1.00 96.35 15 THR B C 1
ATOM 2581 O O . THR B 2 15 ? -3.028 35.353 59.899 1.00 93.40 15 THR B O 1
ATOM 2585 N N . ARG B 2 16 ? -0.913 36.035 59.526 1.00 101.65 16 ARG B N 1
ATOM 2586 C CA . ARG B 2 16 ? -0.310 35.076 60.451 1.00 102.80 16 ARG B CA 1
ATOM 2587 C C . ARG B 2 16 ? -0.658 35.400 61.912 1.00 105.80 16 ARG B C 1
ATOM 2588 O O . ARG B 2 16 ? -0.906 34.486 62.704 1.00 107.53 16 ARG B O 1
ATOM 2596 N N . GLU B 2 17 ? -0.684 36.688 62.262 1.00 107.73 17 GLU B N 1
ATOM 2597 C CA . GLU B 2 17 ? -1.035 37.110 63.624 1.00 108.24 17 GLU B CA 1
ATOM 2598 C C . GLU B 2 17 ? -2.520 36.844 63.967 1.00 101.62 17 GLU B C 1
ATOM 2599 O O . GLU B 2 17 ? -2.852 36.595 65.126 1.00 101.65 17 GLU B O 1
ATOM 2605 N N . GLN B 2 18 ? -3.400 36.876 62.966 1.00 96.07 18 GLN B N 1
ATOM 2606 C CA . GLN B 2 18 ? -4.811 36.490 63.163 1.00 93.88 18 GLN B CA 1
ATOM 2607 C C . GLN B 2 18 ? -4.974 34.995 63.472 1.00 87.37 18 GLN B C 1
ATOM 2608 O O . GLN B 2 18 ? -5.809 34.612 64.292 1.00 83.53 18 GLN B O 1
ATOM 2614 N N . LEU B 2 19 ? -4.189 34.169 62.784 1.00 85.11 19 LEU B N 1
ATOM 2615 C CA . LEU B 2 19 ? -4.107 32.728 63.055 1.00 80.66 19 LEU B CA 1
ATOM 2616 C C . LEU B 2 19 ? -3.465 32.433 64.405 1.00 83.14 19 LEU B C 1
ATOM 2617 O O . LEU B 2 19 ? -3.849 31.476 65.072 1.00 80.14 19 LEU B O 1
ATOM 2622 N N . GLU B 2 20 ? -2.476 33.237 64.791 1.00 89.18 20 GLU B N 1
ATOM 2623 C CA . GLU B 2 20 ? -1.854 33.098 66.101 1.00 95.73 20 GLU B CA 1
ATOM 2624 C C . GLU B 2 20 ? -2.909 33.269 67.203 1.00 95.91 20 GLU B C 1
ATOM 2625 O O . GLU B 2 20 ? -3.183 32.307 67.922 1.00 96.38 20 GLU B O 1
ATOM 2631 N N . ASN B 2 21 ? -3.523 34.453 67.306 1.00 96.00 21 ASN B N 1
ATOM 2632 C CA . ASN B 2 21 ? -4.580 34.701 68.313 1.00 96.61 21 ASN B CA 1
ATOM 2633 C C . ASN B 2 21 ? -5.964 34.300 67.818 1.00 93.91 21 ASN B C 1
ATOM 2634 O O . ASN B 2 21 ? -6.851 35.142 67.632 1.00 97.15 21 ASN B O 1
ATOM 2639 N N . SER B 2 22 ? -6.128 32.984 67.663 1.00 88.12 22 SER B N 1
ATOM 2640 C CA . SER B 2 22 ? -7.351 32.351 67.172 1.00 81.62 22 SER B CA 1
ATOM 2641 C C . SER B 2 22 ? -8.348 32.161 68.321 1.00 82.43 22 SER B C 1
ATOM 2642 O O . SER B 2 22 ? -8.064 32.546 69.455 1.00 86.99 22 SER B O 1
ATOM 2645 N N . PRO B 2 23 ? -9.528 31.584 68.033 1.00 80.51 23 PRO B N 1
ATOM 2646 C CA . PRO B 2 23 ? -10.460 31.197 69.097 1.00 82.48 23 PRO B CA 1
ATOM 2647 C C . PRO B 2 23 ? -9.935 30.116 70.037 1.00 83.51 23 PRO B C 1
ATOM 2648 O O . PRO B 2 23 ? -10.241 30.139 71.231 1.00 88.10 23 PRO B O 1
ATOM 2652 N N . SER B 2 24 ? -9.173 29.170 69.501 1.00 81.74 24 SER B N 1
ATOM 2653 C CA . SER B 2 24 ? -8.590 28.111 70.317 1.00 82.74 24 SER B CA 1
ATOM 2654 C C . SER B 2 24 ? -7.460 28.636 71.203 1.00 86.46 24 SER B C 1
ATOM 2655 O O . SER B 2 24 ? -7.335 28.204 72.347 1.00 91.42 24 SER B O 1
ATOM 2658 N N . ARG B 2 25 ? -6.661 29.571 70.681 1.00 87.91 25 ARG B N 1
ATOM 2659 C CA . ARG B 2 25 ? -5.614 30.250 71.475 1.00 92.53 25 ARG B CA 1
ATOM 2660 C C . ARG B 2 25 ? -6.204 31.029 72.637 1.00 96.35 25 ARG B C 1
ATOM 2661 O O . ARG B 2 25 ? -5.623 31.066 73.721 1.00 103.29 25 ARG B O 1
ATOM 2669 N N . ARG B 2 26 ? -7.344 31.667 72.386 1.00 95.82 26 ARG B N 1
ATOM 2670 C CA . ARG B 2 26 ? -8.054 32.434 73.400 1.00 100.37 26 ARG B CA 1
ATOM 2671 C C . ARG B 2 26 ? -8.510 31.550 74.568 1.00 100.15 26 ARG B C 1
ATOM 2672 O O . ARG B 2 26 ? -8.454 31.980 75.717 1.00 105.07 26 ARG B O 1
ATOM 2680 N N . PHE B 2 27 ? -8.943 30.324 74.278 1.00 95.82 27 PHE B N 1
ATOM 2681 C CA . PHE B 2 27 ? -9.391 29.398 75.328 1.00 97.96 27 PHE B CA 1
ATOM 2682 C C . PHE B 2 27 ? -8.236 28.696 76.040 1.00 96.37 27 PHE B C 1
ATOM 2683 O O . PHE B 2 27 ? -8.324 28.435 77.239 1.00 100.35 27 PHE B O 1
ATOM 2691 N N . GLY B 2 28 ? -7.166 28.402 75.304 1.00 90.90 28 GLY B N 1
ATOM 2692 C CA . GLY B 2 28 ? -5.865 28.050 75.901 1.00 91.35 28 GLY B CA 1
ATOM 2693 C C . GLY B 2 28 ? -5.169 26.850 75.294 1.00 86.87 28 GLY B C 1
ATOM 2694 O O . GLY B 2 28 ? -4.628 26.016 76.013 1.00 89.76 28 GLY B O 1
ATOM 2695 N N . VAL B 2 29 ? -5.146 26.793 73.968 1.00 81.84 29 VAL B N 1
ATOM 2696 C CA . VAL B 2 29 ? -4.674 25.642 73.217 1.00 77.75 29 VAL B CA 1
ATOM 2697 C C . VAL B 2 29 ? -3.395 26.068 72.497 1.00 80.19 29 VAL B C 1
ATOM 2698 O O . VAL B 2 29 ? -3.414 27.004 71.707 1.00 80.37 29 VAL B O 1
ATOM 2702 N N . ASP B 2 30 ? -2.289 25.380 72.774 1.00 85.32 30 ASP B N 1
ATOM 2703 C CA . ASP B 2 30 ? -0.986 25.666 72.148 1.00 88.68 30 ASP B CA 1
ATOM 2704 C C . ASP B 2 30 ? -1.074 25.709 70.600 1.00 84.29 30 ASP B C 1
ATOM 2705 O O . ASP B 2 30 ? -1.810 24.917 70.013 1.00 85.13 30 ASP B O 1
ATOM 2710 N N . PRO B 2 31 ? -0.344 26.640 69.943 1.00 82.53 31 PRO B N 1
ATOM 2711 C CA . PRO B 2 31 ? -0.251 26.718 68.479 1.00 80.69 31 PRO B CA 1
ATOM 2712 C C . PRO B 2 31 ? 0.040 25.411 67.751 1.00 80.18 31 PRO B C 1
ATOM 2713 O O . PRO B 2 31 ? -0.530 25.165 66.690 1.00 77.98 31 PRO B O 1
ATOM 2717 N N . ASP B 2 32 ? 0.927 24.599 68.318 1.00 84.72 32 ASP B N 1
ATOM 2718 C CA . ASP B 2 32 ? 1.261 23.285 67.761 1.00 86.13 32 ASP B CA 1
ATOM 2719 C C . ASP B 2 32 ? 0.111 22.324 68.007 1.00 84.11 32 ASP B C 1
ATOM 2720 O O . ASP B 2 32 ? -0.260 21.549 67.123 1.00 80.48 32 ASP B O 1
ATOM 2725 N N . LYS B 2 33 ? -0.445 22.391 69.218 1.00 84.88 33 LYS B N 1
ATOM 2726 C CA . LYS B 2 33 ? -1.587 21.570 69.607 1.00 83.83 33 LYS B CA 1
ATOM 2727 C C . LYS B 2 33 ? -2.819 21.893 68.780 1.00 82.21 33 LYS B C 1
ATOM 2728 O O . LYS B 2 33 ? -3.622 21.005 68.510 1.00 83.56 33 LYS B O 1
ATOM 2734 N N . GLU B 2 34 ? -2.961 23.157 68.378 1.00 83.95 34 GLU B N 1
ATOM 2735 C CA . GLU B 2 34 ? -4.053 23.577 67.496 1.00 81.66 34 GLU B CA 1
ATOM 2736 C C . GLU B 2 34 ? -3.879 23.109 66.034 1.00 78.60 34 GLU B C 1
ATOM 2737 O O . GLU B 2 34 ? -4.823 23.208 65.258 1.00 79.77 34 GLU B O 1
ATOM 2743 N N . LEU B 2 35 ? -2.704 22.602 65.653 1.00 79.14 35 LEU B N 1
ATOM 2744 C CA . LEU B 2 35 ? -2.530 21.946 64.345 1.00 76.85 35 LEU B CA 1
ATOM 2745 C C . LEU B 2 35 ? -2.905 20.475 64.386 1.00 75.73 35 LEU B C 1
ATOM 2746 O O . LEU B 2 35 ? -3.350 19.927 63.375 1.00 74.68 35 LEU B O 1
ATOM 2751 N N . SER B 2 36 ? -2.707 19.829 65.535 1.00 76.42 36 SER B N 1
ATOM 2752 C CA . SER B 2 36 ? -3.029 18.410 65.673 1.00 77.80 36 SER B CA 1
ATOM 2753 C C . SER B 2 36 ? -4.515 18.158 65.471 1.00 77.32 36 SER B C 1
ATOM 2754 O O . SER B 2 36 ? -4.897 17.322 64.656 1.00 81.50 36 SER B O 1
ATOM 2757 N N . TYR B 2 37 ? -5.342 18.910 66.191 1.00 73.20 37 TYR B N 1
ATOM 2758 C CA . TYR B 2 37 ? -6.802 18.835 66.044 1.00 69.17 37 TYR B CA 1
ATOM 2759 C C . TYR B 2 37 ? -7.272 19.198 64.637 1.00 64.69 37 TYR B C 1
ATOM 2760 O O . TYR B 2 37 ? -8.303 18.701 64.204 1.00 66.09 37 TYR B O 1
ATOM 2769 N N . ARG B 2 38 ? -6.542 20.068 63.941 1.00 60.16 38 ARG B N 1
ATOM 2770 C CA . ARG B 2 38 ? -6.813 20.323 62.526 1.00 58.46 38 ARG B CA 1
ATOM 2771 C C . ARG B 2 38 ? -6.414 19.137 61.647 1.00 58.52 38 ARG B C 1
ATOM 2772 O O . ARG B 2 38 ? -7.212 18.683 60.823 1.00 60.00 38 ARG B O 1
ATOM 2780 N N . GLN B 2 39 ? -5.193 18.634 61.819 1.00 59.61 39 GLN B N 1
ATOM 2781 C CA . GLN B 2 39 ? -4.721 17.477 61.037 1.00 61.14 39 GLN B CA 1
ATOM 2782 C C . GLN B 2 39 ? -5.504 16.170 61.331 1.00 63.64 39 GLN B C 1
ATOM 2783 O O . GLN B 2 39 ? -5.715 15.356 60.418 1.00 64.25 39 GLN B O 1
ATOM 2789 N N . GLN B 2 40 ? -5.932 15.984 62.587 1.00 63.91 40 GLN B N 1
ATOM 2790 C CA . GLN B 2 40 ? -6.755 14.823 62.992 1.00 62.59 40 GLN B CA 1
ATOM 2791 C C . GLN B 2 40 ? -8.167 14.870 62.414 1.00 59.30 40 GLN B C 1
ATOM 2792 O O . GLN B 2 40 ? -8.765 13.822 62.156 1.00 57.81 40 GLN B O 1
ATOM 2798 N N . ALA B 2 41 ? -8.711 16.076 62.254 1.00 56.67 41 ALA B N 1
ATOM 2799 C CA . ALA B 2 41 ? -10.030 16.248 61.648 1.00 56.31 41 ALA B CA 1
ATOM 2800 C C . ALA B 2 41 ? -9.952 15.878 60.191 1.00 54.34 41 ALA B C 1
ATOM 2801 O O . ALA B 2 41 ? -10.757 15.085 59.709 1.00 53.32 41 ALA B O 1
ATOM 2803 N N . ALA B 2 42 ? -8.965 16.450 59.505 1.00 53.91 42 ALA B N 1
ATOM 2804 C CA . ALA B 2 42 ? -8.667 16.081 58.124 1.00 55.67 42 ALA B CA 1
ATOM 2805 C C . ALA B 2 42 ? -8.464 14.578 57.984 1.00 56.99 42 ALA B C 1
ATOM 2806 O O . ALA B 2 42 ? -9.054 13.955 57.097 1.00 58.52 42 ALA B O 1
ATOM 2808 N N . ASN B 2 43 ? -7.645 14.014 58.875 1.00 55.43 43 ASN B N 1
ATOM 2809 C CA . ASN B 2 43 ? -7.427 12.571 58.951 1.00 54.15 43 ASN B CA 1
ATOM 2810 C C . ASN B 2 43 ? -8.738 11.780 59.154 1.00 52.03 43 ASN B C 1
ATOM 2811 O O . ASN B 2 43 ? -8.922 10.735 58.530 1.00 51.65 43 ASN B O 1
ATOM 2816 N N . LEU B 2 44 ? -9.638 12.271 60.006 1.00 50.07 44 LEU B N 1
ATOM 2817 C CA . LEU B 2 44 ? -10.937 11.615 60.211 1.00 50.28 44 LEU B CA 1
ATOM 2818 C C . LEU B 2 44 ? -11.878 11.791 59.027 1.00 50.35 44 LEU B C 1
ATOM 2819 O O . LEU B 2 44 ? -12.616 10.869 58.690 1.00 52.73 44 LEU B O 1
ATOM 2824 N N . LEU B 2 45 ? -11.888 12.978 58.428 1.00 49.57 45 LEU B N 1
ATOM 2825 C CA . LEU B 2 45 ? -12.724 13.231 57.253 1.00 48.67 45 LEU B CA 1
ATOM 2826 C C . LEU B 2 45 ? -12.323 12.311 56.108 1.00 49.91 45 LEU B C 1
ATOM 2827 O O . LEU B 2 45 ? -13.174 11.770 55.404 1.00 51.50 45 LEU B O 1
ATOM 2832 N N . GLN B 2 46 ? -11.019 12.119 55.955 1.00 50.32 46 GLN B N 1
ATOM 2833 C CA . GLN B 2 46 ? -10.467 11.244 54.936 1.00 51.18 46 GLN B CA 1
ATOM 2834 C C . GLN B 2 46 ? -10.890 9.795 55.181 1.00 51.60 46 GLN B C 1
ATOM 2835 O O . GLN B 2 46 ? -11.417 9.152 54.281 1.00 52.63 46 GLN B O 1
ATOM 2841 N N . ASP B 2 47 ? -10.676 9.303 56.401 1.00 50.50 47 ASP B N 1
ATOM 2842 C CA . ASP B 2 47 ? -11.089 7.951 56.800 1.00 52.89 47 ASP B CA 1
ATOM 2843 C C . ASP B 2 47 ? -12.578 7.732 56.531 1.00 54.29 47 ASP B C 1
ATOM 2844 O O . ASP B 2 47 ? -12.949 6.774 55.859 1.00 58.63 47 ASP B O 1
ATOM 2849 N N . MET B 2 48 ? -13.413 8.630 57.051 1.00 54.59 48 MET B N 1
ATOM 2850 C CA . MET B 2 48 ? -14.869 8.539 56.905 1.00 55.67 48 MET B CA 1
ATOM 2851 C C . MET B 2 48 ? -15.295 8.573 55.457 1.00 56.86 48 MET B C 1
ATOM 2852 O O . MET B 2 48 ? -16.077 7.729 55.016 1.00 58.35 48 MET B O 1
ATOM 2857 N N . GLY B 2 49 ? -14.782 9.571 54.737 1.00 56.95 49 GLY B N 1
ATOM 2858 C CA . GLY B 2 49 ? -15.114 9.799 53.327 1.00 56.21 49 GLY B CA 1
ATOM 2859 C C . GLY B 2 49 ? -14.781 8.630 52.423 1.00 56.03 49 GLY B C 1
ATOM 2860 O O . GLY B 2 49 ? -15.582 8.252 51.563 1.00 60.03 49 GLY B O 1
ATOM 2861 N N . GLN B 2 50 ? -13.597 8.060 52.630 1.00 52.21 50 GLN B N 1
ATOM 2862 C CA . GLN B 2 50 ? -13.187 6.832 51.957 1.00 51.63 50 GLN B CA 1
ATOM 2863 C C . GLN B 2 50 ? -14.224 5.730 52.119 1.00 51.62 50 GLN B C 1
ATOM 2864 O O . GLN B 2 50 ? -14.594 5.090 51.136 1.00 53.31 50 GLN B O 1
ATOM 2870 N N . ARG B 2 51 ? -14.711 5.546 53.347 1.00 51.18 51 ARG B N 1
ATOM 2871 C CA . ARG B 2 51 ? -15.700 4.498 53.664 1.00 54.11 51 ARG B CA 1
ATOM 2872 C C . ARG B 2 51 ? -17.116 4.775 53.114 1.00 53.78 51 ARG B C 1
ATOM 2873 O O . ARG B 2 51 ? -17.836 3.835 52.749 1.00 52.06 51 ARG B O 1
ATOM 2881 N N . LEU B 2 52 ? -17.501 6.056 53.086 1.00 53.32 52 LEU B N 1
ATOM 2882 C CA . LEU B 2 52 ? -18.779 6.509 52.504 1.00 56.45 52 LEU B CA 1
ATOM 2883 C C . LEU B 2 52 ? -18.792 6.552 50.965 1.00 59.84 52 LEU B C 1
ATOM 2884 O O . LEU B 2 52 ? -19.867 6.651 50.355 1.00 59.73 52 LEU B O 1
ATOM 2889 N N . ASN B 2 53 ? -17.597 6.503 50.363 1.00 62.06 53 ASN B N 1
ATOM 2890 C CA . ASN B 2 53 ? -17.381 6.472 48.903 1.00 64.43 53 ASN B CA 1
ATOM 2891 C C . ASN B 2 53 ? -17.696 7.816 48.227 1.00 64.36 53 ASN B C 1
ATOM 2892 O O . ASN B 2 53 ? -18.131 7.870 47.070 1.00 66.81 53 ASN B O 1
ATOM 2897 N N . VAL B 2 54 ? -17.447 8.893 48.966 1.00 60.94 54 VAL B N 1
ATOM 2898 C CA . VAL B 2 54 ? -17.478 10.237 48.415 1.00 60.87 54 VAL B CA 1
ATOM 2899 C C . VAL B 2 54 ? -16.117 10.534 47.804 1.00 60.31 54 VAL B C 1
ATOM 2900 O O . VAL B 2 54 ? -15.115 9.936 48.191 1.00 57.60 54 VAL B O 1
ATOM 2904 N N . SER B 2 55 ? -16.092 11.474 46.865 1.00 62.72 55 SER B N 1
ATOM 2905 C CA . SER B 2 55 ? -14.875 11.813 46.138 1.00 63.43 55 SER B CA 1
ATOM 2906 C C . SER B 2 55 ? -13.969 12.652 47.013 1.00 60.67 55 SER B C 1
ATOM 2907 O O . SER B 2 55 ? -14.420 13.255 47.998 1.00 56.97 55 SER B O 1
ATOM 2910 N N . GLN B 2 56 ? -12.689 12.682 46.645 1.00 60.28 56 GLN B N 1
ATOM 2911 C CA . GLN B 2 56 ? -11.710 13.500 47.350 1.00 57.58 56 GLN B CA 1
ATOM 2912 C C . GLN B 2 56 ? -12.175 14.951 47.399 1.00 57.54 56 GLN B C 1
ATOM 2913 O O . GLN B 2 56 ? -12.002 15.617 48.417 1.00 56.71 56 GLN B O 1
ATOM 2919 N N . LEU B 2 57 ? -12.775 15.428 46.307 1.00 60.36 57 LEU B N 1
ATOM 2920 C CA . LEU B 2 57 ? -13.356 16.772 46.266 1.00 63.15 57 LEU B CA 1
ATOM 2921 C C . LEU B 2 57 ? -14.211 17.071 47.500 1.00 61.55 57 LEU B C 1
ATOM 2922 O O . LEU B 2 57 ? -13.989 18.061 48.198 1.00 61.95 57 LEU B O 1
ATOM 2927 N N . THR B 2 58 ? -15.183 16.199 47.750 1.00 61.02 58 THR B N 1
ATOM 2928 C CA . THR B 2 58 ? -16.127 16.357 48.851 1.00 56.97 58 THR B CA 1
ATOM 2929 C C . THR B 2 58 ? -15.397 16.426 50.189 1.00 52.63 58 THR B C 1
ATOM 2930 O O . THR B 2 58 ? -15.742 17.252 51.032 1.00 49.07 58 THR B O 1
ATOM 2934 N N . ILE B 2 59 ? -14.382 15.573 50.355 1.00 51.55 59 ILE B N 1
ATOM 2935 C CA . ILE B 2 59 ? -13.548 15.550 51.569 1.00 51.38 59 ILE B CA 1
ATOM 2936 C C . ILE B 2 59 ? -12.772 16.868 51.723 1.00 51.16 59 ILE B C 1
ATOM 2937 O O . ILE B 2 59 ? -12.669 17.421 52.827 1.00 51.78 59 ILE B O 1
ATOM 2942 N N . ASN B 2 60 ? -12.232 17.355 50.612 1.00 51.27 60 ASN B N 1
ATOM 2943 C CA . ASN B 2 60 ? -11.488 18.609 50.602 1.00 52.49 60 ASN B CA 1
ATOM 2944 C C . ASN B 2 60 ? -12.391 19.803 50.929 1.00 53.98 60 ASN B C 1
ATOM 2945 O O . ASN B 2 60 ? -11.975 20.710 51.646 1.00 54.75 60 ASN B O 1
ATOM 2950 N N . THR B 2 61 ? -13.622 19.787 50.417 1.00 55.81 61 THR B N 1
ATOM 2951 C CA . THR B 2 61 ? -14.639 20.784 50.772 1.00 57.89 61 THR B CA 1
ATOM 2952 C C . THR B 2 61 ? -14.922 20.753 52.275 1.00 58.03 61 THR B C 1
ATOM 2953 O O . THR B 2 61 ? -15.016 21.806 52.912 1.00 58.66 61 THR B O 1
ATOM 2957 N N . ALA B 2 62 ? -15.052 19.543 52.824 1.00 57.97 62 ALA B N 1
ATOM 2958 C CA . ALA B 2 62 ? -15.295 19.343 54.258 1.00 55.12 62 ALA B CA 1
ATOM 2959 C C . ALA B 2 62 ? -14.119 19.788 55.113 1.00 53.16 62 ALA B C 1
ATOM 2960 O O . ALA B 2 62 ? -14.315 20.380 56.176 1.00 55.94 62 ALA B O 1
ATOM 2962 N N . ILE B 2 63 ? -12.905 19.501 54.658 1.00 50.26 63 ILE B N 1
ATOM 2963 C CA . ILE B 2 63 ? -11.712 19.959 55.364 1.00 52.77 63 ILE B CA 1
ATOM 2964 C C . ILE B 2 63 ? -11.671 21.489 55.425 1.00 55.67 63 ILE B C 1
ATOM 2965 O O . ILE B 2 63 ? -11.347 22.059 56.473 1.00 55.99 63 ILE B O 1
ATOM 2970 N N . VAL B 2 64 ? -12.005 22.143 54.312 1.00 56.56 64 VAL B N 1
ATOM 2971 C CA . VAL B 2 64 ? -12.014 23.610 54.250 1.00 56.60 64 VAL B CA 1
ATOM 2972 C C . VAL B 2 64 ? -13.096 24.200 55.144 1.00 58.57 64 VAL B C 1
ATOM 2973 O O . VAL B 2 64 ? -12.854 25.226 55.778 1.00 64.05 64 VAL B O 1
ATOM 2977 N N . TYR B 2 65 ? -14.273 23.572 55.198 1.00 56.94 65 TYR B N 1
ATOM 2978 C CA . TYR B 2 65 ? -15.315 24.014 56.130 1.00 55.14 65 TYR B CA 1
ATOM 2979 C C . TYR B 2 65 ? -14.768 23.942 57.539 1.00 53.67 65 TYR B C 1
ATOM 2980 O O . TYR B 2 65 ? -14.894 24.900 58.303 1.00 53.99 65 TYR B O 1
ATOM 2989 N N . MET B 2 66 ? -14.149 22.806 57.861 1.00 51.73 66 MET B N 1
ATOM 2990 C CA . MET B 2 66 ? -13.570 22.584 59.175 1.00 52.11 66 MET B CA 1
ATOM 2991 C C . MET B 2 66 ? -12.506 23.636 59.485 1.00 50.82 66 MET B C 1
ATOM 2992 O O . MET B 2 66 ? -12.532 24.235 60.551 1.00 50.29 66 MET B O 1
ATOM 2997 N N . HIS B 2 67 ? -11.575 23.852 58.559 1.00 49.00 67 HIS B N 1
ATOM 2998 C CA . HIS B 2 67 ? -10.535 24.867 58.748 1.00 50.77 67 HIS B CA 1
ATOM 2999 C C . HIS B 2 67 ? -11.146 26.261 59.042 1.00 52.35 67 HIS B C 1
ATOM 3000 O O . HIS B 2 67 ? -10.688 26.986 59.931 1.00 55.25 67 HIS B O 1
ATOM 3007 N N . ARG B 2 68 ? -12.177 26.629 58.289 1.00 51.37 68 ARG B N 1
ATOM 3008 C CA . ARG B 2 68 ? -12.823 27.925 58.460 1.00 53.25 68 ARG B CA 1
ATOM 3009 C C . ARG B 2 68 ? -13.653 27.975 59.726 1.00 54.60 68 ARG B C 1
ATOM 3010 O O . ARG B 2 68 ? -13.714 29.020 60.386 1.00 55.44 68 ARG B O 1
ATOM 3018 N N . PHE B 2 69 ? -14.289 26.850 60.058 1.00 54.40 69 PHE B N 1
ATOM 3019 C CA . PHE B 2 69 ? -15.113 26.739 61.269 1.00 56.96 69 PHE B CA 1
ATOM 3020 C C . PHE B 2 69 ? -14.326 27.117 62.535 1.00 60.18 69 PHE B C 1
ATOM 3021 O O . PHE B 2 69 ? -14.828 27.873 63.375 1.00 63.49 69 PHE B O 1
ATOM 3029 N N . TYR B 2 70 ? -13.090 26.621 62.648 1.00 59.65 70 TYR B N 1
ATOM 3030 C CA . TYR B 2 70 ? -12.263 26.851 63.841 1.00 59.19 70 TYR B CA 1
ATOM 3031 C C . TYR B 2 70 ? -11.498 28.156 63.834 1.00 60.90 70 TYR B C 1
ATOM 3032 O O . TYR B 2 70 ? -10.779 28.451 64.788 1.00 61.98 70 TYR B O 1
ATOM 3041 N N . MET B 2 71 ? -11.662 28.940 62.772 1.00 62.65 71 MET B N 1
ATOM 3042 C CA . MET B 2 71 ? -11.284 30.351 62.796 1.00 66.99 71 MET B CA 1
ATOM 3043 C C . MET B 2 71 ? -12.321 31.241 63.476 1.00 66.75 71 MET B C 1
ATOM 3044 O O . MET B 2 71 ? -12.035 32.408 63.739 1.00 69.36 71 MET B O 1
ATOM 3049 N N . ILE B 2 72 ? -13.513 30.703 63.740 1.00 64.55 72 ILE B N 1
ATOM 3050 C CA . ILE B 2 72 ? -14.555 31.397 64.509 1.00 66.43 72 ILE B CA 1
ATOM 3051 C C . ILE B 2 72 ? -14.789 30.747 65.872 1.00 67.05 72 ILE B C 1
ATOM 3052 O O . ILE B 2 72 ? -14.866 31.457 66.881 1.00 70.46 72 ILE B O 1
ATOM 3057 N N . GLN B 2 73 ? -14.915 29.414 65.888 1.00 64.51 73 GLN B N 1
ATOM 3058 C CA . GLN B 2 73 ? -15.152 28.633 67.112 1.00 64.71 73 GLN B CA 1
ATOM 3059 C C . GLN B 2 73 ? -13.873 27.980 67.646 1.00 63.07 73 GLN B C 1
ATOM 3060 O O . GLN B 2 73 ? -12.861 27.907 66.953 1.00 60.75 73 GLN B O 1
ATOM 3066 N N . SER B 2 74 ? -13.950 27.491 68.883 1.00 64.59 74 SER B N 1
ATOM 3067 C CA . SER B 2 74 ? -12.814 26.885 69.593 1.00 64.73 74 SER B CA 1
ATOM 3068 C C . SER B 2 74 ? -12.943 25.370 69.659 1.00 61.77 74 SER B C 1
ATOM 3069 O O . SER B 2 74 ? -14.037 24.849 69.839 1.00 60.43 74 SER B O 1
ATOM 3072 N N . PHE B 2 75 ? -11.818 24.670 69.539 1.00 61.41 75 PHE B N 1
ATOM 3073 C CA . PHE B 2 75 ? -11.795 23.218 69.725 1.00 61.90 75 PHE B CA 1
ATOM 3074 C C . PHE B 2 75 ? -12.241 22.797 71.126 1.00 66.25 75 PHE B C 1
ATOM 3075 O O . PHE B 2 75 ? -12.802 21.714 71.290 1.00 68.17 75 PHE B O 1
ATOM 3083 N N . THR B 2 76 ? -11.994 23.643 72.128 1.00 70.07 76 THR B N 1
ATOM 3084 C CA . THR B 2 76 ? -12.443 23.365 73.498 1.00 73.73 76 THR B CA 1
ATOM 3085 C C . THR B 2 76 ? -13.974 23.251 73.554 1.00 75.46 76 THR B C 1
ATOM 3086 O O . THR B 2 76 ? -14.508 22.337 74.176 1.00 77.53 76 THR B O 1
ATOM 3090 N N . ARG B 2 77 ? -14.657 24.166 72.866 1.00 76.94 77 ARG B N 1
ATOM 3091 C CA . ARG B 2 77 ? -16.124 24.209 72.797 1.00 78.00 77 ARG B CA 1
ATOM 3092 C C . ARG B 2 77 ? -16.726 23.179 71.842 1.00 73.89 77 ARG B C 1
ATOM 3093 O O . ARG B 2 77 ? -17.838 22.712 72.072 1.00 72.57 77 ARG B O 1
ATOM 3101 N N . PHE B 2 78 ? -16.008 22.864 70.760 1.00 72.15 78 PHE B N 1
ATOM 3102 C CA . PHE B 2 78 ? -16.474 21.939 69.711 1.00 68.50 78 PHE B CA 1
ATOM 3103 C C . PHE B 2 78 ? -15.388 20.921 69.351 1.00 65.88 78 PHE B C 1
ATOM 3104 O O . PHE B 2 78 ? -14.448 21.261 68.633 1.00 65.71 78 PHE B O 1
ATOM 3112 N N . PRO B 2 79 ? -15.504 19.674 69.848 1.00 64.66 79 PRO B N 1
ATOM 3113 C CA . PRO B 2 79 ? -14.511 18.670 69.476 1.00 63.81 79 PRO B CA 1
ATOM 3114 C C . PRO B 2 79 ? -14.537 18.316 67.986 1.00 61.46 79 PRO B C 1
ATOM 3115 O O . PRO B 2 79 ? -15.615 18.205 67.400 1.00 61.81 79 PRO B O 1
ATOM 3119 N N . GLY B 2 80 ? -13.359 18.132 67.391 1.00 60.08 80 GLY B N 1
ATOM 3120 C CA . GLY B 2 80 ? -13.238 17.675 66.003 1.00 58.53 80 GLY B CA 1
ATOM 3121 C C . GLY B 2 80 ? -14.031 16.418 65.660 1.00 59.06 80 GLY B C 1
ATOM 3122 O O . GLY B 2 80 ? -14.553 16.305 64.560 1.00 59.27 80 GLY B O 1
ATOM 3123 N N . ASN B 2 81 ? -14.130 15.485 66.605 1.00 63.45 81 ASN B N 1
ATOM 3124 C CA . ASN B 2 81 ? -14.902 14.240 66.428 1.00 64.42 81 ASN B CA 1
ATOM 3125 C C . ASN B 2 81 ? -16.424 14.460 66.367 1.00 66.41 81 ASN B C 1
ATOM 3126 O O . ASN B 2 81 ? -17.149 13.603 65.847 1.00 67.45 81 ASN B O 1
ATOM 3131 N N . SER B 2 82 ? -16.903 15.573 66.929 1.00 68.45 82 SER B N 1
ATOM 3132 C CA . SER B 2 82 ? -18.303 15.989 66.773 1.00 69.83 82 SER B CA 1
ATOM 3133 C C . SER B 2 82 ? -18.512 16.713 65.450 1.00 68.53 82 SER B C 1
ATOM 3134 O O . SER B 2 82 ? -19.457 16.408 64.713 1.00 69.79 82 SER B O 1
ATOM 3137 N N . VAL B 2 83 ? -17.622 17.660 65.153 1.00 67.67 83 VAL B N 1
ATOM 3138 C CA . VAL B 2 83 ? -17.753 18.520 63.971 1.00 65.39 83 VAL B CA 1
ATOM 3139 C C . VAL B 2 83 ? -17.565 17.759 62.650 1.00 65.00 83 VAL B C 1
ATOM 3140 O O . VAL B 2 83 ? -18.415 17.862 61.763 1.00 68.85 83 VAL B O 1
ATOM 3144 N N . ALA B 2 84 ? -16.478 16.997 62.526 1.00 61.87 84 ALA B N 1
ATOM 3145 C CA . ALA B 2 84 ? -16.118 16.363 61.245 1.00 59.77 84 ALA B CA 1
ATOM 3146 C C . ALA B 2 84 ? -17.244 15.554 60.569 1.00 58.88 84 ALA B C 1
ATOM 3147 O O . ALA B 2 84 ? -17.455 15.718 59.366 1.00 60.88 84 ALA B O 1
ATOM 3149 N N . PRO B 2 85 ? -17.969 14.689 61.317 1.00 58.10 85 PRO B N 1
ATOM 3150 C CA . PRO B 2 85 ? -19.135 14.053 60.682 1.00 60.43 85 PRO B CA 1
ATOM 3151 C C . PRO B 2 85 ? -20.186 15.053 60.165 1.00 63.52 85 PRO B C 1
ATOM 3152 O O . PRO B 2 85 ? -20.728 14.844 59.078 1.00 65.77 85 PRO B O 1
ATOM 3156 N N . ALA B 2 86 ? -20.439 16.136 60.908 1.00 63.57 86 ALA B N 1
ATOM 3157 C CA . ALA B 2 86 ? -21.353 17.194 60.446 1.00 62.21 86 ALA B CA 1
ATOM 3158 C C . ALA B 2 86 ? -20.795 17.922 59.215 1.00 59.92 86 ALA B C 1
ATOM 3159 O O . ALA B 2 86 ? -21.478 18.029 58.202 1.00 62.04 86 ALA B O 1
ATOM 3161 N N . ALA B 2 87 ? -19.550 18.388 59.293 1.00 55.87 87 ALA B N 1
ATOM 3162 C CA . ALA B 2 87 ? -18.907 19.071 58.160 1.00 53.47 87 ALA B CA 1
ATOM 3163 C C . ALA B 2 87 ? -18.834 18.220 56.895 1.00 51.43 87 ALA B C 1
ATOM 3164 O O . ALA B 2 87 ? -18.886 18.754 55.790 1.00 51.56 87 ALA B O 1
ATOM 3166 N N . LEU B 2 88 ? -18.701 16.906 57.053 1.00 51.16 88 LEU B N 1
ATOM 3167 C CA . LEU B 2 88 ? -18.657 16.008 55.897 1.00 52.50 88 LEU B CA 1
ATOM 3168 C C . LEU B 2 88 ? -20.053 15.760 55.368 1.00 55.22 88 LEU B C 1
ATOM 3169 O O . LEU B 2 88 ? -20.269 15.775 54.154 1.00 57.06 88 LEU B O 1
ATOM 3174 N N . PHE B 2 89 ? -20.988 15.515 56.287 1.00 55.44 89 PHE B N 1
ATOM 3175 C CA . PHE B 2 89 ? -22.412 15.367 55.957 1.00 55.81 89 PHE B CA 1
ATOM 3176 C C . PHE B 2 89 ? -22.886 16.523 55.064 1.00 59.34 89 PHE B C 1
ATOM 3177 O O . PHE B 2 89 ? -23.548 16.303 54.046 1.00 62.84 89 PHE B O 1
ATOM 3185 N N . LEU B 2 90 ? -22.498 17.742 55.434 1.00 59.62 90 LEU B N 1
ATOM 3186 C CA . LEU B 2 90 ? -22.850 18.941 54.683 1.00 59.50 90 LEU B CA 1
ATOM 3187 C C . LEU B 2 90 ? -22.121 19.008 53.346 1.00 59.32 90 LEU B C 1
ATOM 3188 O O . LEU B 2 90 ? -22.739 19.309 52.322 1.00 62.14 90 LEU B O 1
ATOM 3193 N N . ALA B 2 91 ? -20.815 18.736 53.363 1.00 56.68 91 ALA B N 1
ATOM 3194 C CA . ALA B 2 91 ? -20.001 18.717 52.139 1.00 56.46 91 ALA B CA 1
ATOM 3195 C C . ALA B 2 91 ? -20.539 17.730 51.084 1.00 57.99 91 ALA B C 1
ATOM 3196 O O . ALA B 2 91 ? -20.543 18.036 49.891 1.00 58.38 91 ALA B O 1
ATOM 3198 N N . ALA B 2 92 ? -21.000 16.564 51.536 1.00 59.25 92 ALA B N 1
ATOM 3199 C CA . ALA B 2 92 ? -21.639 15.561 50.665 1.00 60.58 92 ALA B CA 1
ATOM 3200 C C . ALA B 2 92 ? -22.851 16.111 49.941 1.00 62.85 92 ALA B C 1
ATOM 3201 O O . ALA B 2 92 ? -22.989 15.894 48.748 1.00 68.23 92 ALA B O 1
ATOM 3203 N N . LYS B 2 93 ? -23.715 16.824 50.662 1.00 62.86 93 LYS B N 1
ATOM 3204 C CA . LYS B 2 93 ? -24.925 17.408 50.075 1.00 64.99 93 LYS B CA 1
ATOM 3205 C C . LYS B 2 93 ? -24.615 18.563 49.127 1.00 66.06 93 LYS B C 1
ATOM 3206 O O . LYS B 2 93 ? -25.134 18.609 48.007 1.00 67.96 93 LYS B O 1
ATOM 3212 N N . VAL B 2 94 ? -23.754 19.475 49.572 1.00 65.75 94 VAL B N 1
ATOM 3213 C CA . VAL B 2 94 ? -23.286 20.605 48.745 1.00 66.79 94 VAL B CA 1
ATOM 3214 C C . VAL B 2 94 ? -22.685 20.143 47.400 1.00 67.97 94 VAL B C 1
ATOM 3215 O O . VAL B 2 94 ? -23.033 20.688 46.339 1.00 70.95 94 VAL B O 1
ATOM 3219 N N . GLU B 2 95 ? -21.814 19.131 47.461 1.00 64.99 95 GLU B N 1
ATOM 3220 C CA . GLU B 2 95 ? -21.111 18.607 46.284 1.00 65.23 95 GLU B CA 1
ATOM 3221 C C . GLU B 2 95 ? -21.879 17.514 45.520 1.00 65.40 95 GLU B C 1
ATOM 3222 O O . GLU B 2 95 ? -21.292 16.837 44.676 1.00 66.96 95 GLU B O 1
ATOM 3228 N N . GLY B 2 96 ? -23.176 17.342 45.800 1.00 64.36 96 GLY B N 1
ATOM 3229 C CA . GLY B 2 96 ? -24.038 16.448 45.015 1.00 64.96 96 GLY B CA 1
ATOM 3230 C C . GLY B 2 96 ? -23.785 14.954 45.152 1.00 62.32 96 GLY B C 1
ATOM 3231 O O . GLY B 2 96 ? -24.046 14.195 44.225 1.00 64.65 96 GLY B O 1
ATOM 3232 N N . GLN B 2 97 ? -23.277 14.542 46.308 1.00 59.30 97 GLN B N 1
ATOM 3233 C CA . GLN B 2 97 ? -23.074 13.137 46.655 1.00 59.12 97 GLN B CA 1
ATOM 3234 C C . GLN B 2 97 ? -23.665 12.905 48.037 1.00 58.59 97 GLN B C 1
ATOM 3235 O O . GLN B 2 97 ? -22.957 12.474 48.953 1.00 56.85 97 GLN B O 1
ATOM 3241 N N . PRO B 2 98 ? -24.962 13.201 48.205 1.00 60.29 98 PRO B N 1
ATOM 3242 C CA . PRO B 2 98 ? -25.488 13.254 49.556 1.00 59.27 98 PRO B CA 1
ATOM 3243 C C . PRO B 2 98 ? -25.511 11.864 50.149 1.00 59.99 98 PRO B C 1
ATOM 3244 O O . PRO B 2 98 ? -25.853 10.911 49.457 1.00 65.05 98 PRO B O 1
ATOM 3248 N N . LYS B 2 99 ? -25.093 11.754 51.399 1.00 58.40 99 LYS B N 1
ATOM 3249 C CA . LYS B 2 99 ? -25.135 10.502 52.118 1.00 58.68 99 LYS B CA 1
ATOM 3250 C C . LYS B 2 99 ? -26.166 10.642 53.217 1.00 60.16 99 LYS B C 1
ATOM 3251 O O . LYS B 2 99 ? -26.358 11.727 53.763 1.00 57.81 99 LYS B O 1
ATOM 3257 N N . LYS B 2 100 ? -26.852 9.550 53.524 1.00 64.66 100 LYS B N 1
ATOM 3258 C CA . LYS B 2 100 ? -27.965 9.611 54.457 1.00 69.01 100 LYS B CA 1
ATOM 3259 C C . LYS B 2 100 ? -27.448 9.770 55.879 1.00 67.58 100 LYS B C 1
ATOM 3260 O O . LYS B 2 100 ? -26.402 9.226 56.239 1.00 64.15 100 LYS B O 1
ATOM 3266 N N . LEU B 2 101 ? -28.200 10.526 56.670 1.00 70.06 101 LEU B N 1
ATOM 3267 C CA . LEU B 2 101 ? -27.826 10.896 58.034 1.00 70.39 101 LEU B CA 1
ATOM 3268 C C . LEU B 2 101 ? -27.457 9.684 58.892 1.00 73.30 101 LEU B C 1
ATOM 3269 O O . LEU B 2 101 ? -26.458 9.704 59.609 1.00 71.45 101 LEU B O 1
ATOM 3274 N N . GLU B 2 102 ? -28.257 8.627 58.795 1.00 80.08 102 GLU B N 1
ATOM 3275 C CA . GLU B 2 102 ? -28.042 7.420 59.598 1.00 82.19 102 GLU B CA 1
ATOM 3276 C C . GLU B 2 102 ? -26.789 6.688 59.138 1.00 78.38 102 GLU B C 1
ATOM 3277 O O . GLU B 2 102 ? -26.115 6.080 59.952 1.00 81.45 102 GLU B O 1
ATOM 3283 N N . HIS B 2 103 ? -26.478 6.782 57.845 1.00 74.66 103 HIS B N 1
ATOM 3284 C CA . HIS B 2 103 ? -25.264 6.196 57.260 1.00 71.54 103 HIS B CA 1
ATOM 3285 C C . HIS B 2 103 ? -24.006 6.926 57.717 1.00 64.62 103 HIS B C 1
ATOM 3286 O O . HIS B 2 103 ? -23.012 6.288 58.028 1.00 63.69 103 HIS B O 1
ATOM 3293 N N . VAL B 2 104 ? -24.052 8.256 57.755 1.00 60.84 104 VAL B N 1
ATOM 3294 C CA . VAL B 2 104 ? -22.899 9.062 58.198 1.00 57.04 104 VAL B CA 1
ATOM 3295 C C . VAL B 2 104 ? -22.616 8.868 59.688 1.00 58.25 104 VAL B C 1
ATOM 3296 O O . VAL B 2 104 ? -21.461 8.802 60.095 1.00 59.26 104 VAL B O 1
ATOM 3300 N N . ILE B 2 105 ? -23.670 8.798 60.494 1.00 61.10 105 ILE B N 1
ATOM 3301 C CA . ILE B 2 105 ? -23.536 8.545 61.930 1.00 62.65 105 ILE B CA 1
ATOM 3302 C C . ILE B 2 105 ? -22.872 7.188 62.137 1.00 63.72 105 ILE B C 1
ATOM 3303 O O . ILE B 2 105 ? -21.809 7.081 62.756 1.00 63.58 105 ILE B O 1
ATOM 3308 N N . LYS B 2 106 ? -23.521 6.175 61.581 1.00 65.29 106 LYS B N 1
ATOM 3309 C CA . LYS B 2 106 ? -23.071 4.790 61.603 1.00 67.98 106 LYS B CA 1
ATOM 3310 C C . LYS B 2 106 ? -21.582 4.629 61.222 1.00 65.52 106 LYS B C 1
ATOM 3311 O O . LYS B 2 106 ? -20.826 3.954 61.927 1.00 67.61 106 LYS B O 1
ATOM 3317 N N . VAL B 2 107 ? -21.164 5.275 60.135 1.00 62.21 107 VAL B N 1
ATOM 3318 C CA . VAL B 2 107 ? -19.756 5.244 59.683 1.00 59.20 107 VAL B CA 1
ATOM 3319 C C . VAL B 2 107 ? -18.852 5.965 60.661 1.00 56.92 107 VAL B C 1
ATOM 3320 O O . VAL B 2 107 ? -17.823 5.433 61.058 1.00 57.68 107 VAL B O 1
ATOM 3324 N N . ALA B 2 108 ? -19.239 7.185 61.018 1.00 56.05 108 ALA B N 1
ATOM 3325 C CA . ALA B 2 108 ? -18.482 8.005 61.957 1.00 56.59 108 ALA B CA 1
ATOM 3326 C C . ALA B 2 108 ? -18.263 7.295 63.282 1.00 60.71 108 ALA B C 1
ATOM 3327 O O . ALA B 2 108 ? -17.241 7.517 63.930 1.00 63.41 108 ALA B O 1
ATOM 3329 N N . HIS B 2 109 ? -19.219 6.453 63.682 1.00 63.83 109 HIS B N 1
ATOM 3330 C CA . HIS B 2 109 ? -19.084 5.646 64.891 1.00 66.64 109 HIS B CA 1
ATOM 3331 C C . HIS B 2 109 ? -17.964 4.613 64.792 1.00 65.22 109 HIS B C 1
ATOM 3332 O O . HIS B 2 109 ? -17.135 4.530 65.687 1.00 66.74 109 HIS B O 1
ATOM 3339 N N . THR B 2 110 ? -17.944 3.831 63.717 1.00 64.14 110 THR B N 1
ATOM 3340 C CA . THR B 2 110 ? -16.937 2.760 63.567 1.00 65.01 110 THR B CA 1
ATOM 3341 C C . THR B 2 110 ? -15.514 3.259 63.306 1.00 62.41 110 THR B C 1
ATOM 3342 O O . THR B 2 110 ? -14.560 2.500 63.462 1.00 64.56 110 THR B O 1
ATOM 3346 N N . CYS B 2 111 ? -15.372 4.508 62.879 1.00 60.69 111 CYS B N 1
ATOM 3347 C CA . CYS B 2 111 ? -14.056 5.134 62.814 1.00 61.12 111 CYS B CA 1
ATOM 3348 C C . CYS B 2 111 ? -13.632 5.476 64.228 1.00 63.40 111 CYS B C 1
ATOM 3349 O O . CYS B 2 111 ? -12.571 5.058 64.676 1.00 69.89 111 CYS B O 1
ATOM 3352 N N . LEU B 2 112 ? -14.485 6.212 64.931 1.00 63.09 112 LEU B N 1
ATOM 3353 C CA . LEU B 2 112 ? -14.173 6.700 66.272 1.00 66.27 112 LEU B CA 1
ATOM 3354 C C . LEU B 2 112 ? -14.149 5.609 67.341 1.00 69.81 112 LEU B C 1
ATOM 3355 O O . LEU B 2 112 ? -13.425 5.727 68.327 1.00 71.38 112 LEU B O 1
ATOM 3360 N N . HIS B 2 113 ? -14.938 4.556 67.145 1.00 72.58 113 HIS B N 1
ATOM 3361 C CA . HIS B 2 113 ? -15.074 3.474 68.123 1.00 76.18 113 HIS B CA 1
ATOM 3362 C C . HIS B 2 113 ? -15.006 2.122 67.395 1.00 75.29 113 HIS B C 1
ATOM 3363 O O . HIS B 2 113 ? -16.017 1.431 67.253 1.00 73.81 113 HIS B O 1
ATOM 3370 N N . PRO B 2 114 ? -13.800 1.750 66.922 1.00 75.45 114 PRO B N 1
ATOM 3371 C CA . PRO B 2 114 ? -13.580 0.536 66.125 1.00 79.03 114 PRO B CA 1
ATOM 3372 C C . PRO B 2 114 ? -14.072 -0.750 66.765 1.00 86.68 114 PRO B C 1
ATOM 3373 O O . PRO B 2 114 ? -14.585 -1.620 66.065 1.00 87.87 114 PRO B O 1
ATOM 3377 N N . GLN B 2 115 ? -13.899 -0.861 68.081 1.00 94.59 115 GLN B N 1
ATOM 3378 C CA . GLN B 2 115 ? -14.248 -2.072 68.817 1.00 101.35 115 GLN B CA 1
ATOM 3379 C C . GLN B 2 115 ? -15.712 -2.024 69.255 1.00 103.68 115 GLN B C 1
ATOM 3380 O O . GLN B 2 115 ? -16.395 -3.043 69.205 1.00 109.59 115 GLN B O 1
ATOM 3386 N N . GLU B 2 116 ? -16.194 -0.854 69.678 1.00 103.75 116 GLU B N 1
ATOM 3387 C CA . GLU B 2 116 ? -17.592 -0.722 70.114 1.00 109.38 116 GLU B CA 1
ATOM 3388 C C . GLU B 2 116 ? -18.562 -1.019 68.977 1.00 105.79 116 GLU B C 1
ATOM 3389 O O . GLU B 2 116 ? -18.349 -0.596 67.843 1.00 100.45 116 GLU B O 1
ATOM 3395 N N . SER B 2 117 ? -19.613 -1.764 69.305 1.00 110.15 117 SER B N 1
ATOM 3396 C CA . SER B 2 117 ? -20.737 -1.980 68.409 1.00 109.28 117 SER B CA 1
ATOM 3397 C C . SER B 2 117 ? -21.664 -0.780 68.558 1.00 108.28 117 SER B C 1
ATOM 3398 O O . SER B 2 117 ? -21.612 -0.084 69.574 1.00 110.11 117 SER B O 1
ATOM 3401 N N . LEU B 2 118 ? -22.501 -0.533 67.552 1.00 107.02 118 LEU B N 1
ATOM 3402 C CA . LEU B 2 118 ? -23.386 0.644 67.545 1.00 105.73 118 LEU B CA 1
ATOM 3403 C C . LEU B 2 118 ? -24.490 0.533 68.616 1.00 107.64 118 LEU B C 1
ATOM 3404 O O . LEU B 2 118 ? -24.852 -0.578 69.014 1.00 111.20 118 LEU B O 1
ATOM 3409 N N . PRO B 2 119 ? -25.009 1.682 69.105 1.00 103.07 119 PRO B N 1
ATOM 3410 C CA . PRO B 2 119 ? -26.242 1.644 69.897 1.00 103.22 119 PRO B CA 1
ATOM 3411 C C . PRO B 2 119 ? -27.459 1.190 69.097 1.00 101.91 119 PRO B C 1
ATOM 3412 O O . PRO B 2 119 ? -27.442 1.183 67.865 1.00 97.40 119 PRO B O 1
ATOM 3416 N N . ASP B 2 120 ? -28.509 0.820 69.815 1.00 105.79 120 ASP B N 1
ATOM 3417 C CA . ASP B 2 120 ? -29.778 0.456 69.202 1.00 108.74 120 ASP B CA 1
ATOM 3418 C C . ASP B 2 120 ? -30.339 1.729 68.568 1.00 105.01 120 ASP B C 1
ATOM 3419 O O . ASP B 2 120 ? -30.320 2.783 69.200 1.00 101.05 120 ASP B O 1
ATOM 3424 N N . THR B 2 121 ? -30.815 1.643 67.325 1.00 104.88 121 THR B N 1
ATOM 3425 C CA . THR B 2 121 ? -31.399 2.813 66.649 1.00 102.32 121 THR B CA 1
ATOM 3426 C C . THR B 2 121 ? -32.744 3.258 67.241 1.00 104.72 121 THR B C 1
ATOM 3427 O O . THR B 2 121 ? -33.176 4.381 66.985 1.00 103.39 121 THR B O 1
ATOM 3431 N N . ARG B 2 122 ? -33.402 2.383 68.005 1.00 109.57 122 ARG B N 1
ATOM 3432 C CA . ARG B 2 122 ? -34.576 2.763 68.812 1.00 113.36 122 ARG B CA 1
ATOM 3433 C C . ARG B 2 122 ? -34.208 3.523 70.101 1.00 113.98 122 ARG B C 1
ATOM 3434 O O . ARG B 2 122 ? -35.034 4.273 70.623 1.00 115.26 122 ARG B O 1
ATOM 3442 N N . SER B 2 123 ? -32.986 3.329 70.604 1.00 113.74 123 SER B N 1
ATOM 3443 C CA . SER B 2 123 ? -32.542 3.906 71.889 1.00 115.65 123 SER B CA 1
ATOM 3444 C C . SER B 2 123 ? -32.554 5.435 71.961 1.00 114.55 123 SER B C 1
ATOM 3445 O O . SER B 2 123 ? -32.636 6.124 70.941 1.00 112.11 123 SER B O 1
ATOM 3448 N N . GLU B 2 124 ? -32.441 5.945 73.186 1.00 118.17 124 GLU B N 1
ATOM 3449 C CA . GLU B 2 124 ? -32.390 7.388 73.434 1.00 117.40 124 GLU B CA 1
ATOM 3450 C C . GLU B 2 124 ? -31.004 7.932 73.075 1.00 112.29 124 GLU B C 1
ATOM 3451 O O . GLU B 2 124 ? -30.886 9.066 72.615 1.00 111.86 124 GLU B O 1
ATOM 3457 N N . ALA B 2 125 ? -29.965 7.124 73.290 1.00 110.62 125 ALA B N 1
ATOM 3458 C CA . ALA B 2 125 ? -28.584 7.522 72.989 1.00 106.85 125 ALA B CA 1
ATOM 3459 C C . ALA B 2 125 ? -28.316 7.702 71.493 1.00 102.69 125 ALA B C 1
ATOM 3460 O O . ALA B 2 125 ? -27.543 8.583 71.114 1.00 100.80 125 ALA B O 1
ATOM 3462 N N . TYR B 2 126 ? -28.936 6.865 70.656 1.00 102.02 126 TYR B N 1
ATOM 3463 C CA . TYR B 2 126 ? -28.835 7.003 69.201 1.00 96.12 126 TYR B CA 1
ATOM 3464 C C . TYR B 2 126 ? -29.679 8.177 68.715 1.00 93.57 126 TYR B C 1
ATOM 3465 O O . TYR B 2 126 ? -29.182 9.040 67.992 1.00 89.28 126 TYR B O 1
ATOM 3474 N N . LEU B 2 127 ? -30.952 8.205 69.108 1.00 94.87 127 LEU B N 1
ATOM 3475 C CA . LEU B 2 127 ? -31.841 9.314 68.749 1.00 95.60 127 LEU B CA 1
ATOM 3476 C C . LEU B 2 127 ? -31.274 10.675 69.168 1.00 95.50 127 LEU B C 1
ATOM 3477 O O . LEU B 2 127 ? -31.529 11.674 68.500 1.00 94.39 127 LEU B O 1
ATOM 3482 N N . GLN B 2 128 ? -30.512 10.705 70.265 1.00 99.68 128 GLN B N 1
ATOM 3483 C CA . GLN B 2 128 ? -29.762 11.900 70.683 1.00 101.89 128 GLN B CA 1
ATOM 3484 C C . GLN B 2 128 ? -28.674 12.253 69.674 1.00 98.74 128 GLN B C 1
ATOM 3485 O O . GLN B 2 128 ? -28.709 13.330 69.075 1.00 98.00 128 GLN B O 1
ATOM 3491 N N . GLN B 2 129 ? -27.722 11.337 69.486 1.00 99.03 129 GLN B N 1
ATOM 3492 C CA . GLN B 2 129 ? -26.539 11.607 68.656 1.00 95.29 129 GLN B CA 1
ATOM 3493 C C . GLN B 2 129 ? -26.889 11.863 67.184 1.00 89.35 129 GLN B C 1
ATOM 3494 O O . GLN B 2 129 ? -26.072 12.433 66.464 1.00 86.93 129 GLN B O 1
ATOM 3500 N N . VAL B 2 130 ? -28.084 11.445 66.749 1.00 87.26 130 VAL B N 1
ATOM 3501 C CA . VAL B 2 130 ? -28.624 11.853 65.445 1.00 85.13 130 VAL B CA 1
ATOM 3502 C C . VAL B 2 130 ? -29.006 13.327 65.468 1.00 84.35 130 VAL B C 1
ATOM 3503 O O . VAL B 2 130 ? -28.608 14.080 64.586 1.00 82.91 130 VAL B O 1
ATOM 3507 N N . GLN B 2 131 ? -29.786 13.728 66.467 1.00 87.72 131 GLN B N 1
ATOM 3508 C CA . GLN B 2 131 ? -30.138 15.141 66.638 1.00 89.71 131 GLN B CA 1
ATOM 3509 C C . GLN B 2 131 ? -28.918 16.035 66.877 1.00 86.44 131 GLN B C 1
ATOM 3510 O O . GLN B 2 131 ? -28.921 17.191 66.469 1.00 86.45 131 GLN B O 1
ATOM 3516 N N . ASP B 2 132 ? -27.881 15.500 67.514 1.00 86.48 132 ASP B N 1
ATOM 3517 C CA . ASP B 2 132 ? -26.641 16.252 67.735 1.00 87.22 132 ASP B CA 1
ATOM 3518 C C . ASP B 2 132 ? -25.930 16.600 66.428 1.00 79.72 132 ASP B C 1
ATOM 3519 O O . ASP B 2 132 ? -25.317 17.661 66.328 1.00 77.66 132 ASP B O 1
ATOM 3524 N N . LEU B 2 133 ? -26.012 15.711 65.437 1.00 75.49 133 LEU B N 1
ATOM 3525 C CA . LEU B 2 133 ? -25.360 15.931 64.142 1.00 70.68 133 LEU B CA 1
ATOM 3526 C C . LEU B 2 133 ? -26.129 16.966 63.352 1.00 68.39 133 LEU B C 1
ATOM 3527 O O . LEU B 2 133 ? -25.533 17.881 62.796 1.00 69.49 133 LEU B O 1
ATOM 3532 N N . VAL B 2 134 ? -27.448 16.817 63.305 1.00 68.14 134 VAL B N 1
ATOM 3533 C CA . VAL B 2 134 ? -28.317 17.806 62.672 1.00 68.52 134 VAL B CA 1
ATOM 3534 C C . VAL B 2 134 ? -28.109 19.196 63.276 1.00 70.41 134 VAL B C 1
ATOM 3535 O O . VAL B 2 134 ? -27.975 20.169 62.528 1.00 75.03 134 VAL B O 1
ATOM 3539 N N . ILE B 2 135 ? -28.065 19.292 64.605 1.00 70.52 135 ILE B N 1
ATOM 3540 C CA . ILE B 2 135 ? -27.846 20.587 65.269 1.00 70.41 135 ILE B CA 1
ATOM 3541 C C . ILE B 2 135 ? -26.489 21.165 64.891 1.00 66.66 135 ILE B C 1
ATOM 3542 O O . ILE B 2 135 ? -26.395 22.347 64.577 1.00 68.46 135 ILE B O 1
ATOM 3547 N N . LEU B 2 136 ? -25.453 20.335 64.906 1.00 64.74 136 LEU B N 1
ATOM 3548 C CA . LEU B 2 136 ? -24.093 20.815 64.628 1.00 65.32 136 LEU B CA 1
ATOM 3549 C C . LEU B 2 136 ? -23.878 21.246 63.167 1.00 64.30 136 LEU B C 1
ATOM 3550 O O . LEU B 2 136 ? -22.996 22.069 62.883 1.00 60.63 136 LEU B O 1
ATOM 3555 N N . GLU B 2 137 ? -24.691 20.697 62.258 1.00 64.21 137 GLU B N 1
ATOM 3556 C CA . GLU B 2 137 ? -24.722 21.115 60.852 1.00 60.59 137 GLU B CA 1
ATOM 3557 C C . GLU B 2 137 ? -25.239 22.546 60.723 1.00 61.15 137 GLU B C 1
ATOM 3558 O O . GLU B 2 137 ? -24.665 23.348 59.989 1.00 60.08 137 GLU B O 1
ATOM 3564 N N . SER B 2 138 ? -26.322 22.854 61.432 1.00 62.13 138 SER B N 1
ATOM 3565 C CA . SER B 2 138 ? -26.858 24.216 61.457 1.00 65.84 138 SER B CA 1
ATOM 3566 C C . SER B 2 138 ? -25.850 25.218 62.051 1.00 66.16 138 SER B C 1
ATOM 3567 O O . SER B 2 138 ? -25.786 26.377 61.619 1.00 67.90 138 SER B O 1
ATOM 3570 N N . ILE B 2 139 ? -25.060 24.760 63.020 1.00 65.02 139 ILE B N 1
ATOM 3571 C CA . ILE B 2 139 ? -24.048 25.597 63.660 1.00 66.36 139 ILE B CA 1
ATOM 3572 C C . ILE B 2 139 ? -22.854 25.844 62.737 1.00 65.70 139 ILE B C 1
ATOM 3573 O O . ILE B 2 139 ? -22.241 26.907 62.812 1.00 65.15 139 ILE B O 1
ATOM 3578 N N . ILE B 2 140 ? -22.518 24.879 61.878 1.00 66.35 140 ILE B N 1
ATOM 3579 C CA . ILE B 2 140 ? -21.496 25.108 60.844 1.00 66.38 140 ILE B CA 1
ATOM 3580 C C . ILE B 2 140 ? -22.024 26.142 59.841 1.00 69.65 140 ILE B C 1
ATOM 3581 O O . ILE B 2 140 ? -21.355 27.145 59.581 1.00 74.51 140 ILE B O 1
ATOM 3586 N N . LEU B 2 141 ? -23.225 25.909 59.308 1.00 69.53 141 LEU B N 1
ATOM 3587 C CA . LEU B 2 141 ? -23.832 26.812 58.312 1.00 68.91 141 LEU B CA 1
ATOM 3588 C C . LEU B 2 141 ? -23.770 28.267 58.741 1.00 69.72 141 LEU B C 1
ATOM 3589 O O . LEU B 2 141 ? -23.285 29.119 57.994 1.00 72.29 141 LEU B O 1
ATOM 3594 N N . GLN B 2 142 ? -24.223 28.528 59.960 1.00 69.03 142 GLN B N 1
ATOM 3595 C CA . GLN B 2 142 ? -24.303 29.895 60.479 1.00 71.15 142 GLN B CA 1
ATOM 3596 C C . GLN B 2 142 ? -22.919 30.511 60.764 1.00 70.04 142 GLN B C 1
ATOM 3597 O O . GLN B 2 142 ? -22.718 31.729 60.620 1.00 70.34 142 GLN B O 1
ATOM 3603 N N . THR B 2 143 ? -21.967 29.668 61.153 1.00 67.86 143 THR B N 1
ATOM 3604 C CA . THR B 2 143 ? -20.591 30.109 61.346 1.00 68.01 143 THR B CA 1
ATOM 3605 C C . THR B 2 143 ? -20.009 30.534 59.996 1.00 68.22 143 THR B C 1
ATOM 3606 O O . THR B 2 143 ? -19.475 31.635 59.871 1.00 70.03 143 THR B O 1
ATOM 3610 N N . LEU B 2 144 ? -20.175 29.676 58.986 1.00 65.43 144 LEU B N 1
ATOM 3611 C CA . LEU B 2 144 ? -19.696 29.945 57.621 1.00 63.24 144 LEU B CA 1
ATOM 3612 C C . LEU B 2 144 ? -20.475 31.032 56.859 1.00 64.64 144 LEU B C 1
ATOM 3613 O O . LEU B 2 144 ? -20.055 31.450 55.780 1.00 65.40 144 LEU B O 1
ATOM 3618 N N . GLY B 2 145 ? -21.606 31.476 57.401 1.00 65.52 145 GLY B N 1
ATOM 3619 C CA . GLY B 2 145 ? -22.437 32.468 56.742 1.00 69.13 145 GLY B CA 1
ATOM 3620 C C . GLY B 2 145 ? -23.062 31.923 55.474 1.00 69.44 145 GLY B C 1
ATOM 3621 O O . GLY B 2 145 ? -23.344 32.677 54.553 1.00 74.51 145 GLY B O 1
ATOM 3622 N N . PHE B 2 146 ? -23.267 30.607 55.432 1.00 66.83 146 PHE B N 1
ATOM 3623 C CA . PHE B 2 146 ? -23.751 29.891 54.246 1.00 65.56 146 PHE B CA 1
ATOM 3624 C C . PHE B 2 146 ? -22.886 30.019 52.984 1.00 66.45 146 PHE B C 1
ATOM 3625 O O . PHE B 2 146 ? -23.367 29.745 51.880 1.00 66.63 146 PHE B O 1
ATOM 3633 N N . GLU B 2 147 ? -21.612 30.391 53.153 1.00 67.23 147 GLU B N 1
ATOM 3634 C CA . GLU B 2 147 ? -20.669 30.481 52.043 1.00 68.94 147 GLU B CA 1
ATOM 3635 C C . GLU B 2 147 ? -20.047 29.096 51.834 1.00 67.57 147 GLU B C 1
ATOM 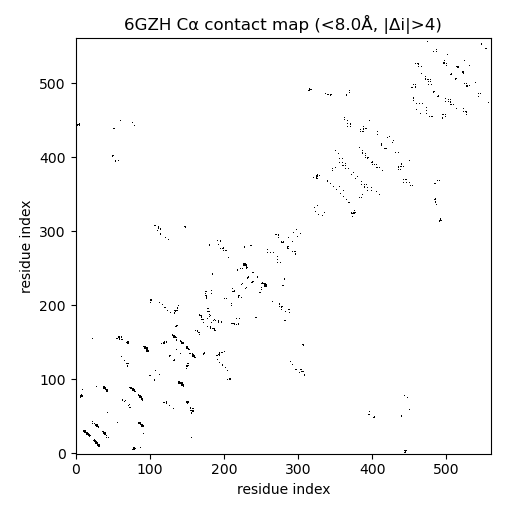3636 O O . GLU B 2 147 ? -18.975 28.784 52.360 1.00 64.43 147 GLU B O 1
ATOM 3642 N N . LEU B 2 148 ? -20.747 28.282 51.050 1.00 69.83 148 LEU B N 1
ATOM 3643 C CA . LEU B 2 148 ? -20.458 26.852 50.897 1.00 69.88 148 LEU B CA 1
ATOM 3644 C C . LEU B 2 148 ? -19.722 26.474 49.608 1.00 70.04 148 LEU B C 1
ATOM 3645 O O . LEU B 2 148 ? -19.198 25.350 49.488 1.00 66.42 148 LEU B O 1
ATOM 3650 N N . THR B 2 149 ? -19.706 27.383 48.637 1.00 71.10 149 THR B N 1
ATOM 3651 C CA . THR B 2 149 ? -19.011 27.132 47.391 1.00 71.64 149 THR B CA 1
ATOM 3652 C C . THR B 2 149 ? -17.545 27.379 47.688 1.00 70.07 149 THR B C 1
ATOM 3653 O O . THR B 2 149 ? -17.149 28.507 47.975 1.00 73.01 149 THR B O 1
ATOM 3657 N N . ILE B 2 150 ? -16.768 26.300 47.688 1.00 67.50 150 ILE B N 1
ATOM 3658 C CA . ILE B 2 150 ? -15.339 26.355 47.943 1.00 67.17 150 ILE B CA 1
ATOM 3659 C C . ILE B 2 150 ? -14.630 26.114 46.636 1.00 69.41 150 ILE B C 1
ATOM 3660 O O . ILE B 2 150 ? -14.962 25.174 45.928 1.00 72.74 150 ILE B O 1
ATOM 3665 N N . ASP B 2 151 ? -13.649 26.952 46.324 1.00 73.51 151 ASP B N 1
ATOM 3666 C CA . ASP B 2 151 ? -12.717 26.677 45.232 1.00 76.05 151 ASP B CA 1
ATOM 3667 C C . ASP B 2 151 ? -11.480 26.008 45.826 1.00 72.91 151 ASP B C 1
ATOM 3668 O O . ASP B 2 151 ? -10.964 26.464 46.850 1.00 74.09 151 ASP B O 1
ATOM 3673 N N . HIS B 2 152 ? -11.011 24.932 45.198 1.00 70.56 152 HIS B N 1
ATOM 3674 C CA . HIS B 2 152 ? -9.814 24.228 45.668 1.00 69.11 152 HIS B CA 1
ATOM 3675 C C . HIS B 2 152 ? -8.648 24.438 44.711 1.00 70.13 152 HIS B C 1
ATOM 3676 O O . HIS B 2 152 ? -8.867 24.708 43.530 1.00 72.47 152 HIS B O 1
ATOM 3683 N N . PRO B 2 153 ? -7.403 24.300 45.213 1.00 70.03 153 PRO B N 1
ATOM 3684 C CA . PRO B 2 153 ? -6.199 24.352 44.363 1.00 73.34 153 PRO B CA 1
ATOM 3685 C C . PRO B 2 153 ? -6.146 23.327 43.218 1.00 75.73 153 PRO B C 1
ATOM 3686 O O . PRO B 2 153 ? -5.431 23.552 42.240 1.00 78.88 153 PRO B O 1
ATOM 3690 N N . HIS B 2 154 ? -6.897 22.230 43.346 1.00 76.23 154 HIS B N 1
ATOM 3691 C CA . HIS B 2 154 ? -6.875 21.109 42.389 1.00 79.96 154 HIS B CA 1
ATOM 3692 C C . HIS B 2 154 ? -7.363 21.501 40.983 1.00 82.57 154 HIS B C 1
ATOM 3693 O O . HIS B 2 154 ? -6.925 20.917 39.984 1.00 87.10 154 HIS B O 1
ATOM 3700 N N . THR B 2 155 ? -8.268 22.479 40.915 1.00 80.98 155 THR B N 1
ATOM 3701 C CA . THR B 2 155 ? -8.746 23.020 39.640 1.00 82.78 155 THR B CA 1
ATOM 3702 C C . THR B 2 155 ? -7.636 23.730 38.871 1.00 87.08 155 THR B C 1
ATOM 3703 O O . THR B 2 155 ? -7.545 23.605 37.652 1.00 91.93 155 THR B O 1
ATOM 3707 N N . HIS B 2 156 ? -6.798 24.461 39.603 1.00 87.61 156 HIS B N 1
ATOM 3708 C CA . HIS B 2 156 ? -5.720 25.270 39.026 1.00 92.25 156 HIS B CA 1
ATOM 3709 C C . HIS B 2 156 ? -4.446 24.462 38.759 1.00 95.59 156 HIS B C 1
ATOM 3710 O O . HIS B 2 156 ? -3.508 24.966 38.128 1.00 97.48 156 HIS B O 1
ATOM 3717 N N . VAL B 2 157 ? -4.411 23.225 39.254 1.00 97.31 157 VAL B N 1
ATOM 3718 C CA . VAL B 2 157 ? -3.361 22.269 38.907 1.00 103.67 157 VAL B CA 1
ATOM 3719 C C . VAL B 2 157 ? -3.395 21.926 37.414 1.00 116.32 157 VAL B C 1
ATOM 3720 O O . VAL B 2 157 ? -2.354 21.964 36.749 1.00 125.87 157 VAL B O 1
ATOM 3724 N N . VAL B 2 158 ? -4.582 21.608 36.895 1.00 123.04 158 VAL B N 1
ATOM 3725 C CA . VAL B 2 158 ? -4.739 21.232 35.472 1.00 129.21 158 VAL B CA 1
ATOM 3726 C C . VAL B 2 158 ? -4.481 22.413 34.521 1.00 130.19 158 VAL B C 1
ATOM 3727 O O . VAL B 2 158 ? -3.902 22.217 33.453 1.00 127.48 158 VAL B O 1
ATOM 3731 N N . LYS B 2 159 ? -4.905 23.618 34.919 1.00 132.24 159 LYS B N 1
ATOM 3732 C CA . LYS B 2 159 ? -4.574 24.872 34.211 1.00 140.03 159 LYS B CA 1
ATOM 3733 C C . LYS B 2 159 ? -3.084 24.985 33.899 1.00 143.31 159 LYS B C 1
ATOM 3734 O O . LYS B 2 159 ? -2.705 25.488 32.843 1.00 148.95 159 LYS B O 1
ATOM 3740 N N . CYS B 2 160 ? -2.255 24.535 34.839 1.00 141.62 160 CYS B N 1
ATOM 3741 C CA . CYS B 2 160 ? -0.806 24.537 34.680 1.00 146.28 160 CYS B CA 1
ATOM 3742 C C . CYS B 2 160 ? -0.277 23.254 34.024 1.00 147.46 160 CYS B C 1
ATOM 3743 O O . CYS B 2 160 ? 0.252 23.308 32.915 1.00 152.89 160 CYS B O 1
ATOM 3746 N N . THR B 2 161 ? -0.443 22.114 34.698 1.00 142.51 161 THR B N 1
ATOM 3747 C CA . THR B 2 161 ? 0.267 20.864 34.347 1.00 143.91 161 THR B CA 1
ATOM 3748 C C . THR B 2 161 ? 0.023 20.332 32.931 1.00 150.50 161 THR B C 1
ATOM 3749 O O . THR B 2 161 ? 0.960 19.851 32.291 1.00 153.09 161 THR B O 1
ATOM 3753 N N . GLN B 2 162 ? -1.225 20.395 32.464 1.00 155.54 162 GLN B N 1
ATOM 3754 C CA . GLN B 2 162 ? -1.562 20.026 31.070 1.00 162.56 162 GLN B CA 1
ATOM 3755 C C . GLN B 2 162 ? -0.965 20.985 30.037 1.00 165.09 162 GLN B C 1
ATOM 3756 O O . GLN B 2 162 ? -0.518 20.552 28.973 1.00 166.52 162 GLN B O 1
ATOM 3762 N N . LEU B 2 163 ? -0.974 22.279 30.358 1.00 162.64 163 LEU B N 1
ATOM 3763 C CA . LEU B 2 163 ? -0.558 23.329 29.425 1.00 165.77 163 LEU B CA 1
ATOM 3764 C C . LEU B 2 163 ? 0.958 23.589 29.465 1.00 165.59 163 LEU B C 1
ATOM 3765 O O . LEU B 2 163 ? 1.521 24.057 28.472 1.00 168.23 163 LEU B O 1
ATOM 3770 N N . VAL B 2 164 ? 1.604 23.296 30.602 1.00 161.02 164 VAL B N 1
ATOM 3771 C CA . VAL B 2 164 ? 3.083 23.209 30.683 1.00 163.34 164 VAL B CA 1
ATOM 3772 C C . VAL B 2 164 ? 3.640 21.808 30.355 1.00 165.31 164 VAL B C 1
ATOM 3773 O O . VAL B 2 164 ? 4.859 21.634 30.293 1.00 167.52 164 VAL B O 1
ATOM 3777 N N . ARG B 2 165 ? 2.753 20.820 30.189 1.00 162.95 165 ARG B N 1
ATOM 3778 C CA . ARG B 2 165 ? 3.071 19.515 29.573 1.00 159.95 165 ARG B CA 1
ATOM 3779 C C . ARG B 2 165 ? 4.078 18.681 30.365 1.00 154.39 165 ARG B C 1
ATOM 3780 O O . ARG B 2 165 ? 5.275 18.679 30.069 1.00 158.60 165 ARG B O 1
ATOM 3788 N N . ALA B 2 166 ? 3.568 17.975 31.370 1.00 144.92 166 ALA B N 1
ATOM 3789 C CA . ALA B 2 166 ? 4.384 17.120 32.225 1.00 138.67 166 ALA B CA 1
ATOM 3790 C C . ALA B 2 166 ? 3.614 15.865 32.621 1.00 131.06 166 ALA B C 1
ATOM 3791 O O . ALA B 2 166 ? 2.416 15.922 32.900 1.00 126.29 166 ALA B O 1
ATOM 3793 N N . SER B 2 167 ? 4.342 14.753 32.675 1.00 127.44 167 SER B N 1
ATOM 3794 C CA . SER B 2 167 ? 3.794 13.392 32.736 1.00 124.36 167 SER B CA 1
ATOM 3795 C C . SER B 2 167 ? 2.769 13.092 33.834 1.00 119.14 167 SER B C 1
ATOM 3796 O O . SER B 2 167 ? 2.577 13.874 34.764 1.00 112.03 167 SER B O 1
ATOM 3799 N N . LYS B 2 168 ? 2.117 11.937 33.685 1.00 123.10 168 LYS B N 1
ATOM 3800 C CA . LYS B 2 168 ? 1.342 11.276 34.747 1.00 123.38 168 LYS B CA 1
ATOM 3801 C C . LYS B 2 168 ? 1.973 11.477 36.121 1.00 119.37 168 LYS B C 1
ATOM 3802 O O . LYS B 2 168 ? 1.299 11.868 37.075 1.00 115.19 168 LYS B O 1
ATOM 3808 N N . ASP B 2 169 ? 3.269 11.185 36.200 1.00 120.83 169 ASP B N 1
ATOM 3809 C CA . ASP B 2 169 ? 4.010 11.247 37.450 1.00 117.50 169 ASP B CA 1
ATOM 3810 C C . ASP B 2 169 ? 4.041 12.670 38.022 1.00 110.85 169 ASP B C 1
ATOM 3811 O O . ASP B 2 169 ? 3.872 12.835 39.221 1.00 107.93 169 ASP B O 1
ATOM 3816 N N . LEU B 2 170 ? 4.232 13.689 37.182 1.00 107.75 170 LEU B N 1
ATOM 3817 C CA . LEU B 2 170 ? 4.199 15.075 37.668 1.00 103.82 170 LEU B CA 1
ATOM 3818 C C . LEU B 2 170 ? 2.770 15.569 37.887 1.00 102.56 170 LEU B C 1
ATOM 3819 O O . LEU B 2 170 ? 2.482 16.218 38.895 1.00 99.56 170 LEU B O 1
ATOM 3824 N N . ALA B 2 171 ? 1.892 15.283 36.929 1.00 106.63 171 ALA B N 1
ATOM 3825 C CA . ALA B 2 171 ? 0.494 15.723 36.987 1.00 104.33 171 ALA B CA 1
ATOM 3826 C C . ALA B 2 171 ? -0.171 15.274 38.275 1.00 96.15 171 ALA B C 1
ATOM 3827 O O . ALA B 2 171 ? -0.727 16.093 38.999 1.00 89.30 171 ALA B O 1
ATOM 3829 N N . GLN B 2 172 ? -0.073 13.975 38.556 1.00 96.15 172 GLN B N 1
ATOM 3830 C CA . GLN B 2 172 ? -0.709 13.363 39.728 1.00 93.34 172 GLN B CA 1
ATOM 3831 C C . GLN B 2 172 ? -0.016 13.707 41.048 1.00 86.14 172 GLN B C 1
ATOM 3832 O O . GLN B 2 172 ? -0.692 13.854 42.065 1.00 86.97 172 GLN B O 1
ATOM 3838 N N . THR B 2 173 ? 1.313 13.828 41.040 1.00 79.62 173 THR B N 1
ATOM 3839 C CA . THR B 2 173 ? 2.055 14.275 42.225 1.00 73.25 173 THR B CA 1
ATOM 3840 C C . THR B 2 173 ? 1.550 15.617 42.732 1.00 72.48 173 THR B C 1
ATOM 3841 O O . THR B 2 173 ? 1.453 15.819 43.934 1.00 72.69 173 THR B O 1
ATOM 3845 N N . SER B 2 174 ? 1.236 16.527 41.814 1.00 74.45 174 SER B N 1
ATOM 3846 C CA . SER B 2 174 ? 0.784 17.868 42.179 1.00 73.81 174 SER B CA 1
ATOM 3847 C C . SER B 2 174 ? -0.604 17.887 42.846 1.00 72.95 174 SER B C 1
ATOM 3848 O O . SER B 2 174 ? -0.891 18.785 43.647 1.00 71.32 174 SER B O 1
ATOM 3851 N N . TYR B 2 175 ? -1.453 16.906 42.527 1.00 74.54 175 TYR B N 1
ATOM 3852 C CA . TYR B 2 175 ? -2.733 16.739 43.232 1.00 76.71 175 TYR B CA 1
ATOM 3853 C C . TYR B 2 175 ? -2.447 16.369 44.686 1.00 70.74 175 TYR B C 1
ATOM 3854 O O . TYR B 2 175 ? -2.885 17.059 45.613 1.00 67.75 175 TYR B O 1
ATOM 3863 N N . PHE B 2 176 ? -1.696 15.276 44.845 1.00 65.72 176 PHE B N 1
ATOM 3864 C CA . PHE B 2 176 ? -1.225 14.757 46.133 1.00 59.64 176 PHE B CA 1
ATOM 3865 C C . PHE B 2 176 ? -0.762 15.857 47.089 1.00 59.51 176 PHE B C 1
ATOM 3866 O O . PHE B 2 176 ? -1.162 15.875 48.252 1.00 60.75 176 PHE B O 1
ATOM 3874 N N . MET B 2 177 ? 0.057 16.776 46.586 1.00 60.61 177 MET B N 1
ATOM 3875 C CA . MET B 2 177 ? 0.516 17.930 47.368 1.00 60.88 177 MET B CA 1
ATOM 3876 C C . MET B 2 177 ? -0.647 18.820 47.806 1.00 59.72 177 MET B C 1
ATOM 3877 O O . MET B 2 177 ? -0.717 19.240 48.960 1.00 58.79 177 MET B O 1
ATOM 3882 N N . ALA B 2 178 ? -1.544 19.110 46.870 1.00 60.21 178 ALA B N 1
ATOM 3883 C CA . ALA B 2 178 ? -2.718 19.937 47.141 1.00 59.93 178 ALA B CA 1
ATOM 3884 C C . ALA B 2 178 ? -3.653 19.296 48.154 1.00 56.86 178 ALA B C 1
ATOM 3885 O O . ALA B 2 178 ? -4.203 19.982 49.016 1.00 54.44 178 ALA B O 1
ATOM 3887 N N . THR B 2 179 ? -3.836 17.984 48.033 1.00 56.56 179 THR B N 1
ATOM 3888 C CA . THR B 2 179 ? -4.651 17.227 48.974 1.00 55.42 179 THR B CA 1
ATOM 3889 C C . THR B 2 179 ? -3.999 17.286 50.358 1.00 54.28 179 THR B C 1
ATOM 3890 O O . THR B 2 179 ? -4.666 17.558 51.355 1.00 56.90 179 THR B O 1
ATOM 3894 N N . ASN B 2 180 ? -2.692 17.072 50.411 1.00 53.68 180 ASN B N 1
ATOM 3895 C CA . ASN B 2 180 ? -1.975 17.110 51.681 1.00 54.28 180 ASN B CA 1
ATOM 3896 C C . ASN B 2 180 ? -1.801 18.518 52.255 1.00 53.30 180 ASN B C 1
ATOM 3897 O O . ASN B 2 180 ? -1.597 18.662 53.455 1.00 52.50 180 ASN B O 1
ATOM 3902 N N . SER B 2 181 ? -1.891 19.551 51.417 1.00 54.70 181 SER B N 1
ATOM 3903 C CA . SER B 2 181 ? -1.863 20.944 51.899 1.00 56.27 181 SER B CA 1
ATOM 3904 C C . SER B 2 181 ? -3.119 21.324 52.685 1.00 56.07 181 SER B C 1
ATOM 3905 O O . SER B 2 181 ? -3.083 22.253 53.482 1.00 57.00 181 SER B O 1
ATOM 3908 N N . LEU B 2 182 ? -4.229 20.632 52.436 1.00 57.29 182 LEU B N 1
ATOM 3909 C CA . LEU B 2 182 ? -5.455 20.818 53.212 1.00 57.34 182 LEU B CA 1
ATOM 3910 C C . LEU B 2 182 ? -5.393 20.025 54.507 1.00 58.92 182 LEU B C 1
ATOM 3911 O O . LEU B 2 182 ? -5.830 20.524 55.558 1.00 60.50 182 LEU B O 1
ATOM 3916 N N . HIS B 2 183 ? -4.855 18.800 54.435 1.00 58.37 183 HIS B N 1
ATOM 3917 C CA . HIS B 2 183 ? -4.653 17.969 55.637 1.00 56.50 183 HIS B CA 1
ATOM 3918 C C . HIS B 2 183 ? -3.672 18.601 56.616 1.00 56.35 183 HIS B C 1
ATOM 3919 O O . HIS B 2 183 ? -3.993 18.750 57.791 1.00 57.57 183 HIS B O 1
ATOM 3926 N N . LEU B 2 184 ? -2.511 19.013 56.106 1.00 55.87 184 LEU B N 1
ATOM 3927 C CA . LEU B 2 184 ? -1.339 19.323 56.934 1.00 55.70 184 LEU B CA 1
ATOM 3928 C C . LEU B 2 184 ? -1.130 20.801 57.273 1.00 55.59 184 LEU B C 1
ATOM 3929 O O . LEU B 2 184 ? -0.608 21.111 58.344 1.00 57.61 184 LEU B O 1
ATOM 3934 N N . THR B 2 185 ? -1.526 21.704 56.378 1.00 55.20 185 THR B N 1
ATOM 3935 C CA . THR B 2 185 ? -1.273 23.141 56.559 1.00 57.04 185 THR B CA 1
ATOM 3936 C C . THR B 2 185 ? -2.570 23.911 56.708 1.00 56.23 185 THR B C 1
ATOM 3937 O O . THR B 2 185 ? -3.659 23.347 56.565 1.00 55.47 185 THR B O 1
ATOM 3941 N N . THR B 2 186 ? -2.427 25.204 56.997 1.00 58.34 186 THR B N 1
ATOM 3942 C CA . THR B 2 186 ? -3.531 26.159 56.959 1.00 60.75 186 THR B CA 1
ATOM 3943 C C . THR B 2 186 ? -3.355 27.141 55.790 1.00 62.70 186 THR B C 1
ATOM 3944 O O . THR B 2 186 ? -3.676 28.327 55.913 1.00 66.64 186 THR B O 1
ATOM 3948 N N . PHE B 2 187 ? -2.854 26.644 54.658 1.00 61.82 187 PHE B N 1
ATOM 3949 C CA . PHE B 2 187 ? -2.685 27.474 53.457 1.00 64.72 187 PHE B CA 1
ATOM 3950 C C . PHE B 2 187 ? -4.044 27.939 52.908 1.00 66.11 187 PHE B C 1
ATOM 3951 O O . PHE B 2 187 ? -4.195 29.101 52.495 1.00 66.97 187 PHE B O 1
ATOM 3959 N N . SER B 2 188 ? -5.022 27.033 52.923 1.00 63.80 188 SER B N 1
ATOM 3960 C CA . SER B 2 188 ? -6.416 27.344 52.579 1.00 61.95 188 SER B CA 1
ATOM 3961 C C . SER B 2 188 ? -6.952 28.628 53.238 1.00 62.47 188 SER B C 1
ATOM 3962 O O . SER B 2 188 ? -7.738 29.357 52.618 1.00 62.55 188 SER B O 1
ATOM 3965 N N . LEU B 2 189 ? -6.517 28.896 54.476 1.00 60.83 189 LEU B N 1
ATOM 3966 C CA . LEU B 2 189 ? -6.886 30.113 55.215 1.00 61.33 189 LEU B CA 1
ATOM 3967 C C . LEU B 2 189 ? -5.936 31.314 55.030 1.00 64.11 189 LEU B C 1
ATOM 3968 O O . LEU B 2 189 ? -6.102 32.322 55.728 1.00 66.49 189 LEU B O 1
ATOM 3973 N N . GLN B 2 190 ? -4.968 31.227 54.109 1.00 63.47 190 GLN B N 1
ATOM 3974 C CA . GLN B 2 190 ? -3.968 32.296 53.913 1.00 66.48 190 GLN B CA 1
ATOM 3975 C C . GLN B 2 190 ? -3.777 32.722 52.468 1.00 68.21 190 GLN B C 1
ATOM 3976 O O . GLN B 2 190 ? -3.860 33.910 52.154 1.00 71.61 190 GLN B O 1
ATOM 3982 N N . TYR B 2 191 ? -3.488 31.757 51.604 1.00 67.03 191 TYR B N 1
ATOM 3983 C CA . TYR B 2 191 ? -3.219 32.027 50.197 1.00 69.59 191 TYR B CA 1
ATOM 3984 C C . TYR B 2 191 ? -4.364 31.471 49.365 1.00 69.28 191 TYR B C 1
ATOM 3985 O O . TYR B 2 191 ? -4.945 30.439 49.698 1.00 66.11 191 TYR B O 1
ATOM 3994 N N . THR B 2 192 ? -4.710 32.186 48.304 1.00 73.32 192 THR B N 1
ATOM 3995 C CA . THR B 2 192 ? -5.865 31.835 47.492 1.00 73.93 192 THR B CA 1
ATOM 3996 C C . THR B 2 192 ? -5.571 30.594 46.659 1.00 72.34 192 THR B C 1
ATOM 3997 O O . THR B 2 192 ? -4.416 30.354 46.320 1.00 72.05 192 THR B O 1
ATOM 4001 N N . PRO B 2 193 ? -6.613 29.820 46.296 1.00 71.68 193 PRO B N 1
ATOM 4002 C CA . PRO B 2 193 ? -6.441 28.538 45.601 1.00 71.06 193 PRO B CA 1
ATOM 4003 C C . PRO B 2 193 ? -5.431 28.504 44.449 1.00 73.41 193 PRO B C 1
ATOM 4004 O O . PRO B 2 193 ? -4.661 27.549 44.373 1.00 75.11 193 PRO B O 1
ATOM 4008 N N . PRO B 2 194 ? -5.425 29.522 43.566 1.00 75.77 194 PRO B N 1
ATOM 4009 C CA . PRO B 2 194 ? -4.419 29.480 42.501 1.00 79.19 194 PRO B CA 1
ATOM 4010 C C . PRO B 2 194 ? -2.971 29.668 42.999 1.00 79.62 194 PRO B C 1
ATOM 4011 O O . PRO B 2 194 ? -2.040 29.163 42.363 1.00 80.44 194 PRO B O 1
ATOM 4015 N N . VAL B 2 195 ? -2.785 30.379 44.115 1.00 78.87 195 VAL B N 1
ATOM 4016 C CA . VAL B 2 195 ? -1.451 30.547 44.710 1.00 80.81 195 VAL B CA 1
ATOM 4017 C C . VAL B 2 195 ? -0.975 29.204 45.277 1.00 78.02 195 VAL B C 1
ATOM 4018 O O . VAL B 2 195 ? 0.162 28.792 45.037 1.00 80.41 195 VAL B O 1
ATOM 4022 N N . VAL B 2 196 ? -1.857 28.528 46.014 1.00 72.95 196 VAL B N 1
ATOM 4023 C CA . VAL B 2 196 ? -1.551 27.226 46.609 1.00 67.48 196 VAL B CA 1
ATOM 4024 C C . VAL B 2 196 ? -1.198 26.209 45.526 1.00 69.50 196 VAL B C 1
ATOM 4025 O O . VAL B 2 196 ? -0.268 25.424 45.704 1.00 72.03 196 VAL B O 1
ATOM 4029 N N . ALA B 2 197 ? -1.930 26.242 44.410 1.00 72.37 197 ALA B N 1
ATOM 4030 C CA . ALA B 2 197 ? -1.655 25.379 43.244 1.00 74.59 197 ALA B CA 1
ATOM 4031 C C . ALA B 2 197 ? -0.243 25.534 42.690 1.00 76.53 197 ALA B C 1
ATOM 4032 O O . ALA B 2 197 ? 0.356 24.548 42.260 1.00 75.80 197 ALA B O 1
ATOM 4034 N N . CYS B 2 198 ? 0.270 26.765 42.694 1.00 80.13 198 CYS B N 1
ATOM 4035 C CA . CYS B 2 198 ? 1.667 27.035 42.327 1.00 85.01 198 CYS B CA 1
ATOM 4036 C C . CYS B 2 198 ? 2.663 26.437 43.332 1.00 83.67 198 CYS B C 1
ATOM 4037 O O . CYS B 2 198 ? 3.684 25.873 42.933 1.00 87.46 198 CYS B O 1
ATOM 4040 N N . VAL B 2 199 ? 2.368 26.553 44.625 1.00 79.19 199 VAL B N 1
ATOM 4041 C CA . VAL B 2 199 ? 3.231 25.966 45.657 1.00 77.03 199 VAL B CA 1
ATOM 4042 C C . VAL B 2 199 ? 3.338 24.450 45.447 1.00 74.47 199 VAL B C 1
ATOM 4043 O O . VAL B 2 199 ? 4.436 23.889 45.508 1.00 74.52 199 VAL B O 1
ATOM 4047 N N . CYS B 2 200 ? 2.199 23.817 45.169 1.00 71.36 200 CYS B N 1
ATOM 4048 C CA . CYS B 2 200 ? 2.121 22.373 44.924 1.00 70.97 200 CYS B CA 1
ATOM 4049 C C . CYS B 2 200 ? 2.898 21.874 43.708 1.00 73.35 200 CYS B C 1
ATOM 4050 O O . CYS B 2 200 ? 3.541 20.828 43.769 1.00 73.32 200 CYS B O 1
ATOM 4053 N N . ILE B 2 201 ? 2.835 22.614 42.610 1.00 76.49 201 ILE B N 1
ATOM 4054 C CA . ILE B 2 201 ? 3.572 22.248 41.397 1.00 79.19 201 ILE B CA 1
ATOM 4055 C C . ILE B 2 201 ? 5.064 22.532 41.565 1.00 80.01 201 ILE B C 1
ATOM 4056 O O . ILE B 2 201 ? 5.894 21.739 41.113 1.00 81.37 201 ILE B O 1
ATOM 4061 N N . HIS B 2 202 ? 5.396 23.647 42.222 1.00 78.95 202 HIS B N 1
ATOM 4062 C CA . HIS B 2 202 ? 6.792 23.999 42.494 1.00 81.09 202 HIS B CA 1
ATOM 4063 C C . HIS B 2 202 ? 7.456 22.881 43.294 1.00 79.00 202 HIS B C 1
ATOM 4064 O O . HIS B 2 202 ? 8.510 22.372 42.896 1.00 82.15 202 HIS B O 1
ATOM 4071 N N . LEU B 2 203 ? 6.808 22.470 44.386 1.00 73.89 203 LEU B N 1
ATOM 4072 C CA . LEU B 2 203 ? 7.307 21.364 45.217 1.00 70.95 203 LEU B CA 1
ATOM 4073 C C . LEU B 2 203 ? 7.382 20.037 44.452 1.00 70.03 203 LEU B C 1
ATOM 4074 O O . LEU B 2 203 ? 8.361 19.298 44.590 1.00 69.16 203 LEU B O 1
ATOM 4079 N N . ALA B 2 204 ? 6.350 19.755 43.655 1.00 69.50 204 ALA B N 1
ATOM 4080 C CA . ALA B 2 204 ? 6.297 18.554 42.803 1.00 71.53 204 ALA B CA 1
ATOM 4081 C C . ALA B 2 204 ? 7.407 18.507 41.748 1.00 75.67 204 ALA B C 1
ATOM 4082 O O . ALA B 2 204 ? 7.846 17.429 41.331 1.00 74.98 204 ALA B O 1
ATOM 4084 N N . CYS B 2 205 ? 7.842 19.679 41.305 1.00 79.22 205 CYS B N 1
ATOM 4085 C CA . CYS B 2 205 ? 8.980 19.766 40.409 1.00 84.90 205 CYS B CA 1
ATOM 4086 C C . CYS B 2 205 ? 10.294 19.512 41.145 1.00 86.86 205 CYS B C 1
ATOM 4087 O O . CYS B 2 205 ? 11.171 18.830 40.612 1.00 91.13 205 CYS B O 1
ATOM 4090 N N . LYS B 2 206 ? 10.422 20.023 42.369 1.00 85.76 206 LYS B N 1
ATOM 4091 C CA . LYS B 2 206 ? 11.609 19.742 43.192 1.00 87.66 206 LYS B CA 1
ATOM 4092 C C . LYS B 2 206 ? 11.720 18.255 43.576 1.00 85.02 206 LYS B C 1
ATOM 4093 O O . LYS B 2 206 ? 12.813 17.682 43.565 1.00 85.38 206 LYS B O 1
ATOM 4099 N N . TRP B 2 207 ? 10.581 17.643 43.897 1.00 80.43 207 TRP B N 1
ATOM 4100 C CA . TRP B 2 207 ? 10.528 16.228 44.267 1.00 77.53 207 TRP B CA 1
ATOM 4101 C C . TRP B 2 207 ? 10.839 15.274 43.089 1.00 80.88 207 TRP B C 1
ATOM 4102 O O . TRP B 2 207 ? 11.336 14.172 43.322 1.00 81.96 207 TRP B O 1
ATOM 4113 N N . SER B 2 208 ? 10.561 15.691 41.846 1.00 83.71 208 SER B N 1
ATOM 4114 C CA . SER B 2 208 ? 10.837 14.868 40.642 1.00 87.54 208 SER B CA 1
ATOM 4115 C C . SER B 2 208 ? 12.106 15.254 39.871 1.00 92.12 208 SER B C 1
ATOM 4116 O O . SER B 2 208 ? 12.415 14.648 38.849 1.00 92.00 208 SER B O 1
ATOM 4119 N N . ASN B 2 209 ? 12.836 16.248 40.369 1.00 96.84 209 ASN B N 1
ATOM 4120 C CA . ASN B 2 209 ? 13.931 16.883 39.634 1.00 105.60 209 ASN B CA 1
ATOM 4121 C C . ASN B 2 209 ? 13.476 17.382 38.250 1.00 110.09 209 ASN B C 1
ATOM 4122 O O . ASN B 2 209 ? 14.159 17.181 37.240 1.00 114.81 209 ASN B O 1
ATOM 4127 N N . TRP B 2 210 ? 12.312 18.033 38.231 1.00 109.41 210 TRP B N 1
ATOM 4128 C CA . TRP B 2 210 ? 11.750 18.631 37.023 1.00 113.51 210 TRP B CA 1
ATOM 4129 C C . TRP B 2 210 ? 12.103 20.116 36.989 1.00 115.80 210 TRP B C 1
ATOM 4130 O O . TRP B 2 210 ? 12.118 20.787 38.025 1.00 111.82 210 TRP B O 1
ATOM 4141 N N . GLU B 2 211 ? 12.392 20.612 35.790 1.00 122.40 211 GLU B N 1
ATOM 4142 C CA . GLU B 2 211 ? 12.806 21.995 35.581 1.00 126.27 211 GLU B CA 1
ATOM 4143 C C . GLU B 2 211 ? 11.971 22.580 34.459 1.00 130.43 211 GLU B C 1
ATOM 4144 O O . GLU B 2 211 ? 12.323 22.443 33.286 1.00 134.87 211 GLU B O 1
ATOM 4150 N N . ILE B 2 212 ? 10.852 23.211 34.814 1.00 130.56 212 ILE B N 1
ATOM 4151 C CA . ILE B 2 212 ? 10.025 23.903 33.824 1.00 134.00 212 ILE B CA 1
ATOM 4152 C C . ILE B 2 212 ? 10.814 25.130 33.337 1.00 137.12 212 ILE B C 1
ATOM 4153 O O . ILE B 2 212 ? 11.299 25.913 34.159 1.00 135.85 212 ILE B O 1
ATOM 4158 N N . PRO B 2 213 ? 10.947 25.299 32.006 1.00 140.29 213 PRO B N 1
ATOM 4159 C CA . PRO B 2 213 ? 11.871 26.320 31.541 1.00 146.25 213 PRO B CA 1
ATOM 4160 C C . PRO B 2 213 ? 11.297 27.741 31.599 1.00 149.70 213 PRO B C 1
ATOM 4161 O O . PRO B 2 213 ? 10.099 27.935 31.848 1.00 146.68 213 PRO B O 1
ATOM 4165 N N . VAL B 2 214 ? 12.184 28.712 31.384 1.00 155.87 214 VAL B N 1
ATOM 4166 C CA . VAL B 2 214 ? 11.822 30.121 31.246 1.00 157.97 214 VAL B CA 1
ATOM 4167 C C . VAL B 2 214 ? 11.207 30.277 29.855 1.00 162.27 214 VAL B C 1
ATOM 4168 O O . VAL B 2 214 ? 11.890 30.053 28.855 1.00 169.26 214 VAL B O 1
ATOM 4172 N N . SER B 2 215 ? 9.921 30.635 29.799 1.00 159.30 215 SER B N 1
ATOM 4173 C CA . SER B 2 215 ? 9.210 30.891 28.533 1.00 163.79 215 SER B CA 1
ATOM 4174 C C . SER B 2 215 ? 9.936 31.958 27.692 1.00 173.15 215 SER B C 1
ATOM 4175 O O . SER B 2 215 ? 10.522 32.889 28.250 1.00 178.54 215 SER B O 1
ATOM 4178 N N . THR B 2 216 ? 9.877 31.832 26.361 1.00 177.47 216 THR B N 1
ATOM 4179 C CA . THR B 2 216 ? 10.695 32.662 25.438 1.00 183.78 216 THR B CA 1
ATOM 4180 C C . THR B 2 216 ? 10.446 34.192 25.478 1.00 186.44 216 THR B C 1
ATOM 4181 O O . THR B 2 216 ? 11.148 34.950 24.801 1.00 191.98 216 THR B O 1
ATOM 4185 N N . ASP B 2 217 ? 9.460 34.631 26.266 1.00 180.86 217 ASP B N 1
ATOM 4186 C CA . ASP B 2 217 ? 9.270 36.054 26.592 1.00 181.31 217 ASP B CA 1
ATOM 4187 C C . ASP B 2 217 ? 10.369 36.589 27.526 1.00 180.45 217 ASP B C 1
ATOM 4188 O O . ASP B 2 217 ? 10.743 37.759 27.442 1.00 184.28 217 ASP B O 1
ATOM 4193 N N . GLY B 2 218 ? 10.885 35.719 28.396 1.00 175.37 218 GLY B N 1
ATOM 4194 C CA . GLY B 2 218 ? 11.583 36.117 29.620 1.00 172.62 218 GLY B CA 1
ATOM 4195 C C . GLY B 2 218 ? 10.578 36.008 30.752 1.00 166.23 218 GLY B C 1
ATOM 4196 O O . GLY B 2 218 ? 10.375 36.957 31.507 1.00 166.09 218 GLY B O 1
ATOM 4197 N N . LYS B 2 219 ? 9.954 34.834 30.859 1.00 161.96 219 LYS B N 1
ATOM 4198 C CA . LYS B 2 219 ? 8.782 34.610 31.710 1.00 157.22 219 LYS B CA 1
ATOM 4199 C C . LYS B 2 219 ? 8.826 33.241 32.392 1.00 151.73 219 LYS B C 1
ATOM 4200 O O . LYS B 2 219 ? 9.311 32.267 31.811 1.00 155.85 219 LYS B O 1
ATOM 4206 N N . HIS B 2 220 ? 8.284 33.174 33.609 1.00 142.45 220 HIS B N 1
ATOM 4207 C CA . HIS B 2 220 ? 8.159 31.922 34.359 1.00 131.55 220 HIS B CA 1
ATOM 4208 C C . HIS B 2 220 ? 6.733 31.400 34.262 1.00 127.06 220 HIS B C 1
ATOM 4209 O O . HIS B 2 220 ? 5.802 32.159 33.991 1.00 128.04 220 HIS B O 1
ATOM 4216 N N . TRP B 2 221 ? 6.579 30.098 34.487 1.00 122.42 221 TRP B N 1
ATOM 4217 C CA . TRP B 2 221 ? 5.273 29.421 34.383 1.00 118.98 221 TRP B CA 1
ATOM 4218 C C . TRP B 2 221 ? 4.182 29.963 35.320 1.00 114.71 221 TRP B C 1
ATOM 4219 O O . TRP B 2 221 ? 3.006 29.975 34.951 1.00 115.94 221 TRP B O 1
ATOM 4230 N N . TRP B 2 222 ? 4.568 30.397 36.519 1.00 110.32 222 TRP B N 1
ATOM 4231 C CA . TRP B 2 222 ? 3.587 30.801 37.538 1.00 104.99 222 TRP B CA 1
ATOM 4232 C C . TRP B 2 222 ? 2.794 32.065 37.193 1.00 108.49 222 TRP B C 1
ATOM 4233 O O . TRP B 2 222 ? 1.635 32.187 37.602 1.00 105.46 222 TRP B O 1
ATOM 4244 N N . GLU B 2 223 ? 3.388 32.968 36.411 1.00 114.88 223 GLU B N 1
ATOM 4245 C CA . GLU B 2 223 ? 2.695 34.185 35.950 1.00 119.79 223 GLU B CA 1
ATOM 4246 C C . GLU B 2 223 ? 1.483 33.924 35.035 1.00 120.34 223 GLU B C 1
ATOM 4247 O O . GLU B 2 223 ? 0.658 34.820 34.856 1.00 123.79 223 GLU B O 1
ATOM 4253 N N . TYR B 2 224 ? 1.390 32.726 34.448 1.00 117.72 224 TYR B N 1
ATOM 4254 C CA . TYR B 2 224 ? 0.207 32.312 33.675 1.00 116.44 224 TYR B CA 1
ATOM 4255 C C . TYR B 2 224 ? -0.897 31.755 34.581 1.00 109.88 224 TYR B C 1
ATOM 4256 O O . TYR B 2 224 ? -2.035 31.620 34.138 1.00 108.08 224 TYR B O 1
ATOM 4265 N N . VAL B 2 225 ? -0.554 31.426 35.831 1.00 107.05 225 VAL B N 1
ATOM 4266 C CA . VAL B 2 225 ? -1.509 30.909 36.826 1.00 105.32 225 VAL B CA 1
ATOM 4267 C C . VAL B 2 225 ? -2.015 31.997 37.780 1.00 105.64 225 VAL B C 1
ATOM 4268 O O . VAL B 2 225 ? -3.210 32.038 38.095 1.00 104.50 225 VAL B O 1
ATOM 4272 N N . ASP B 2 226 ? -1.103 32.839 38.266 1.00 107.52 226 ASP B N 1
ATOM 4273 C CA . ASP B 2 226 ? -1.465 34.009 39.079 1.00 108.17 226 ASP B CA 1
ATOM 4274 C C . ASP B 2 226 ? -0.303 34.996 39.130 1.00 110.19 226 ASP B C 1
ATOM 4275 O O . ASP B 2 226 ? 0.769 34.650 39.622 1.00 109.77 226 ASP B O 1
ATOM 4280 N N . ALA B 2 227 ? -0.529 36.225 38.658 1.00 113.59 227 ALA B N 1
ATOM 4281 C CA . ALA B 2 227 ? 0.545 37.232 38.555 1.00 118.06 227 ALA B CA 1
ATOM 4282 C C . ALA B 2 227 ? 1.011 37.822 39.901 1.00 116.72 227 ALA B C 1
ATOM 4283 O O . ALA B 2 227 ? 2.012 38.536 39.932 1.00 120.95 227 ALA B O 1
ATOM 4285 N N . THR B 2 228 ? 0.307 37.522 40.996 1.00 112.22 228 THR B N 1
ATOM 4286 C CA . THR B 2 228 ? 0.746 37.918 42.348 1.00 111.01 228 THR B CA 1
ATOM 4287 C C . THR B 2 228 ? 1.983 37.164 42.873 1.00 110.54 228 THR B C 1
ATOM 4288 O O . THR B 2 228 ? 2.670 37.661 43.765 1.00 113.68 228 THR B O 1
ATOM 4292 N N . VAL B 2 229 ? 2.263 35.981 42.327 1.00 108.24 229 VAL B N 1
ATOM 4293 C CA . VAL B 2 229 ? 3.258 35.069 42.903 1.00 104.61 229 VAL B CA 1
ATOM 4294 C C . VAL B 2 229 ? 4.689 35.490 42.548 1.00 107.13 229 VAL B C 1
ATOM 4295 O O . VAL B 2 229 ? 4.955 35.881 41.412 1.00 110.21 229 VAL B O 1
ATOM 4299 N N . THR B 2 230 ? 5.585 35.413 43.537 1.00 105.75 230 THR B N 1
ATOM 4300 C CA . THR B 2 230 ? 7.041 35.535 43.343 1.00 109.45 230 THR B CA 1
ATOM 4301 C C . THR B 2 230 ? 7.753 34.232 43.752 1.00 107.44 230 THR B C 1
ATOM 4302 O O . THR B 2 230 ? 7.175 33.396 44.445 1.00 104.15 230 THR B O 1
ATOM 4306 N N . LEU B 2 231 ? 9.004 34.066 43.322 1.00 111.40 231 LEU B N 1
ATOM 4307 C CA . LEU B 2 231 ? 9.820 32.913 43.728 1.00 109.58 231 LEU B CA 1
ATOM 4308 C C . LEU B 2 231 ? 10.099 32.942 45.235 1.00 108.80 231 LEU B C 1
ATOM 4309 O O . LEU B 2 231 ? 9.963 31.915 45.898 1.00 107.35 231 LEU B O 1
ATOM 4314 N N . GLU B 2 232 ? 10.489 34.110 45.764 1.00 112.29 232 GLU B N 1
ATOM 4315 C CA . GLU B 2 232 ? 10.665 34.320 47.220 1.00 109.61 232 GLU B CA 1
ATOM 4316 C C . GLU B 2 232 ? 9.577 33.627 48.029 1.00 103.86 232 GLU B C 1
ATOM 4317 O O . GLU B 2 232 ? 9.863 32.958 49.021 1.00 103.53 232 GLU B O 1
ATOM 4323 N N . LEU B 2 233 ? 8.335 33.790 47.580 1.00 100.39 233 LEU B N 1
ATOM 4324 C CA . LEU B 2 233 ? 7.185 33.179 48.222 1.00 94.71 233 LEU B CA 1
ATOM 4325 C C . LEU B 2 233 ? 7.109 31.666 48.041 1.00 90.85 233 LEU B C 1
ATOM 4326 O O . LEU B 2 233 ? 6.834 30.955 49.003 1.00 90.52 233 LEU B O 1
ATOM 4331 N N . LEU B 2 234 ? 7.312 31.176 46.819 1.00 91.50 234 LEU B N 1
ATOM 4332 C CA . LEU B 2 234 ? 7.229 29.729 46.551 1.00 89.33 234 LEU B CA 1
ATOM 4333 C C . LEU B 2 234 ? 8.295 28.939 47.316 1.00 89.61 234 LEU B C 1
ATOM 4334 O O . LEU B 2 234 ? 7.981 27.925 47.939 1.00 85.06 234 LEU B O 1
ATOM 4339 N N . ASP B 2 235 ? 9.539 29.418 47.277 1.00 95.67 235 ASP B N 1
ATOM 4340 C CA . ASP B 2 235 ? 10.645 28.822 48.049 1.00 97.43 235 ASP B CA 1
ATOM 4341 C C . ASP B 2 235 ? 10.362 28.801 49.553 1.00 97.72 235 ASP B C 1
ATOM 4342 O O . ASP B 2 235 ? 10.721 27.836 50.231 1.00 100.09 235 ASP B O 1
ATOM 4347 N N . GLU B 2 236 ? 9.718 29.855 50.059 1.00 98.99 236 GLU B N 1
ATOM 4348 C CA . GLU B 2 236 ? 9.323 29.933 51.472 1.00 98.46 236 GLU B CA 1
ATOM 4349 C C . GLU B 2 236 ? 8.204 28.944 51.831 1.00 90.25 236 GLU B C 1
ATOM 4350 O O . GLU B 2 236 ? 8.245 28.326 52.898 1.00 86.39 236 GLU B O 1
ATOM 4356 N N . LEU B 2 237 ? 7.213 28.808 50.950 1.00 86.48 237 LEU B N 1
ATOM 4357 C CA . LEU B 2 237 ? 6.043 27.960 51.216 1.00 82.79 237 LEU B CA 1
ATOM 4358 C C . LEU B 2 237 ? 6.238 26.493 50.833 1.00 82.14 237 LEU B C 1
ATOM 4359 O O . LEU B 2 237 ? 5.658 25.612 51.483 1.00 80.66 237 LEU B O 1
ATOM 4364 N N . THR B 2 238 ? 7.023 26.221 49.787 1.00 82.10 238 THR B N 1
ATOM 4365 C CA . THR B 2 238 ? 7.424 24.843 49.498 1.00 80.38 238 THR B CA 1
ATOM 4366 C C . THR B 2 238 ? 8.285 24.310 50.634 1.00 78.65 238 THR B C 1
ATOM 4367 O O . THR B 2 238 ? 8.171 23.142 50.983 1.00 76.07 238 THR B O 1
ATOM 4371 N N . HIS B 2 239 ? 9.128 25.166 51.213 1.00 80.77 239 HIS B N 1
ATOM 4372 C CA . HIS B 2 239 ? 9.872 24.807 52.417 1.00 82.32 239 HIS B CA 1
ATOM 4373 C C . HIS B 2 239 ? 8.912 24.425 53.545 1.00 79.23 239 HIS B C 1
ATOM 4374 O O . HIS B 2 239 ? 9.045 23.346 54.109 1.00 79.66 239 HIS B O 1
ATOM 4381 N N . GLU B 2 240 ? 7.934 25.278 53.843 1.00 77.61 240 GLU B N 1
ATOM 4382 C CA . GLU B 2 240 ? 6.949 24.980 54.899 1.00 76.95 240 GLU B CA 1
ATOM 4383 C C . GLU B 2 240 ? 6.179 23.665 54.691 1.00 72.16 240 GLU B C 1
ATOM 4384 O O . GLU B 2 240 ? 6.079 22.850 55.615 1.00 69.29 240 GLU B O 1
ATOM 4390 N N . LEU B 2 241 ? 5.639 23.473 53.486 1.00 69.96 241 LEU B N 1
ATOM 4391 C CA . LEU B 2 241 ? 4.879 22.255 53.145 1.00 66.37 241 LEU B CA 1
ATOM 4392 C C . LEU B 2 241 ? 5.747 20.976 53.158 1.00 67.47 241 LEU B C 1
ATOM 4393 O O . LEU B 2 241 ? 5.273 19.906 53.539 1.00 68.13 241 LEU B O 1
ATOM 4398 N N . LEU B 2 242 ? 7.005 21.083 52.745 1.00 68.58 242 LEU B N 1
ATOM 4399 C CA . LEU B 2 242 ? 7.903 19.934 52.751 1.00 69.35 242 LEU B CA 1
ATOM 4400 C C . LEU B 2 242 ? 8.286 19.515 54.176 1.00 71.15 242 LEU B C 1
ATOM 4401 O O . LEU B 2 242 ? 8.435 18.322 54.441 1.00 69.71 242 LEU B O 1
ATOM 4406 N N . GLN B 2 243 ? 8.434 20.484 55.088 1.00 75.41 243 GLN B N 1
ATOM 4407 C CA . GLN B 2 243 ? 8.739 20.181 56.497 1.00 77.74 243 GLN B CA 1
ATOM 4408 C C . GLN B 2 243 ? 7.664 19.286 57.099 1.00 77.28 243 GLN B C 1
ATOM 4409 O O . GLN B 2 243 ? 7.963 18.184 57.563 1.00 81.17 243 GLN B O 1
ATOM 4415 N N . ILE B 2 244 ? 6.416 19.757 57.064 1.00 73.21 244 ILE B N 1
ATOM 4416 C CA . ILE B 2 244 ? 5.294 19.018 57.656 1.00 68.82 244 ILE B CA 1
ATOM 4417 C C . ILE B 2 244 ? 5.009 17.683 56.946 1.00 65.11 244 ILE B C 1
ATOM 4418 O O . ILE B 2 244 ? 4.464 16.769 57.559 1.00 64.84 244 ILE B O 1
ATOM 4423 N N . LEU B 2 245 ? 5.400 17.549 55.681 1.00 63.97 245 LEU B N 1
ATOM 4424 C CA . LEU B 2 245 ? 5.302 16.250 54.998 1.00 63.73 245 LEU B CA 1
ATOM 4425 C C . LEU B 2 245 ? 6.344 15.251 55.513 1.00 65.66 245 LEU B C 1
ATOM 4426 O O . LEU B 2 245 ? 6.073 14.042 55.557 1.00 66.24 245 LEU B O 1
ATOM 4431 N N . GLU B 2 246 ? 7.525 15.753 55.883 1.00 67.58 246 GLU B N 1
ATOM 4432 C CA . GLU B 2 246 ? 8.564 14.923 56.507 1.00 69.37 246 GLU B CA 1
ATOM 4433 C C . GLU B 2 246 ? 8.147 14.482 57.898 1.00 66.65 246 GLU B C 1
ATOM 4434 O O . GLU B 2 246 ? 8.453 13.372 58.310 1.00 66.80 246 GLU B O 1
ATOM 4440 N N . LYS B 2 247 ? 7.449 15.352 58.616 1.00 65.39 247 LYS B N 1
ATOM 4441 C CA . LYS B 2 247 ? 6.958 15.018 59.944 1.00 66.68 247 LYS B CA 1
ATOM 4442 C C . LYS B 2 247 ? 5.787 14.054 59.907 1.00 63.72 247 LYS B C 1
ATOM 4443 O O . LYS B 2 247 ? 5.622 13.273 60.835 1.00 67.41 247 LYS B O 1
ATOM 4449 N N . THR B 2 248 ? 4.987 14.104 58.843 1.00 60.32 248 THR B N 1
ATOM 4450 C CA . THR B 2 248 ? 3.870 13.177 58.660 1.00 58.43 248 THR B CA 1
ATOM 4451 C C . THR B 2 248 ? 4.368 11.783 58.257 1.00 58.29 248 THR B C 1
ATOM 4452 O O . THR B 2 248 ? 4.851 11.604 57.132 1.00 56.86 248 THR B O 1
ATOM 4456 N N . PRO B 2 249 ? 4.246 10.787 59.163 1.00 59.43 249 PRO B N 1
ATOM 4457 C CA . PRO B 2 249 ? 4.872 9.499 58.863 1.00 61.40 249 PRO B CA 1
ATOM 4458 C C . PRO B 2 249 ? 4.199 8.767 57.714 1.00 60.93 249 PRO B C 1
ATOM 4459 O O . PRO B 2 249 ? 2.989 8.845 57.555 1.00 59.10 249 PRO B O 1
ATOM 4463 N N . ASN B 2 250 ? 5.010 8.108 56.898 1.00 67.04 250 ASN B N 1
ATOM 4464 C CA . ASN B 2 250 ? 4.564 7.320 55.728 1.00 71.22 250 ASN B CA 1
ATOM 4465 C C . ASN B 2 250 ? 3.903 8.072 54.533 1.00 69.48 250 ASN B C 1
ATOM 4466 O O . ASN B 2 250 ? 3.586 7.444 53.514 1.00 69.41 250 ASN B O 1
ATOM 4471 N N . ARG B 2 251 ? 3.761 9.395 54.620 1.00 67.65 251 ARG B N 1
ATOM 4472 C CA . ARG B 2 251 ? 3.091 10.173 53.572 1.00 64.61 251 ARG B CA 1
ATOM 4473 C C . ARG B 2 251 ? 3.985 10.346 52.323 1.00 63.64 251 ARG B C 1
ATOM 4474 O O . ARG B 2 251 ? 3.543 10.112 51.201 1.00 59.91 251 ARG B O 1
ATOM 4482 N N . LEU B 2 252 ? 5.241 10.739 52.524 1.00 64.20 252 LEU B N 1
ATOM 4483 C CA . LEU B 2 252 ? 6.189 10.906 51.416 1.00 66.18 252 LEU B CA 1
ATOM 4484 C C . LEU B 2 252 ? 6.523 9.589 50.704 1.00 68.99 252 LEU B C 1
ATOM 4485 O O . LEU B 2 252 ? 6.819 9.589 49.509 1.00 69.06 252 LEU B O 1
ATOM 4490 N N . LYS B 2 253 ? 6.470 8.474 51.434 1.00 72.95 253 LYS B N 1
ATOM 4491 C CA . LYS B 2 253 ? 6.728 7.150 50.852 1.00 76.15 253 LYS B CA 1
ATOM 4492 C C . LYS B 2 253 ? 5.793 6.845 49.686 1.00 76.13 253 LYS B C 1
ATOM 4493 O O . LYS B 2 253 ? 6.183 6.116 48.780 1.00 81.56 253 LYS B O 1
ATOM 4499 N N . ARG B 2 254 ? 4.573 7.393 49.714 1.00 74.55 254 ARG B N 1
ATOM 4500 C CA . ARG B 2 254 ? 3.631 7.281 48.590 1.00 73.99 254 ARG B CA 1
ATOM 4501 C C . ARG B 2 254 ? 4.204 7.873 47.305 1.00 70.41 254 ARG B C 1
ATOM 4502 O O . ARG B 2 254 ? 4.064 7.278 46.239 1.00 76.92 254 ARG B O 1
ATOM 4510 N N . ILE B 2 255 ? 4.857 9.025 47.406 1.00 62.92 255 ILE B N 1
ATOM 4511 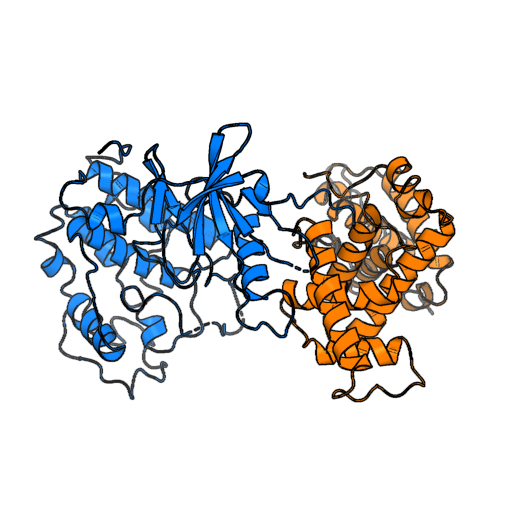C CA . ILE B 2 255 ? 5.410 9.692 46.227 1.00 61.86 255 ILE B CA 1
ATOM 4512 C C . ILE B 2 255 ? 6.908 9.481 46.035 1.00 63.16 255 ILE B C 1
ATOM 4513 O O . ILE B 2 255 ? 7.507 10.184 45.234 1.00 66.70 255 ILE B O 1
ATOM 4518 N N . TRP B 2 256 ? 7.519 8.535 46.743 1.00 62.34 256 TRP B N 1
ATOM 4519 C CA . TRP B 2 256 ? 8.982 8.374 46.719 1.00 64.61 256 TRP B CA 1
ATOM 4520 C C . TRP B 2 256 ? 9.412 7.396 45.632 1.00 69.87 256 TRP B C 1
ATOM 4521 O O . TRP B 2 256 ? 8.720 6.425 45.381 1.00 70.06 256 TRP B O 1
ATOM 4532 N N . ASN B 2 257 ? 10.562 7.647 45.011 1.00 77.98 257 ASN B N 1
ATOM 4533 C CA . ASN B 2 257 ? 11.028 6.857 43.869 1.00 86.98 257 ASN B CA 1
ATOM 4534 C C . ASN B 2 257 ? 11.993 5.746 44.299 1.00 94.73 257 ASN B C 1
ATOM 4535 O O . ASN B 2 257 ? 13.119 6.021 44.711 1.00 101.26 257 ASN B O 1
ATOM 4540 N N . TRP B 2 258 ? 11.561 4.492 44.167 1.00 101.56 258 TRP B N 1
ATOM 4541 C CA . TRP B 2 258 ? 12.326 3.350 44.704 1.00 109.32 258 TRP B CA 1
ATOM 4542 C C . TRP B 2 258 ? 13.492 2.924 43.826 1.00 111.93 258 TRP B C 1
ATOM 4543 O O . TRP B 2 258 ? 14.479 2.409 44.341 1.00 115.10 258 TRP B O 1
ATOM 4554 N N . ARG B 2 259 ? 13.390 3.150 42.517 1.00 114.19 259 ARG B N 1
ATOM 4555 C CA . ARG B 2 259 ? 14.559 3.072 41.635 1.00 119.46 259 ARG B CA 1
ATOM 4556 C C . ARG B 2 259 ? 15.348 4.374 41.831 1.00 119.30 259 ARG B C 1
ATOM 4557 O O . ARG B 2 259 ? 15.437 4.916 42.941 1.00 112.27 259 ARG B O 1
#

CATH classification: 3.30.200.20 (+1 more: 1.10.510.10)